Protein AF-0000000076752747 (afdb_homodimer)

Radius of gyration: 21.09 Å; Cα contacts (8 Å, |Δi|>4): 891; chains: 2; bounding box: 46×58×55 Å

pLDDT: mean 96.6, std 5.43, range [41.5, 98.94]

Sequence (440 aa):
MAGQLSITPELSEYVRRVSLREDEILRSLREETALLPMGTAMQVPAEEGQFLAFLVGLTGASTVVEVGTFTGYSTLCMARAVRPGGRVITCDISPKWPDIGAPAWKRAGVADRIDLRIGEATRTLAALLTELGPGSVDLVFIDADKAGYARYYEAALALLAPAGLIVVDNTLFFGRVVDPAATDVDTRAIREFNELVRDDPRVELTLLPTADGITLLRRVMAGQLSITPELSEYVRRVSLREDEILRSLREETALLPMGTAMQVPAEEGQFLAFLVGLTGASTVVEVGTFTGYSTLCMARAVRPGGRVITCDISPKWPDIGAPAWKRAGVADRIDLRIGEATRTLAALLTELGPGSVDLVFIDADKAGYARYYEAALALLAPAGLIVVDNTLFFGRVVDPAATDVDTRAIREFNELVRDDPRVELTLLPTADGITLLRRV

Structure (mmCIF, N/CA/C/O backbone):
data_AF-0000000076752747-model_v1
#
loop_
_entity.id
_entity.type
_entity.pdbx_description
1 polymer 'Putative O-methyltransferase'
#
loop_
_atom_site.group_PDB
_atom_site.id
_atom_site.type_symbol
_atom_site.label_atom_id
_atom_site.label_alt_id
_atom_site.label_comp_id
_atom_site.label_asym_id
_atom_site.label_entity_id
_atom_site.label_seq_id
_atom_site.pdbx_PDB_ins_code
_atom_site.Cartn_x
_atom_site.Cartn_y
_atom_site.Cartn_z
_atom_site.occupancy
_atom_site.B_iso_or_equiv
_atom_site.auth_seq_id
_atom_site.auth_comp_id
_atom_site.auth_asym_id
_atom_site.auth_atom_id
_atom_site.pdbx_PDB_model_num
ATOM 1 N N . MET A 1 1 ? -4.242 19.5 -10.859 1 41.5 1 MET A N 1
ATOM 2 C CA . MET A 1 1 ? -5.219 18.594 -10.273 1 41.5 1 MET A CA 1
ATOM 3 C C . MET A 1 1 ? -4.531 17.469 -9.508 1 41.5 1 MET A C 1
ATOM 5 O O . MET A 1 1 ? -3.502 16.953 -9.945 1 41.5 1 MET A O 1
ATOM 9 N N . ALA A 1 2 ? -4.629 17.547 -8.125 1 58.34 2 ALA A N 1
ATOM 10 C CA . ALA A 1 2 ? -4.133 16.734 -7.016 1 58.34 2 ALA A CA 1
ATOM 11 C C . ALA A 1 2 ? -4.406 15.258 -7.254 1 58.34 2 ALA A C 1
ATOM 13 O O . ALA A 1 2 ? -4.316 14.445 -6.328 1 58.34 2 ALA A O 1
ATOM 14 N N . GLY A 1 3 ? -4.547 14.945 -8.594 1 79.06 3 GLY A N 1
ATOM 15 C CA . GLY A 1 3 ? -4.883 13.57 -8.914 1 79.06 3 GLY A CA 1
ATOM 16 C C . GLY A 1 3 ? -3.668 12.695 -9.164 1 79.06 3 GLY A C 1
ATOM 17 O O . GLY A 1 3 ? -2.59 12.961 -8.625 1 79.06 3 GLY A O 1
ATOM 18 N N . GLN A 1 4 ? -3.77 11.633 -9.797 1 87.38 4 GLN A N 1
ATOM 19 C CA . GLN A 1 4 ? -2.732 10.656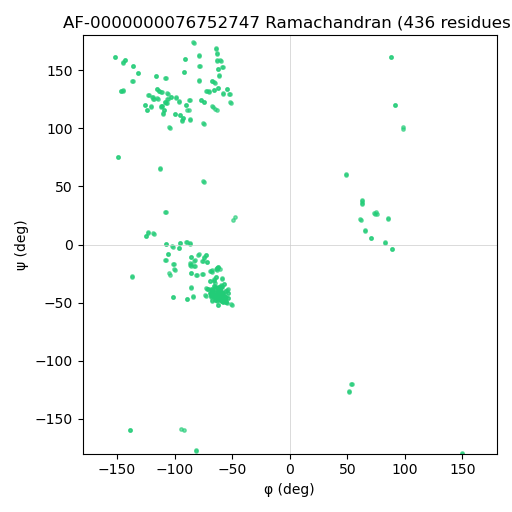 -10.109 1 87.38 4 GLN A CA 1
ATOM 20 C C . GLN A 1 4 ? -1.696 11.234 -11.07 1 87.38 4 GLN A C 1
ATOM 22 O O . GLN A 1 4 ? -2.033 11.648 -12.18 1 87.38 4 GLN A O 1
ATOM 27 N N . LEU A 1 5 ? -0.481 11.289 -10.609 1 89.06 5 LEU A N 1
ATOM 28 C CA . LEU A 1 5 ? 0.654 11.766 -11.391 1 89.06 5 LEU A CA 1
ATOM 29 C C . LEU A 1 5 ? 0.956 10.812 -12.539 1 89.06 5 LEU A C 1
ATOM 31 O O . LEU A 1 5 ? 0.849 9.594 -12.391 1 89.06 5 LEU A O 1
ATOM 35 N N . SER A 1 6 ? 1.303 11.359 -13.703 1 88.62 6 SER A N 1
ATOM 36 C CA . SER A 1 6 ? 1.854 10.547 -14.789 1 88.62 6 SER A CA 1
ATOM 37 C C . SER A 1 6 ? 3.301 10.156 -14.508 1 88.62 6 SER A C 1
ATOM 39 O O . SER A 1 6 ? 4.168 11.023 -14.375 1 88.62 6 SER A O 1
ATOM 41 N N . ILE A 1 7 ? 3.561 8.93 -14.5 1 91.44 7 ILE A N 1
ATOM 42 C CA . ILE A 1 7 ? 4.898 8.461 -14.156 1 91.44 7 ILE A CA 1
ATOM 43 C C . ILE A 1 7 ? 5.734 8.289 -15.422 1 91.44 7 ILE A C 1
ATOM 45 O O . ILE A 1 7 ? 5.5 7.371 -16.203 1 91.44 7 ILE A O 1
ATOM 49 N N . THR A 1 8 ? 6.672 9.195 -15.641 1 92 8 THR A N 1
ATOM 50 C CA . THR A 1 8 ? 7.617 9.125 -16.75 1 92 8 THR A CA 1
ATOM 51 C C . THR A 1 8 ? 8.734 8.133 -16.438 1 92 8 THR A C 1
ATOM 53 O O . THR A 1 8 ? 8.906 7.715 -15.289 1 92 8 THR A O 1
ATOM 56 N N . PRO A 1 9 ? 9.461 7.691 -17.469 1 92.44 9 PRO A N 1
ATOM 57 C CA . PRO A 1 9 ? 10.625 6.844 -17.203 1 92.44 9 PRO A CA 1
ATOM 58 C C . PRO A 1 9 ? 11.602 7.469 -16.219 1 92.44 9 PRO A C 1
ATOM 60 O O . PRO A 1 9 ? 12.172 6.762 -15.375 1 92.44 9 PRO A O 1
ATOM 63 N N . GLU A 1 10 ? 11.797 8.805 -16.328 1 95 10 GLU A N 1
ATOM 64 C CA . GLU A 1 10 ? 12.688 9.508 -15.414 1 95 10 GLU A CA 1
ATOM 65 C C . GLU A 1 10 ? 12.18 9.414 -13.977 1 95 10 GLU A C 1
ATOM 67 O O . GLU A 1 10 ? 12.969 9.219 -13.047 1 95 10 GLU A O 1
ATOM 72 N N . LEU A 1 11 ? 10.906 9.625 -13.781 1 94.94 11 LEU A N 1
ATOM 73 C CA . LEU A 1 11 ? 10.312 9.539 -12.453 1 94.94 11 LEU A CA 1
ATOM 74 C C . LEU A 1 11 ? 10.391 8.117 -11.914 1 94.94 11 LEU A C 1
ATOM 76 O O . LEU A 1 11 ? 10.633 7.914 -10.719 1 94.94 11 LEU A O 1
ATOM 80 N N . SER A 1 12 ? 10.125 7.113 -12.805 1 94.62 12 SER A N 1
ATOM 81 C CA . SER A 1 12 ? 10.258 5.715 -12.414 1 94.62 12 SER A CA 1
ATOM 82 C C . SER A 1 12 ? 11.672 5.41 -11.93 1 94.62 12 SER A C 1
ATOM 84 O O . SER A 1 12 ? 11.852 4.723 -10.922 1 94.62 12 SER A O 1
ATOM 86 N N . GLU A 1 13 ? 12.656 5.859 -12.664 1 95.94 13 GLU A N 1
ATOM 87 C CA . GLU A 1 13 ? 14.055 5.68 -12.266 1 95.94 13 GLU A CA 1
ATOM 88 C C . GLU A 1 13 ? 14.336 6.371 -10.93 1 95.94 13 GLU A C 1
ATOM 90 O O . GLU A 1 13 ? 15.07 5.84 -10.094 1 95.94 13 GLU A O 1
ATOM 95 N N . TYR A 1 14 ? 13.797 7.594 -10.789 1 97.62 14 TYR A N 1
ATOM 96 C CA . TYR A 1 14 ? 13.953 8.32 -9.531 1 97.62 14 TYR A CA 1
ATOM 97 C C . TYR A 1 14 ? 13.383 7.531 -8.367 1 97.62 14 TYR A C 1
ATOM 99 O O . TYR A 1 14 ? 14.016 7.41 -7.316 1 97.62 14 TYR A O 1
ATOM 107 N N . VAL A 1 15 ? 12.172 6.973 -8.5 1 97.19 15 VAL A N 1
ATOM 108 C CA . VAL A 1 15 ? 11.516 6.176 -7.469 1 97.19 15 VAL A CA 1
ATOM 109 C C . VAL A 1 15 ? 12.414 5.008 -7.066 1 97.19 15 VAL A C 1
ATOM 111 O O . VAL A 1 15 ? 12.617 4.758 -5.875 1 97.19 15 VAL A O 1
ATOM 114 N N . ARG A 1 16 ? 12.945 4.316 -8.047 1 96.12 16 ARG A N 1
ATOM 115 C CA . ARG A 1 16 ? 13.844 3.201 -7.762 1 96.12 16 ARG A CA 1
ATOM 116 C C . ARG A 1 16 ? 15.086 3.672 -7.016 1 96.12 16 ARG A C 1
ATOM 118 O O . ARG A 1 16 ? 15.5 3.053 -6.031 1 96.12 16 ARG A O 1
ATOM 125 N N . ARG A 1 17 ? 15.648 4.691 -7.457 1 97.25 17 ARG A N 1
ATOM 126 C CA . ARG A 1 17 ? 16.891 5.203 -6.891 1 97.25 17 ARG A CA 1
ATOM 127 C C . ARG A 1 17 ? 16.719 5.574 -5.422 1 97.25 17 ARG A C 1
ATOM 129 O O . ARG A 1 17 ? 17.594 5.32 -4.598 1 97.25 17 ARG A O 1
ATOM 136 N N . VAL A 1 18 ? 15.57 6.109 -5.051 1 98.06 18 VAL A N 1
ATOM 137 C CA . VAL A 1 18 ? 15.453 6.691 -3.719 1 98.06 18 VAL A CA 1
ATOM 138 C C . VAL A 1 18 ? 14.719 5.723 -2.795 1 98.06 18 VAL A C 1
ATOM 140 O O . VAL A 1 18 ? 14.531 6.008 -1.609 1 98.06 18 VAL A O 1
ATOM 143 N N . SER A 1 19 ? 14.273 4.59 -3.291 1 97.94 19 SER A N 1
ATOM 144 C CA . SER A 1 19 ? 13.453 3.779 -2.398 1 97.94 19 SER A CA 1
ATOM 145 C C . SER A 1 19 ? 13.828 2.305 -2.486 1 97.94 19 SER A C 1
ATOM 147 O O . SER A 1 19 ? 13.602 1.541 -1.547 1 97.94 19 SER A O 1
ATOM 149 N N . LEU A 1 20 ? 14.359 1.859 -3.619 1 97.75 20 LEU A N 1
ATOM 150 C CA . LEU A 1 20 ? 14.633 0.439 -3.811 1 97.75 20 LEU A CA 1
ATOM 151 C C . LEU A 1 20 ? 15.898 0.022 -3.068 1 97.75 20 LEU A C 1
ATOM 153 O O . LEU A 1 20 ? 16.938 0.662 -3.207 1 97.75 20 LEU A O 1
ATOM 157 N N . ARG A 1 21 ? 15.781 -0.992 -2.201 1 97.5 21 ARG A N 1
ATOM 158 C CA . ARG A 1 21 ? 16.906 -1.616 -1.506 1 97.5 21 ARG A CA 1
ATOM 159 C C . ARG A 1 21 ? 17.109 -3.049 -1.983 1 97.5 21 ARG A C 1
ATOM 161 O O . ARG A 1 21 ? 16.984 -3.994 -1.203 1 97.5 21 ARG A O 1
ATOM 168 N N . GLU A 1 22 ? 17.438 -3.207 -3.168 1 97.44 22 GLU A N 1
ATOM 169 C CA . GLU A 1 22 ? 17.672 -4.527 -3.75 1 97.44 22 GLU A CA 1
ATOM 170 C C . GLU A 1 22 ? 19.109 -4.98 -3.549 1 97.44 22 GLU A C 1
ATOM 172 O O . GLU A 1 22 ? 20.047 -4.332 -4.023 1 97.44 22 GLU A O 1
ATOM 177 N N . ASP A 1 23 ? 19.359 -6.039 -2.812 1 97.5 23 ASP A N 1
ATOM 178 C CA . ASP A 1 23 ? 20.719 -6.523 -2.609 1 97.5 23 ASP A CA 1
ATOM 179 C C . ASP A 1 23 ? 21.172 -7.371 -3.793 1 97.5 23 ASP A C 1
ATOM 181 O O . ASP A 1 23 ? 20.438 -7.539 -4.7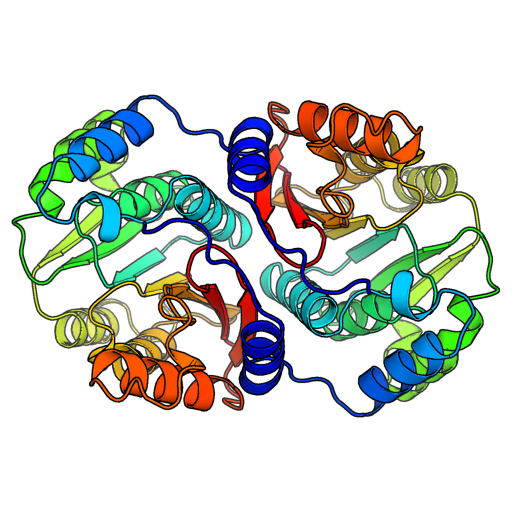7 1 97.5 23 ASP A O 1
ATOM 185 N N . GLU A 1 24 ? 22.328 -7.883 -3.684 1 98.31 24 GLU A N 1
ATOM 186 C CA . GLU A 1 24 ? 22.969 -8.578 -4.797 1 98.31 24 GLU A CA 1
ATOM 187 C C . GLU A 1 24 ? 22.25 -9.875 -5.137 1 98.31 24 GLU A C 1
ATOM 189 O O . GLU A 1 24 ? 22.172 -10.266 -6.301 1 98.31 24 GLU A O 1
ATOM 194 N N . ILE A 1 25 ? 21.766 -10.609 -4.137 1 98.62 25 ILE A N 1
ATOM 195 C CA . ILE A 1 25 ? 21.078 -11.883 -4.371 1 98.62 25 ILE A CA 1
ATOM 196 C C . ILE A 1 25 ? 19.812 -11.648 -5.184 1 98.62 25 ILE A C 1
ATOM 198 O O . ILE A 1 25 ? 19.594 -12.312 -6.199 1 98.62 25 ILE A O 1
ATOM 202 N N . LEU A 1 26 ? 19.031 -10.68 -4.77 1 98.5 26 LEU A N 1
ATOM 203 C CA . LEU A 1 26 ? 17.812 -10.328 -5.492 1 98.5 26 LEU A CA 1
ATOM 204 C C . LEU A 1 26 ? 18.141 -9.797 -6.883 1 98.5 26 LEU A C 1
ATOM 206 O O . LEU A 1 26 ? 17.516 -10.211 -7.867 1 98.5 26 LEU A O 1
ATOM 210 N N . ARG A 1 27 ? 19.078 -8.938 -6.992 1 98.12 27 ARG A N 1
ATOM 211 C CA . ARG A 1 27 ? 19.469 -8.352 -8.273 1 98.12 27 ARG A CA 1
ATOM 212 C C . ARG A 1 27 ? 19.922 -9.43 -9.25 1 98.12 27 ARG A C 1
ATOM 214 O O . ARG A 1 27 ? 19.547 -9.422 -10.422 1 98.12 27 ARG A O 1
ATOM 221 N N . SER A 1 28 ? 20.75 -10.32 -8.75 1 98.12 28 SER A N 1
ATOM 222 C CA . SER A 1 28 ? 21.25 -11.398 -9.594 1 98.12 28 SER A CA 1
ATOM 223 C C . SER A 1 28 ? 20.109 -12.266 -10.117 1 98.12 28 SER A C 1
ATOM 225 O O . SER A 1 28 ? 20.078 -12.625 -11.297 1 98.12 28 SER A O 1
ATOM 227 N N . LEU A 1 29 ? 19.188 -12.602 -9.234 1 98.06 29 LEU A N 1
ATOM 228 C CA . LEU A 1 29 ? 18.047 -13.406 -9.648 1 98.06 29 LEU A CA 1
ATOM 229 C C . LEU A 1 29 ? 17.203 -12.664 -10.688 1 98.06 29 LEU A C 1
ATOM 231 O O . LEU A 1 29 ? 16.766 -13.258 -11.68 1 98.06 29 LEU A O 1
ATOM 235 N N . ARG A 1 30 ? 16.922 -11.359 -10.453 1 96.94 30 ARG A N 1
ATOM 236 C CA . ARG A 1 30 ? 16.172 -10.539 -11.391 1 96.94 30 ARG A CA 1
ATOM 237 C C . ARG A 1 30 ? 16.844 -10.508 -12.758 1 96.94 30 ARG A C 1
ATOM 239 O O . ARG A 1 30 ? 16.188 -10.656 -13.789 1 96.94 30 ARG A O 1
ATOM 246 N N . GLU A 1 31 ? 18.156 -10.297 -12.789 1 96.94 31 GLU A N 1
ATOM 247 C CA . GLU A 1 31 ? 18.906 -10.219 -14.031 1 96.94 31 GLU A CA 1
ATOM 248 C C . GLU A 1 31 ? 18.938 -11.555 -14.758 1 96.94 31 GLU A C 1
ATOM 250 O O . GLU A 1 31 ? 18.828 -11.609 -15.984 1 96.94 31 GLU A O 1
ATOM 255 N N . GLU A 1 32 ? 19.094 -12.641 -13.977 1 96.81 32 GLU A N 1
ATOM 256 C CA . GLU A 1 32 ? 19.047 -13.977 -14.562 1 96.81 32 GLU A CA 1
ATOM 257 C C . GLU A 1 32 ? 17.672 -14.242 -15.18 1 96.81 32 GLU A C 1
ATOM 259 O O . GLU A 1 32 ? 17.578 -14.805 -16.281 1 96.81 32 GLU A O 1
ATOM 264 N N . THR A 1 33 ? 16.641 -13.859 -14.453 1 96.38 33 THR A N 1
ATOM 265 C CA . THR A 1 33 ? 15.273 -14.039 -14.93 1 96.38 33 THR A CA 1
ATOM 266 C C . THR A 1 33 ? 15.047 -13.266 -16.219 1 96.38 33 THR A C 1
ATOM 268 O O . THR A 1 33 ? 14.367 -13.742 -17.125 1 96.38 33 THR A O 1
ATOM 271 N N . ALA A 1 34 ? 15.609 -12.055 -16.344 1 94.19 34 ALA A N 1
ATOM 272 C CA . ALA A 1 34 ? 15.414 -11.172 -17.484 1 94.19 34 ALA A CA 1
ATOM 273 C C . ALA A 1 34 ? 15.984 -11.797 -18.75 1 94.19 34 ALA A C 1
ATOM 275 O O . ALA A 1 34 ? 15.578 -11.43 -19.859 1 94.19 34 ALA A O 1
ATOM 276 N N . LEU A 1 35 ? 16.891 -12.742 -18.641 1 94.19 35 LEU A N 1
ATOM 277 C CA . LEU A 1 35 ? 17.531 -13.375 -19.781 1 94.19 35 LEU A CA 1
ATOM 278 C C . LEU A 1 35 ? 16.672 -14.492 -20.344 1 94.19 35 LEU A C 1
ATOM 280 O O . LEU A 1 35 ? 16.906 -14.977 -21.453 1 94.19 35 LEU A O 1
ATOM 284 N N . LEU A 1 36 ? 15.688 -14.906 -19.594 1 92.88 36 LEU A N 1
ATOM 285 C CA . LEU A 1 36 ? 14.797 -15.984 -20.031 1 92.88 36 LEU A CA 1
ATOM 286 C C . LEU A 1 36 ? 13.773 -15.477 -21.031 1 92.88 36 LEU A C 1
ATOM 288 O O . LEU A 1 36 ? 13.484 -14.273 -21.078 1 92.88 36 LEU A O 1
ATOM 292 N N . PRO A 1 37 ? 13.273 -16.406 -21.922 1 87.12 37 PRO A N 1
ATOM 293 C CA . PRO A 1 37 ? 12.172 -15.992 -22.797 1 87.12 37 PRO A CA 1
ATOM 294 C C . PRO A 1 37 ? 11.016 -15.352 -22.016 1 87.12 37 PRO A C 1
ATOM 296 O O . PRO A 1 37 ? 10.516 -15.945 -21.062 1 87.12 37 PRO A O 1
ATOM 299 N N . MET A 1 38 ? 10.68 -14.18 -22.328 1 84.31 38 MET A N 1
ATOM 300 C CA . MET A 1 38 ? 9.609 -13.391 -21.719 1 84.31 38 MET A CA 1
ATOM 301 C C . MET A 1 38 ? 9.93 -13.07 -20.266 1 84.31 38 MET A C 1
ATOM 303 O O . MET A 1 38 ? 9.039 -12.711 -19.5 1 84.31 38 MET A O 1
ATOM 307 N N . GLY A 1 39 ? 11.141 -13.305 -19.859 1 85.38 39 GLY A N 1
ATOM 308 C CA . GLY A 1 39 ? 11.539 -13.141 -18.469 1 85.38 39 GLY A CA 1
ATOM 309 C C . GLY A 1 39 ? 11.266 -11.75 -17.938 1 85.38 39 GLY A C 1
ATOM 310 O O . GLY A 1 39 ? 10.719 -11.594 -16.844 1 85.38 39 GLY A O 1
ATOM 311 N N . THR A 1 40 ? 11.609 -10.766 -18.734 1 83.19 40 THR A N 1
ATOM 312 C CA . THR A 1 40 ? 11.406 -9.383 -18.328 1 83.19 40 THR A CA 1
ATOM 313 C C . THR A 1 40 ? 9.922 -9.062 -18.188 1 83.19 40 THR A C 1
ATOM 315 O O . THR A 1 40 ? 9.516 -8.352 -17.266 1 83.19 40 THR A O 1
ATOM 318 N N . ALA A 1 41 ? 9.156 -9.664 -18.969 1 83.62 41 ALA A N 1
ATOM 319 C CA . ALA A 1 41 ? 7.727 -9.367 -19 1 83.62 41 ALA A CA 1
ATOM 320 C C . ALA A 1 41 ? 6.984 -10.07 -17.875 1 83.62 41 ALA A C 1
ATOM 322 O O . ALA A 1 41 ? 5.965 -9.578 -17.391 1 83.62 41 ALA A O 1
ATOM 323 N N . MET A 1 42 ? 7.504 -11.117 -17.438 1 88.19 42 MET A N 1
ATOM 324 C CA . MET A 1 42 ? 6.75 -11.945 -16.5 1 88.19 42 MET A CA 1
ATOM 325 C C . MET A 1 42 ? 7.199 -11.688 -15.07 1 88.19 42 MET A C 1
ATOM 327 O O . MET A 1 42 ? 6.492 -12.031 -14.117 1 88.19 42 MET A O 1
ATOM 331 N N . GLN A 1 43 ? 8.312 -11.211 -14.914 1 90.69 43 GLN A N 1
ATOM 332 C CA . GLN A 1 43 ? 8.836 -11 -13.57 1 90.69 43 GLN A CA 1
ATOM 333 C C . GLN A 1 43 ? 8.258 -9.734 -12.945 1 90.69 43 GLN A C 1
ATOM 335 O O . GLN A 1 43 ? 8.086 -8.727 -13.625 1 90.69 43 GLN A O 1
ATOM 340 N N . VAL A 1 44 ? 7.953 -9.797 -11.609 1 93.81 44 VAL A N 1
ATOM 341 C CA . VAL A 1 44 ? 7.562 -8.57 -10.914 1 93.81 44 VAL A CA 1
ATOM 342 C C . VAL A 1 44 ? 8.742 -7.602 -10.883 1 93.81 44 VAL A C 1
ATOM 344 O O . VAL A 1 44 ? 9.891 -8.016 -10.711 1 93.81 44 VAL A O 1
ATOM 347 N N . PRO A 1 45 ? 8.453 -6.336 -11.078 1 94.69 45 PRO A N 1
ATOM 348 C CA . PRO A 1 45 ? 9.523 -5.363 -10.883 1 94.69 45 PRO A CA 1
ATOM 349 C C . PRO A 1 45 ? 10.109 -5.406 -9.469 1 94.69 45 PRO A C 1
ATOM 351 O O . PRO A 1 45 ? 9.422 -5.82 -8.531 1 94.69 45 PRO A O 1
ATOM 354 N N . ALA A 1 46 ? 11.375 -5.012 -9.352 1 96.44 46 ALA A N 1
ATOM 355 C CA . ALA A 1 46 ? 12.078 -5.047 -8.07 1 96.44 46 ALA A CA 1
ATOM 356 C C . ALA A 1 46 ? 11.32 -4.254 -7.004 1 96.44 46 ALA A C 1
ATOM 358 O O . ALA A 1 46 ? 11.219 -4.691 -5.855 1 96.44 46 ALA A O 1
ATOM 359 N N . GLU A 1 47 ? 10.766 -3.111 -7.363 1 96.31 47 GLU A N 1
ATOM 360 C CA . GLU A 1 47 ? 10.047 -2.264 -6.422 1 96.31 47 GLU A CA 1
ATOM 361 C C . GLU A 1 47 ? 8.773 -2.947 -5.926 1 96.31 47 GLU A C 1
ATOM 363 O O . GLU A 1 47 ? 8.367 -2.75 -4.777 1 96.31 47 GLU A O 1
ATOM 368 N N . GLU A 1 48 ? 8.172 -3.668 -6.809 1 97 48 GLU A N 1
ATOM 369 C CA . GLU A 1 48 ? 6.992 -4.41 -6.383 1 97 48 GLU A CA 1
ATOM 370 C C . GLU A 1 48 ? 7.363 -5.531 -5.418 1 97 48 GLU A C 1
ATOM 372 O O . GLU A 1 48 ? 6.633 -5.801 -4.461 1 97 48 GLU A O 1
ATOM 377 N N . GLY A 1 49 ? 8.469 -6.266 -5.699 1 98.19 49 GLY A N 1
ATOM 378 C CA . GLY A 1 49 ? 8.961 -7.23 -4.73 1 98.19 49 GLY A CA 1
ATOM 379 C C . GLY A 1 49 ? 9.195 -6.629 -3.357 1 98.19 49 GLY A C 1
ATOM 380 O O . GLY A 1 49 ? 8.828 -7.227 -2.344 1 98.19 49 GLY A O 1
ATOM 381 N N . GLN A 1 50 ? 9.82 -5.516 -3.344 1 98.44 50 GLN A N 1
ATOM 382 C CA . GLN A 1 50 ? 10.062 -4.809 -2.09 1 98.44 50 GLN A CA 1
ATOM 383 C C . GLN A 1 50 ? 8.75 -4.441 -1.405 1 98.44 50 GLN A C 1
ATOM 385 O O . GLN A 1 50 ? 8.641 -4.527 -0.18 1 98.44 50 GLN A O 1
ATOM 390 N N . PHE A 1 51 ? 7.789 -3.994 -2.197 1 98.75 51 PHE A N 1
ATOM 391 C CA . PHE A 1 51 ? 6.477 -3.666 -1.656 1 98.75 51 PHE A CA 1
ATOM 392 C C . PHE A 1 51 ? 5.824 -4.898 -1.041 1 98.75 51 PHE A C 1
ATOM 394 O O . PHE A 1 51 ? 5.234 -4.82 0.039 1 98.75 51 PHE A O 1
ATOM 401 N N . LEU A 1 52 ? 5.891 -6.035 -1.697 1 98.88 52 LEU A N 1
ATOM 402 C CA . LEU A 1 52 ? 5.344 -7.281 -1.169 1 98.88 52 LEU A CA 1
ATOM 403 C C . LEU A 1 52 ? 6.008 -7.645 0.156 1 98.88 52 LEU A C 1
ATOM 405 O O . LEU A 1 52 ? 5.328 -8.008 1.118 1 98.88 52 LEU A O 1
ATOM 409 N N . ALA A 1 53 ? 7.332 -7.594 0.187 1 98.88 53 ALA A N 1
ATOM 410 C CA . ALA A 1 53 ? 8.055 -7.848 1.431 1 98.88 53 ALA A CA 1
ATOM 411 C C . ALA A 1 53 ? 7.605 -6.891 2.531 1 98.88 53 ALA A C 1
ATOM 413 O O . ALA A 1 53 ? 7.434 -7.297 3.684 1 98.88 53 ALA A O 1
ATOM 414 N N . PHE A 1 54 ? 7.461 -5.637 2.16 1 98.81 54 PHE A N 1
ATOM 415 C CA . PHE A 1 54 ? 6.988 -4.621 3.094 1 98.81 54 PHE A CA 1
ATOM 416 C C . PHE A 1 54 ? 5.641 -5.012 3.686 1 98.81 54 PHE A C 1
ATOM 418 O O . PHE A 1 54 ? 5.445 -4.938 4.902 1 98.81 54 PHE A O 1
ATOM 425 N N . LEU A 1 55 ? 4.695 -5.434 2.842 1 98.88 55 LEU A N 1
ATOM 426 C CA . LEU A 1 55 ? 3.363 -5.832 3.289 1 98.88 55 LEU A CA 1
ATOM 427 C C . LEU A 1 55 ? 3.439 -7.035 4.223 1 98.88 55 LEU A C 1
ATOM 429 O O . LEU A 1 55 ? 2.713 -7.102 5.219 1 98.88 55 LEU A O 1
ATOM 433 N N . VAL A 1 56 ? 4.289 -8 3.895 1 98.81 56 VAL A N 1
ATOM 434 C CA . VAL A 1 56 ? 4.473 -9.164 4.754 1 98.81 56 VAL A CA 1
ATOM 435 C C . VAL A 1 56 ? 4.945 -8.719 6.137 1 98.81 56 VAL A C 1
ATOM 437 O O . VAL A 1 56 ? 4.391 -9.141 7.156 1 98.81 56 VAL A O 1
ATOM 440 N N . GLY A 1 57 ? 5.957 -7.859 6.184 1 98.31 57 GLY A N 1
ATOM 441 C CA . GLY A 1 57 ? 6.438 -7.328 7.449 1 98.31 57 GLY A CA 1
ATOM 442 C C . GLY A 1 57 ? 5.395 -6.523 8.195 1 98.31 57 GLY A C 1
ATOM 443 O O . GLY A 1 57 ? 5.254 -6.652 9.414 1 98.31 57 GLY A O 1
ATOM 444 N N . LEU A 1 58 ? 4.711 -5.727 7.441 1 98.19 58 LEU A N 1
ATOM 445 C CA . LEU A 1 58 ? 3.719 -4.832 8.031 1 98.19 58 LEU A CA 1
ATOM 446 C C . LEU A 1 58 ? 2.615 -5.621 8.727 1 98.19 58 LEU A C 1
ATOM 448 O O . LEU A 1 58 ? 2.141 -5.227 9.789 1 98.19 58 LEU A O 1
ATOM 452 N N . THR A 1 59 ? 2.15 -6.73 8.141 1 97.62 59 THR A N 1
ATOM 453 C CA . THR A 1 59 ? 1.052 -7.531 8.672 1 97.62 59 THR A CA 1
ATOM 454 C C . THR A 1 59 ? 1.565 -8.539 9.695 1 97.62 59 THR A C 1
ATOM 456 O O . THR A 1 59 ? 0.776 -9.188 10.391 1 97.62 59 THR A O 1
ATOM 459 N N . GLY A 1 60 ? 2.877 -8.68 9.773 1 97.38 60 GLY A N 1
ATOM 460 C CA . GLY A 1 60 ? 3.42 -9.734 10.617 1 97.38 60 GLY A CA 1
ATOM 461 C C . GLY A 1 60 ? 3.031 -11.125 10.156 1 97.38 60 GLY A C 1
ATOM 462 O O . GLY A 1 60 ? 2.783 -12.008 10.977 1 97.38 60 GLY A O 1
ATOM 463 N N . ALA A 1 61 ? 2.932 -11.32 8.867 1 98.44 61 ALA A N 1
ATOM 464 C CA . ALA A 1 61 ? 2.455 -12.578 8.305 1 98.44 61 ALA A CA 1
ATOM 465 C C . ALA A 1 61 ? 3.422 -13.719 8.609 1 98.44 61 ALA A C 1
ATOM 467 O O . ALA A 1 61 ? 4.641 -13.555 8.492 1 98.44 61 ALA A O 1
ATOM 468 N N . SER A 1 62 ? 2.863 -14.797 9.047 1 98.5 62 SER A N 1
ATOM 469 C CA . SER A 1 62 ? 3.627 -16.016 9.281 1 98.5 62 SER A CA 1
ATOM 470 C C . SER A 1 62 ? 3.434 -17.016 8.141 1 98.5 62 SER A C 1
ATOM 472 O O . SER A 1 62 ? 4.395 -17.641 7.684 1 98.5 62 SER A O 1
ATOM 474 N N . THR A 1 63 ? 2.242 -17.203 7.711 1 98.88 63 THR A N 1
ATOM 475 C CA . THR A 1 63 ? 1.922 -18.094 6.598 1 98.88 63 THR A CA 1
ATOM 476 C C . THR A 1 63 ? 1.483 -17.297 5.375 1 98.88 63 THR A C 1
ATOM 478 O O . THR A 1 63 ? 0.429 -16.656 5.391 1 98.88 63 THR A O 1
ATOM 481 N N . VAL A 1 64 ? 2.283 -17.328 4.348 1 98.94 64 VAL A N 1
ATOM 482 C CA . VAL A 1 64 ? 2.023 -16.641 3.09 1 98.94 64 VAL A CA 1
ATOM 483 C C . VAL A 1 64 ? 1.837 -17.656 1.967 1 98.94 64 VAL A C 1
ATOM 485 O O . VAL A 1 64 ? 2.588 -18.625 1.872 1 98.94 64 VAL A O 1
ATOM 488 N N . VAL A 1 65 ? 0.813 -17.469 1.164 1 98.94 65 VAL A N 1
ATOM 489 C CA . VAL A 1 65 ? 0.589 -18.312 -0.008 1 98.94 65 VAL A CA 1
ATOM 490 C C . VAL A 1 65 ? 0.761 -17.484 -1.278 1 98.94 65 VAL A C 1
ATOM 492 O O . VAL A 1 65 ? 0.251 -16.359 -1.369 1 98.94 65 VAL A O 1
ATOM 495 N N . GLU A 1 66 ? 1.489 -17.984 -2.193 1 98.94 66 GLU A N 1
ATOM 496 C CA . GLU A 1 66 ? 1.741 -17.344 -3.482 1 98.94 66 GLU A CA 1
ATOM 497 C C . GLU A 1 66 ? 1.271 -18.234 -4.637 1 98.94 66 GLU A C 1
ATOM 499 O O . GLU A 1 66 ? 1.709 -19.375 -4.766 1 98.94 66 GLU A O 1
ATOM 504 N N . VAL A 1 67 ? 0.334 -17.703 -5.402 1 98.75 67 VAL A N 1
ATOM 505 C CA . VAL A 1 67 ? -0.124 -18.359 -6.621 1 98.75 67 VAL A CA 1
ATOM 506 C C . VAL A 1 67 ? 0.667 -17.844 -7.816 1 98.75 67 VAL A C 1
ATOM 508 O O . VAL A 1 67 ? 0.441 -16.719 -8.281 1 98.75 67 VAL A O 1
ATOM 511 N N . GLY A 1 68 ? 1.526 -18.641 -8.375 1 97.94 68 GLY A N 1
ATOM 512 C CA . GLY A 1 68 ? 2.451 -18.25 -9.43 1 97.94 68 GLY A CA 1
ATOM 513 C C . GLY A 1 68 ? 3.842 -17.938 -8.906 1 97.94 68 GLY A C 1
ATOM 514 O O . GLY A 1 68 ? 4.102 -16.812 -8.445 1 97.94 68 GLY A O 1
ATOM 515 N N . THR A 1 69 ? 4.754 -18.922 -9.07 1 97.56 69 THR A N 1
ATOM 516 C CA . THR A 1 69 ? 6.105 -18.766 -8.539 1 97.56 69 THR A CA 1
ATOM 517 C C . THR A 1 69 ? 7.016 -18.109 -9.57 1 97.56 69 THR A C 1
ATOM 519 O O . THR A 1 69 ? 7.746 -17.172 -9.25 1 97.56 69 THR A O 1
ATOM 522 N N . PHE A 1 70 ? 6.934 -18.656 -10.867 1 96.88 70 PHE A N 1
ATOM 523 C CA . PHE A 1 70 ? 7.898 -18.328 -11.914 1 96.88 70 PHE A CA 1
ATOM 524 C C . PHE A 1 70 ? 9.32 -18.531 -11.422 1 96.88 70 PHE A C 1
ATOM 526 O O . PHE A 1 70 ? 9.672 -19.625 -10.945 1 96.88 70 PHE A O 1
ATOM 533 N N . THR A 1 71 ? 10.195 -17.578 -11.508 1 97.44 71 THR A N 1
ATOM 534 C CA . THR A 1 71 ? 11.562 -17.828 -11.055 1 97.44 71 THR A CA 1
ATOM 535 C C . THR A 1 71 ? 11.719 -17.469 -9.578 1 97.44 71 THR A C 1
ATOM 537 O O . THR A 1 71 ? 12.812 -17.562 -9.031 1 97.44 71 THR A O 1
ATOM 540 N N . GLY A 1 72 ? 10.742 -17.078 -8.945 1 98 72 GLY A N 1
ATOM 541 C CA . GLY A 1 72 ? 10.688 -17.031 -7.488 1 98 72 GLY A CA 1
ATOM 542 C C . GLY A 1 72 ? 11.266 -15.758 -6.906 1 98 72 GLY A C 1
ATOM 543 O O . GLY A 1 72 ? 11.68 -15.734 -5.742 1 98 72 GLY A O 1
ATOM 544 N N . TYR A 1 73 ? 11.352 -14.641 -7.668 1 98.25 73 TYR A N 1
ATOM 545 C CA . TYR A 1 73 ? 11.836 -13.367 -7.145 1 98.25 73 TYR A CA 1
ATOM 546 C C . TYR A 1 73 ? 10.93 -12.859 -6.031 1 98.25 73 TYR A C 1
ATOM 548 O O . TYR A 1 73 ? 11.406 -12.516 -4.945 1 98.25 73 TYR A O 1
ATOM 556 N N . SER A 1 74 ? 9.609 -12.789 -6.309 1 98.38 74 SER A N 1
ATOM 557 C CA . SER A 1 74 ? 8.672 -12.359 -5.277 1 98.38 74 SER A CA 1
ATOM 558 C C . SER A 1 74 ? 8.656 -13.336 -4.105 1 98.38 74 SER A C 1
ATOM 560 O O . SER A 1 74 ? 8.531 -12.922 -2.949 1 98.38 74 SER A O 1
ATOM 562 N N . THR A 1 75 ? 8.781 -14.617 -4.418 1 98.75 75 THR A N 1
ATOM 563 C CA . THR A 1 75 ? 8.867 -15.633 -3.375 1 98.75 75 THR A CA 1
ATOM 564 C C . THR A 1 75 ? 10 -15.312 -2.402 1 98.75 75 THR A C 1
ATOM 566 O O . THR A 1 75 ? 9.812 -15.352 -1.186 1 98.75 75 THR A O 1
ATOM 569 N N . LEU A 1 76 ? 11.156 -15.055 -2.959 1 98.81 76 LEU A N 1
ATOM 570 C CA . LEU A 1 76 ? 12.336 -14.742 -2.164 1 98.81 76 LEU A CA 1
ATOM 571 C C . LEU A 1 76 ? 12.102 -13.5 -1.316 1 98.81 76 LEU A C 1
ATOM 573 O O . LEU A 1 76 ? 12.438 -13.477 -0.129 1 98.81 76 LEU A O 1
ATOM 577 N N . CYS A 1 77 ? 11.547 -12.414 -1.906 1 98.81 77 CYS A N 1
ATOM 578 C CA . CYS A 1 77 ? 11.242 -11.18 -1.184 1 98.81 77 CYS A CA 1
ATOM 579 C C . CYS A 1 77 ? 10.344 -11.461 0.016 1 98.81 77 CYS A C 1
ATOM 581 O O . CYS A 1 77 ? 10.633 -11.023 1.13 1 98.81 77 CYS A O 1
ATOM 583 N N . MET A 1 78 ? 9.281 -12.188 -0.195 1 98.88 78 MET A N 1
ATOM 584 C CA . MET A 1 78 ? 8.305 -12.445 0.858 1 98.88 78 MET A CA 1
ATOM 585 C C . MET A 1 78 ? 8.883 -13.398 1.907 1 98.88 78 MET A C 1
ATOM 587 O O . MET A 1 78 ? 8.633 -13.227 3.102 1 98.88 78 MET A O 1
ATOM 591 N N . ALA A 1 79 ? 9.641 -14.375 1.497 1 98.88 79 ALA A N 1
ATOM 592 C CA . ALA A 1 79 ? 10.227 -15.344 2.422 1 98.88 79 ALA A CA 1
ATOM 593 C C . ALA A 1 79 ? 11.164 -14.656 3.412 1 98.88 79 ALA A C 1
ATOM 595 O O . ALA A 1 79 ? 11.234 -15.047 4.578 1 98.88 79 ALA A O 1
ATOM 596 N N . ARG A 1 80 ? 11.867 -13.688 2.969 1 98.5 80 ARG A N 1
ATOM 597 C CA . ARG A 1 80 ? 12.773 -12.945 3.838 1 98.5 80 ARG A CA 1
ATOM 598 C C . ARG A 1 80 ? 12.008 -12.141 4.879 1 98.5 80 ARG A C 1
ATOM 600 O O . ARG A 1 80 ? 12.547 -11.797 5.93 1 98.5 80 ARG A O 1
ATOM 607 N N . ALA A 1 81 ? 10.773 -11.875 4.57 1 98.44 81 ALA A N 1
ATOM 608 C CA . ALA A 1 81 ? 10.039 -10.906 5.375 1 98.44 81 ALA A CA 1
ATOM 609 C C . ALA A 1 81 ? 9.109 -11.602 6.367 1 98.44 81 ALA A C 1
ATOM 611 O O . ALA A 1 81 ? 8.617 -10.984 7.309 1 98.44 81 ALA A O 1
ATOM 612 N N . VAL A 1 82 ? 8.805 -12.938 6.156 1 98.56 82 VAL A N 1
ATOM 613 C CA . VAL A 1 82 ? 7.895 -13.625 7.059 1 98.56 82 VAL A CA 1
ATOM 614 C C . VAL A 1 82 ? 8.477 -13.648 8.469 1 98.56 82 VAL A C 1
ATOM 616 O O . VAL A 1 82 ? 9.695 -13.617 8.648 1 98.56 82 VAL A O 1
ATOM 619 N N . ARG A 1 83 ? 7.672 -13.672 9.484 1 96.81 83 ARG A N 1
ATOM 620 C CA . ARG A 1 83 ? 8.109 -13.742 10.875 1 96.81 83 ARG A CA 1
ATOM 621 C C . ARG A 1 83 ? 8.914 -15.008 11.133 1 96.81 83 ARG A C 1
ATOM 623 O O . ARG A 1 83 ? 8.805 -15.977 10.383 1 96.81 83 ARG A O 1
ATOM 630 N N . PRO A 1 84 ? 9.742 -14.93 12.25 1 95.69 84 PRO A N 1
ATOM 631 C CA . PRO A 1 84 ? 10.469 -16.156 12.594 1 95.69 84 PRO A CA 1
ATOM 632 C C . PRO A 1 84 ? 9.555 -17.375 12.719 1 95.69 84 PRO A C 1
ATOM 634 O O . PRO A 1 84 ? 8.492 -17.281 13.352 1 95.69 84 PRO A O 1
ATOM 637 N N . GLY A 1 85 ? 9.891 -18.391 12.078 1 97.25 85 GLY A N 1
ATOM 638 C CA . GLY A 1 85 ? 9.094 -19.594 12.086 1 97.25 85 GLY A CA 1
ATOM 639 C C . GLY A 1 85 ? 8.039 -19.625 11 1 97.25 85 GLY A C 1
ATOM 640 O O . GLY A 1 85 ? 7.348 -20.625 10.812 1 97.25 85 GLY A O 1
ATOM 641 N N . GLY A 1 86 ? 7.922 -18.531 10.25 1 98.56 86 GLY A N 1
ATOM 642 C CA . GLY A 1 86 ? 6.941 -18.438 9.18 1 98.56 86 GLY A CA 1
ATOM 643 C C . GLY A 1 86 ? 7.422 -19.062 7.883 1 98.56 86 GLY A C 1
ATOM 644 O O . GLY A 1 86 ? 8.578 -19.484 7.781 1 98.56 86 GLY A O 1
ATOM 645 N N . ARG A 1 87 ? 6.504 -19.125 6.895 1 98.69 87 ARG A N 1
ATOM 646 C CA . ARG A 1 87 ? 6.875 -19.703 5.609 1 98.69 87 ARG A CA 1
ATOM 647 C C . ARG A 1 87 ? 6.047 -19.109 4.477 1 98.69 87 ARG A C 1
ATOM 649 O O . ARG A 1 87 ? 4.992 -18.516 4.719 1 98.69 87 ARG A O 1
ATOM 656 N N . VAL A 1 88 ? 6.566 -19.281 3.326 1 98.94 88 VAL A N 1
ATOM 657 C CA . VAL A 1 88 ? 5.883 -18.984 2.07 1 98.94 88 VAL A CA 1
ATOM 658 C C . VAL A 1 88 ? 5.586 -20.281 1.329 1 98.94 88 VAL A C 1
ATOM 660 O O . VAL A 1 88 ? 6.504 -21.062 1.027 1 98.94 88 VAL A O 1
ATOM 663 N N . ILE A 1 89 ? 4.332 -20.531 1.123 1 98.94 89 ILE A N 1
ATOM 664 C CA . ILE A 1 89 ? 3.91 -21.625 0.256 1 98.94 89 ILE A CA 1
ATOM 665 C C . ILE A 1 89 ? 3.633 -21.094 -1.148 1 98.94 89 ILE A C 1
ATOM 667 O O . ILE A 1 89 ? 2.717 -20.297 -1.346 1 98.94 89 ILE A O 1
ATOM 671 N N . THR A 1 90 ? 4.469 -21.484 -2.057 1 98.81 90 THR A N 1
ATOM 672 C CA . THR A 1 90 ? 4.328 -20.984 -3.422 1 98.81 90 THR A CA 1
ATOM 673 C C . THR A 1 90 ? 4.012 -22.125 -4.383 1 98.81 90 THR A C 1
ATOM 675 O O . THR A 1 90 ? 4.457 -23.25 -4.18 1 98.81 90 THR A O 1
ATOM 678 N N . CYS A 1 91 ? 3.176 -21.828 -5.414 1 98 91 CYS A N 1
ATOM 679 C CA . CYS A 1 91 ? 2.828 -22.906 -6.324 1 98 91 CYS A CA 1
ATOM 680 C C . CYS A 1 91 ? 2.98 -22.484 -7.777 1 98 91 CYS A C 1
ATOM 682 O O . CYS A 1 91 ? 2.809 -21.297 -8.094 1 98 91 CYS A O 1
ATOM 684 N N . ASP A 1 92 ? 3.316 -23.328 -8.562 1 97.5 92 ASP A N 1
ATOM 685 C CA . ASP A 1 92 ? 3.461 -23.203 -10.008 1 97.5 92 ASP A CA 1
ATOM 686 C C . ASP A 1 92 ? 3.055 -24.5 -10.711 1 97.5 92 ASP A C 1
ATOM 688 O O . ASP A 1 92 ? 3.076 -25.578 -10.102 1 97.5 92 ASP A O 1
ATOM 692 N N . ILE A 1 93 ? 2.699 -24.328 -11.969 1 96.69 93 ILE A N 1
ATOM 693 C CA . ILE A 1 93 ? 2.207 -25.484 -12.711 1 96.69 93 ILE A CA 1
ATOM 694 C C . ILE A 1 93 ? 3.377 -26.375 -13.109 1 96.69 93 ILE A C 1
ATOM 696 O O . ILE A 1 93 ? 3.203 -27.578 -13.312 1 96.69 93 ILE A O 1
ATOM 700 N N . SER A 1 94 ? 4.547 -25.828 -13.219 1 96.12 94 SER A N 1
ATOM 701 C CA . SER A 1 94 ? 5.738 -26.531 -13.68 1 96.12 94 SER A CA 1
ATOM 702 C C . SER A 1 94 ? 6.949 -26.203 -12.812 1 96.12 94 SER A C 1
ATOM 704 O O . SER A 1 94 ? 7.082 -25.078 -12.328 1 96.12 94 SER A O 1
ATOM 706 N N . PRO A 1 95 ? 7.789 -27.203 -12.531 1 95.75 95 PRO A N 1
ATOM 707 C CA . PRO A 1 95 ? 9.016 -26.922 -11.781 1 95.75 95 PRO A CA 1
ATOM 708 C C . PRO A 1 95 ? 10.062 -26.188 -12.617 1 95.75 95 PRO A C 1
ATOM 710 O O . PRO A 1 95 ? 11.07 -25.719 -12.078 1 95.75 95 PRO A O 1
ATOM 713 N N . LYS A 1 96 ? 9.844 -26.062 -13.875 1 94.81 96 LYS A N 1
ATOM 714 C CA . LYS A 1 96 ? 10.828 -25.531 -14.82 1 94.81 96 LYS A CA 1
ATOM 715 C C . LYS A 1 96 ? 11.391 -24.188 -14.328 1 94.81 96 LYS A C 1
ATOM 717 O O . LYS A 1 96 ? 12.609 -24.016 -14.281 1 94.81 96 LYS A O 1
ATOM 722 N N . TRP A 1 97 ? 10.562 -23.25 -13.977 1 94 97 TRP A N 1
ATOM 723 C CA . TRP A 1 97 ? 10.977 -21.891 -13.664 1 94 97 TRP A CA 1
ATOM 724 C C . TRP A 1 97 ? 11.438 -21.781 -12.219 1 94 97 TRP A C 1
ATOM 726 O O . TRP A 1 97 ? 12.508 -21.234 -11.945 1 94 97 TRP A O 1
ATOM 736 N N . PRO A 1 98 ? 10.719 -22.359 -11.227 1 95.25 98 PRO A N 1
ATOM 737 C CA . PRO A 1 98 ? 11.172 -22.281 -9.836 1 95.25 98 PRO A CA 1
ATOM 738 C C . PRO A 1 98 ? 12.555 -22.891 -9.633 1 95.25 98 PRO A C 1
ATOM 740 O O . PRO A 1 98 ? 13.312 -22.453 -8.766 1 95.25 98 PRO A O 1
ATOM 743 N N . ASP A 1 99 ? 12.875 -23.828 -10.43 1 95.56 99 ASP A N 1
ATOM 744 C CA . ASP A 1 99 ? 14.18 -24.469 -10.32 1 95.56 99 ASP A CA 1
ATOM 745 C C . ASP A 1 99 ? 15.305 -23.484 -10.602 1 95.56 99 ASP A C 1
ATOM 747 O O . ASP A 1 99 ? 16.406 -23.625 -10.078 1 95.56 99 ASP A O 1
ATOM 751 N N . ILE A 1 100 ? 15 -22.516 -11.391 1 94.69 100 ILE A N 1
ATOM 752 C CA . ILE A 1 100 ? 15.984 -21.5 -11.727 1 94.69 100 ILE A CA 1
ATOM 753 C C . ILE A 1 100 ? 16.219 -20.594 -10.516 1 94.69 100 ILE A C 1
ATOM 755 O O . ILE A 1 100 ? 17.359 -20.172 -10.266 1 94.69 100 ILE A O 1
ATOM 759 N N . GLY A 1 101 ? 15.227 -20.297 -9.773 1 95.06 101 GLY A N 1
ATOM 760 C CA . GLY A 1 101 ? 15.32 -19.375 -8.656 1 95.06 101 GLY A CA 1
ATOM 761 C C . GLY A 1 101 ? 15.773 -20.031 -7.367 1 95.06 101 GLY A C 1
ATOM 762 O O . GLY A 1 101 ? 16.281 -19.359 -6.461 1 95.06 101 GLY A O 1
ATOM 763 N N . ALA A 1 102 ? 15.703 -21.375 -7.305 1 97.38 102 ALA A N 1
ATOM 764 C CA . ALA A 1 102 ? 15.953 -22.125 -6.078 1 97.38 102 ALA A CA 1
ATOM 765 C C . ALA A 1 102 ? 17.359 -21.859 -5.539 1 97.38 102 ALA A C 1
ATOM 767 O O . ALA A 1 102 ? 17.547 -21.703 -4.332 1 97.38 102 ALA A O 1
ATOM 768 N N . PRO A 1 103 ? 18.391 -21.797 -6.363 1 98.06 103 PRO A N 1
ATOM 769 C CA . PRO A 1 103 ? 19.734 -21.5 -5.844 1 98.06 103 PRO A CA 1
ATOM 770 C C . PRO A 1 103 ? 19.797 -20.141 -5.129 1 98.06 103 PRO A C 1
ATOM 772 O O . PRO A 1 103 ? 20.531 -20 -4.152 1 98.06 103 PRO A O 1
ATOM 775 N N . ALA A 1 104 ? 19.078 -19.141 -5.629 1 98.44 104 ALA A N 1
ATOM 776 C CA . ALA A 1 104 ? 19.047 -17.828 -4.992 1 98.44 104 ALA A CA 1
ATOM 777 C C . ALA A 1 104 ? 18.391 -17.906 -3.613 1 98.44 104 ALA A C 1
ATOM 779 O O . ALA A 1 104 ? 18.812 -17.203 -2.684 1 98.44 104 ALA A O 1
ATOM 780 N N . TRP A 1 105 ? 17.328 -18.766 -3.465 1 98.69 105 TRP A N 1
ATOM 781 C CA . TRP A 1 105 ? 16.688 -18.953 -2.168 1 98.69 105 TRP A CA 1
ATOM 782 C C . TRP A 1 105 ? 17.672 -19.516 -1.152 1 98.69 105 TRP A C 1
ATOM 784 O O . TRP A 1 105 ? 17.703 -19.078 0.003 1 98.69 105 TRP A O 1
ATOM 794 N N . LYS A 1 106 ? 18.453 -20.469 -1.627 1 98.62 106 LYS A N 1
ATOM 795 C CA . LYS A 1 106 ? 19.469 -21.062 -0.772 1 98.62 106 LYS A CA 1
ATOM 796 C C . LYS A 1 106 ? 20.531 -20.047 -0.38 1 98.62 106 LYS A C 1
ATOM 798 O O . LYS A 1 106 ? 20.906 -19.938 0.792 1 98.62 106 LYS A O 1
ATOM 803 N N . ARG A 1 107 ? 21.031 -19.328 -1.318 1 98.44 107 ARG A N 1
ATOM 804 C CA . ARG A 1 107 ? 22.047 -18.312 -1.058 1 98.44 107 ARG A CA 1
ATOM 805 C C . ARG A 1 107 ? 21.531 -17.266 -0.076 1 98.44 107 ARG A C 1
ATOM 807 O O . ARG A 1 107 ? 22.297 -16.734 0.727 1 98.44 107 ARG A O 1
ATOM 814 N N . ALA A 1 108 ? 20.25 -16.969 -0.178 1 98.44 108 ALA A N 1
ATOM 815 C CA . ALA A 1 108 ? 19.641 -15.953 0.675 1 98.44 108 ALA A CA 1
ATOM 816 C C . ALA A 1 108 ? 19.359 -16.516 2.07 1 98.44 108 ALA A C 1
ATOM 818 O O . ALA A 1 108 ? 18.984 -15.758 2.977 1 98.44 108 ALA A O 1
ATOM 819 N N . GLY A 1 109 ? 19.516 -17.781 2.264 1 98.25 109 GLY A N 1
ATOM 820 C CA . GLY A 1 109 ? 19.297 -18.422 3.557 1 98.25 109 GLY A CA 1
ATOM 821 C C . GLY A 1 109 ? 17.828 -18.562 3.908 1 98.25 109 GLY A C 1
ATOM 822 O O . GLY A 1 109 ? 17.469 -18.578 5.086 1 98.25 109 GLY A O 1
ATOM 823 N N . VAL A 1 110 ? 16.953 -18.656 2.865 1 98.38 110 VAL A N 1
ATOM 824 C CA . VAL A 1 110 ? 15.523 -18.688 3.189 1 98.38 110 VAL A CA 1
ATOM 825 C C . VAL A 1 110 ? 14.883 -19.922 2.57 1 98.38 110 VAL A C 1
ATOM 827 O O . VAL A 1 110 ? 13.656 -20.062 2.561 1 98.38 110 VAL A O 1
ATOM 830 N N . ALA A 1 111 ? 15.625 -20.812 2.01 1 98.38 111 ALA A N 1
ATOM 831 C CA . ALA A 1 111 ? 15.078 -22 1.354 1 98.38 111 ALA A CA 1
ATOM 832 C C . ALA A 1 111 ? 14.211 -22.812 2.312 1 98.38 111 ALA A C 1
ATOM 834 O O . ALA A 1 111 ? 13.219 -23.406 1.9 1 98.38 111 ALA A O 1
ATOM 835 N N . ASP A 1 112 ? 14.531 -22.844 3.562 1 98.06 112 ASP A N 1
ATOM 836 C CA . ASP A 1 112 ? 13.805 -23.625 4.562 1 98.06 112 ASP A CA 1
ATOM 837 C C . ASP A 1 112 ? 12.445 -23 4.867 1 98.06 112 ASP A C 1
ATOM 839 O O . ASP A 1 112 ? 11.586 -23.641 5.48 1 98.06 112 ASP A O 1
ATOM 843 N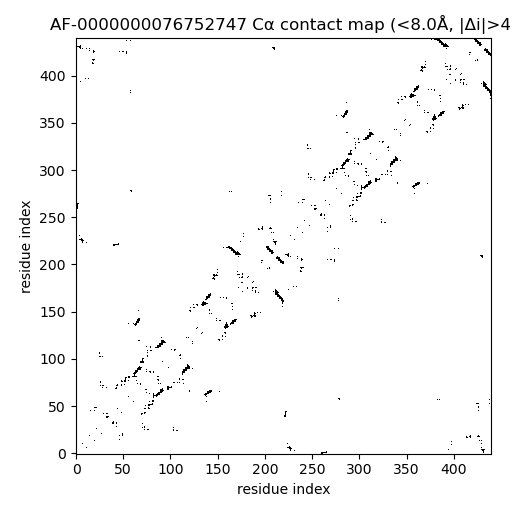 N . ARG A 1 113 ? 12.234 -21.75 4.465 1 98.5 113 ARG A N 1
ATOM 844 C CA . ARG A 1 113 ? 10.977 -21.031 4.688 1 98.5 113 ARG A CA 1
ATOM 845 C C . ARG A 1 113 ? 10.07 -21.125 3.467 1 98.5 113 ARG A C 1
ATOM 847 O O . ARG A 1 113 ? 8.961 -20.594 3.467 1 98.5 113 ARG A O 1
ATOM 854 N N . ILE A 1 114 ? 10.539 -21.75 2.43 1 98.81 114 ILE A N 1
ATOM 855 C CA . ILE A 1 114 ? 9.789 -21.797 1.18 1 98.81 114 ILE A CA 1
ATOM 856 C C . ILE A 1 114 ? 9.289 -23.219 0.929 1 98.81 114 ILE A C 1
ATOM 858 O O . ILE A 1 114 ? 10.086 -24.156 0.891 1 98.81 114 ILE A O 1
ATOM 862 N N . ASP A 1 115 ? 8.031 -23.391 0.85 1 98.75 115 ASP A N 1
ATOM 863 C CA . ASP A 1 115 ? 7.379 -24.641 0.469 1 98.75 115 ASP A CA 1
ATOM 864 C C . ASP A 1 115 ? 6.848 -24.562 -0.961 1 98.75 115 ASP A C 1
ATOM 866 O O . ASP A 1 115 ? 5.766 -24.016 -1.201 1 98.75 115 ASP A O 1
ATOM 870 N N . LEU A 1 116 ? 7.559 -25.141 -1.888 1 98.75 116 LEU A N 1
ATOM 871 C CA . LEU A 1 116 ? 7.195 -25.125 -3.301 1 98.75 116 LEU A CA 1
ATOM 872 C C . LEU A 1 116 ? 6.262 -26.281 -3.635 1 98.75 116 LEU A C 1
ATOM 874 O O . LEU A 1 116 ? 6.598 -27.438 -3.395 1 98.75 116 LEU A O 1
ATOM 878 N N . ARG A 1 117 ? 5.172 -25.906 -4.172 1 98.62 117 ARG A N 1
ATOM 879 C CA . ARG A 1 117 ? 4.18 -26.891 -4.609 1 98.62 117 ARG A CA 1
ATOM 880 C C . ARG A 1 117 ? 4.008 -26.859 -6.125 1 98.62 117 ARG A C 1
ATOM 882 O O . ARG A 1 117 ? 3.738 -25.797 -6.699 1 98.62 117 ARG A O 1
ATOM 889 N N . ILE A 1 118 ? 4.168 -28.016 -6.746 1 98.38 118 ILE A N 1
ATOM 890 C CA . ILE A 1 118 ? 4.023 -28.094 -8.195 1 98.38 118 ILE A CA 1
ATOM 891 C C . ILE A 1 118 ? 2.666 -28.703 -8.547 1 98.38 118 ILE A C 1
ATOM 893 O O . ILE A 1 118 ? 2.312 -29.781 -8.055 1 98.38 118 ILE A O 1
ATOM 897 N N . GLY A 1 119 ? 1.873 -28.031 -9.383 1 97.62 119 GLY A N 1
ATOM 898 C CA . GLY A 1 119 ? 0.552 -28.469 -9.805 1 97.62 119 GLY A CA 1
ATOM 899 C C . GLY A 1 119 ? -0.389 -27.312 -10.102 1 97.62 119 GLY A C 1
ATOM 900 O O . GLY A 1 119 ? -0.001 -26.156 -10.016 1 97.62 119 GLY A O 1
ATOM 901 N N . GLU A 1 120 ? -1.567 -27.672 -10.477 1 97.25 120 GLU A N 1
ATOM 902 C CA . GLU A 1 120 ? -2.584 -26.656 -10.734 1 97.25 120 GLU A CA 1
ATOM 903 C C . GLU A 1 120 ? -2.896 -25.859 -9.469 1 97.25 120 GLU A C 1
ATOM 905 O O . GLU A 1 120 ? -3.045 -26.438 -8.391 1 97.25 120 GLU A O 1
ATOM 910 N N . ALA A 1 121 ? -2.969 -24.547 -9.594 1 97.5 121 ALA A N 1
ATOM 911 C CA . ALA A 1 121 ? -3.131 -23.656 -8.453 1 97.5 121 ALA A CA 1
ATOM 912 C C . ALA A 1 121 ? -4.43 -23.953 -7.707 1 97.5 121 ALA A C 1
ATOM 914 O O . ALA A 1 121 ? -4.457 -23.953 -6.477 1 97.5 121 ALA A O 1
ATOM 915 N N . THR A 1 122 ? -5.504 -24.156 -8.477 1 97.06 122 THR A N 1
ATOM 916 C CA . THR A 1 122 ? -6.785 -24.422 -7.832 1 97.06 122 THR A CA 1
ATOM 917 C C . THR A 1 122 ? -6.719 -25.672 -6.969 1 97.06 122 THR A C 1
ATOM 919 O O . THR A 1 122 ? -7.273 -25.703 -5.871 1 97.06 122 THR A O 1
ATOM 922 N N . ARG A 1 123 ? -6.098 -26.688 -7.469 1 97.56 123 ARG A N 1
ATOM 923 C CA . ARG A 1 123 ? -5.934 -27.922 -6.703 1 97.56 123 ARG A CA 1
ATOM 924 C C . ARG A 1 123 ? -5.035 -27.688 -5.492 1 97.56 123 ARG A C 1
ATOM 926 O O . ARG A 1 123 ? -5.309 -28.203 -4.406 1 97.56 123 ARG A O 1
ATOM 933 N N . THR A 1 124 ? -3.963 -26.969 -5.719 1 98.12 124 THR A N 1
ATOM 934 C CA . THR A 1 124 ? -3.053 -26.656 -4.621 1 98.12 124 THR A CA 1
ATOM 935 C C . THR A 1 124 ? -3.775 -25.891 -3.516 1 98.12 124 THR A C 1
ATOM 937 O O . THR A 1 124 ? -3.645 -26.234 -2.336 1 98.12 124 THR A O 1
ATOM 940 N N . LEU A 1 125 ? -4.555 -24.859 -3.826 1 98.62 125 LEU A N 1
ATOM 941 C CA . LEU A 1 125 ? -5.285 -24.062 -2.848 1 98.62 125 LEU A CA 1
ATOM 942 C C . LEU A 1 125 ? -6.316 -24.906 -2.113 1 98.62 125 LEU A C 1
ATOM 944 O O . LEU A 1 125 ? -6.488 -24.781 -0.9 1 98.62 125 LEU A O 1
ATOM 948 N N . ALA A 1 126 ? -6.977 -25.797 -2.865 1 98.31 126 ALA A N 1
ATOM 949 C CA . ALA A 1 126 ? -7.926 -26.703 -2.238 1 98.31 126 ALA A CA 1
ATOM 950 C C . ALA A 1 126 ? -7.227 -27.641 -1.252 1 98.31 126 ALA A C 1
ATOM 952 O O . ALA A 1 126 ? -7.746 -27.906 -0.166 1 98.31 126 ALA A O 1
ATOM 953 N N . ALA A 1 127 ? -6.141 -28.156 -1.655 1 98.56 127 ALA A N 1
ATOM 954 C CA . ALA A 1 127 ? -5.363 -29.031 -0.772 1 98.56 127 ALA A CA 1
ATOM 955 C C . ALA A 1 127 ? -4.926 -28.281 0.484 1 98.56 127 ALA A C 1
ATOM 957 O O . ALA A 1 127 ? -4.938 -28.844 1.583 1 98.56 127 ALA A O 1
ATOM 958 N N . LEU A 1 128 ? -4.48 -27.047 0.326 1 98.62 128 LEU A N 1
ATOM 959 C CA . LEU A 1 128 ? -4.055 -26.234 1.466 1 98.62 128 LEU A CA 1
ATOM 960 C C . LEU A 1 128 ? -5.211 -26.016 2.438 1 98.62 128 LEU A C 1
ATOM 962 O O . LEU A 1 128 ? -5.012 -26 3.654 1 98.62 128 LEU A O 1
ATOM 966 N N . LEU A 1 129 ? -6.391 -25.781 1.86 1 98.44 129 LEU A N 1
ATOM 967 C CA . LEU A 1 129 ? -7.559 -25.609 2.719 1 98.44 129 LEU A CA 1
ATOM 968 C C . LEU A 1 129 ? -7.781 -26.844 3.58 1 98.44 129 LEU A C 1
ATOM 970 O O . LEU A 1 129 ? -8.109 -26.734 4.766 1 98.44 129 LEU A O 1
ATOM 974 N N . THR A 1 130 ? -7.605 -28 2.988 1 98.25 130 THR A N 1
ATOM 975 C CA . THR A 1 130 ? -7.754 -29.25 3.703 1 98.25 130 THR A CA 1
ATOM 976 C C . THR A 1 130 ? -6.637 -29.438 4.727 1 98.25 130 THR A C 1
ATOM 978 O O . THR A 1 130 ? -6.883 -29.859 5.859 1 98.25 130 THR A O 1
ATOM 981 N N . GLU A 1 131 ? -5.43 -29.109 4.348 1 98.5 131 GLU A N 1
ATOM 982 C CA . GLU A 1 131 ? -4.238 -29.328 5.16 1 98.5 131 GLU A CA 1
ATOM 983 C C . GLU A 1 131 ? -4.18 -28.359 6.336 1 98.5 131 GLU A C 1
ATOM 985 O O . GLU A 1 131 ? -3.818 -28.75 7.449 1 98.5 131 GLU A O 1
ATOM 990 N N . LEU A 1 132 ? -4.477 -27.094 6.094 1 98 132 LEU A N 1
ATOM 991 C CA . LEU A 1 132 ? -4.238 -26.031 7.078 1 98 132 LEU A CA 1
ATOM 992 C C . LEU A 1 132 ? -5.543 -25.609 7.738 1 98 132 LEU A C 1
ATOM 994 O O . LEU A 1 132 ? -5.535 -25.047 8.836 1 98 132 LEU A O 1
ATOM 998 N N . GLY A 1 133 ? -6.684 -25.797 7.043 1 97.88 133 GLY A N 1
ATOM 999 C CA . GLY A 1 133 ? -7.977 -25.344 7.523 1 97.88 133 GLY A CA 1
ATOM 1000 C C . GLY A 1 133 ? -8.297 -23.922 7.125 1 97.88 133 GLY A C 1
ATOM 1001 O O . GLY A 1 133 ? -7.41 -23.172 6.699 1 97.88 133 GLY A O 1
ATOM 1002 N N . PRO A 1 134 ? -9.609 -23.578 7.199 1 97.62 134 PRO A N 1
ATOM 1003 C CA . PRO A 1 134 ? -10 -22.203 6.906 1 97.62 134 PRO A CA 1
ATOM 1004 C C . PRO A 1 134 ? -9.375 -21.188 7.871 1 97.62 134 PRO A C 1
ATOM 1006 O O . PRO A 1 134 ? -9.18 -21.5 9.047 1 97.62 134 PRO A O 1
ATOM 1009 N N . GLY A 1 135 ? -9.062 -20.016 7.379 1 97.31 135 GLY A N 1
ATOM 1010 C CA . GLY A 1 135 ? -8.586 -18.938 8.227 1 97.31 135 GLY A CA 1
ATOM 1011 C C . GLY A 1 135 ? -7.16 -19.141 8.703 1 97.31 135 GLY A C 1
ATOM 1012 O O . GLY A 1 135 ? -6.762 -18.594 9.742 1 97.31 135 GLY A O 1
ATOM 1013 N N . SER A 1 136 ? -6.312 -19.906 7.938 1 97.81 136 SER A N 1
ATOM 1014 C CA . SER A 1 136 ? -4.996 -20.297 8.414 1 97.81 136 SER A CA 1
ATOM 1015 C C . SER A 1 136 ? -3.891 -19.5 7.73 1 97.81 136 SER A C 1
ATOM 1017 O O . SER A 1 136 ? -2.717 -19.625 8.086 1 97.81 136 SER A O 1
ATOM 1019 N N . VAL A 1 137 ? -4.234 -18.734 6.746 1 98.81 137 VAL A N 1
ATOM 1020 C CA . VAL A 1 137 ? -3.258 -18.047 5.918 1 98.81 137 VAL A CA 1
ATOM 1021 C C . VAL A 1 137 ? -3.346 -16.531 6.168 1 98.81 137 VAL A C 1
ATOM 1023 O O . VAL A 1 137 ? -4.438 -15.969 6.18 1 98.81 137 VAL A O 1
ATOM 1026 N N . ASP A 1 138 ? -2.201 -15.938 6.387 1 98.88 138 ASP A N 1
ATOM 1027 C CA . ASP A 1 138 ? -2.18 -14.523 6.758 1 98.88 138 ASP A CA 1
ATOM 1028 C C . ASP A 1 138 ? -2.197 -13.633 5.52 1 98.88 138 ASP A C 1
ATOM 1030 O O . ASP A 1 138 ? -2.75 -12.523 5.551 1 98.88 138 ASP A O 1
ATOM 1034 N N . LEU A 1 139 ? -1.52 -14.055 4.473 1 98.94 139 LEU A N 1
ATOM 1035 C CA . LEU A 1 139 ? -1.373 -13.258 3.26 1 98.94 139 LEU A CA 1
ATOM 1036 C C . LEU A 1 139 ? -1.322 -14.148 2.025 1 98.94 139 LEU A C 1
ATOM 1038 O O . LEU A 1 139 ? -0.669 -15.195 2.035 1 98.94 139 LEU A O 1
ATOM 1042 N N . VAL A 1 140 ? -2.088 -13.828 1 1 98.94 140 VAL A N 1
ATOM 1043 C CA . VAL A 1 140 ? -2.057 -14.523 -0.283 1 98.94 140 VAL A CA 1
ATOM 1044 C C . VAL A 1 140 ? -1.659 -13.547 -1.389 1 98.94 140 VAL A C 1
ATOM 1046 O O . VAL A 1 140 ? -2.195 -12.438 -1.47 1 98.94 140 VAL A O 1
ATOM 1049 N N . PHE A 1 141 ? -0.669 -13.898 -2.131 1 98.94 141 PHE A N 1
ATOM 1050 C CA . PHE A 1 141 ? -0.288 -13.141 -3.316 1 98.94 141 PHE A CA 1
ATOM 1051 C C . PHE A 1 141 ? -0.672 -13.891 -4.586 1 98.94 141 PHE A C 1
ATOM 1053 O O . PHE A 1 141 ? -0.245 -15.031 -4.793 1 98.94 141 PHE A O 1
ATOM 1060 N N . ILE A 1 142 ? -1.488 -13.266 -5.426 1 98.88 142 ILE A N 1
ATOM 1061 C CA . ILE A 1 142 ? -1.972 -13.883 -6.656 1 98.88 142 ILE A CA 1
ATOM 1062 C C . ILE A 1 142 ? -1.322 -13.211 -7.859 1 98.88 142 ILE A C 1
ATOM 1064 O O . ILE A 1 142 ? -1.562 -12.031 -8.125 1 98.88 142 ILE A O 1
ATOM 1068 N N . ASP A 1 143 ? -0.546 -13.836 -8.648 1 98.12 143 ASP A N 1
ATOM 1069 C CA . ASP A 1 143 ? 0.113 -13.43 -9.891 1 98.12 143 ASP A CA 1
ATOM 1070 C C . ASP A 1 143 ? 0.302 -14.617 -10.828 1 98.12 143 ASP A C 1
ATOM 1072 O O . ASP A 1 143 ? 1.411 -15.141 -10.961 1 98.12 143 ASP A O 1
ATOM 1076 N N . ALA A 1 144 ? -0.741 -15.039 -11.453 1 96.88 144 ALA A N 1
ATOM 1077 C CA . ALA A 1 144 ? -0.789 -16.25 -12.266 1 96.88 144 ALA A CA 1
ATOM 1078 C C . ALA A 1 144 ? -1.586 -16.016 -13.547 1 96.88 144 ALA A C 1
ATOM 1080 O O . ALA A 1 144 ? -1.524 -14.938 -14.133 1 96.88 144 ALA A O 1
ATOM 1081 N N . ASP A 1 145 ? -2.07 -17.172 -14.156 1 96.62 145 ASP A N 1
ATOM 1082 C CA . ASP A 1 145 ? -2.918 -17.016 -15.336 1 96.62 145 ASP A CA 1
ATOM 1083 C C . ASP A 1 145 ? -4.148 -16.172 -15.016 1 96.62 145 ASP A C 1
ATOM 1085 O O . ASP A 1 145 ? -4.867 -16.438 -14.055 1 96.62 145 ASP A O 1
ATOM 1089 N N . LYS A 1 146 ? -4.418 -15.164 -15.836 1 97.81 146 LYS A N 1
ATOM 1090 C CA . LYS A 1 146 ? -5.406 -14.133 -15.539 1 97.81 146 LYS A CA 1
ATOM 1091 C C . LYS A 1 146 ? -6.824 -14.695 -15.578 1 97.81 146 LYS A C 1
ATOM 1093 O O . LYS A 1 146 ? -7.688 -14.281 -14.805 1 97.81 146 LYS A O 1
ATOM 1098 N N . ALA A 1 147 ? -7.059 -15.648 -16.391 1 97.38 147 ALA A N 1
ATOM 1099 C CA . ALA A 1 147 ? -8.391 -16.234 -16.547 1 97.38 147 ALA A CA 1
ATOM 1100 C C . ALA A 1 147 ? -8.852 -16.891 -15.242 1 97.38 147 ALA A C 1
ATOM 1102 O O . ALA A 1 147 ? -10.047 -17.078 -15.031 1 97.38 147 ALA A O 1
ATOM 1103 N N . GLY A 1 148 ? -7.953 -17.234 -14.312 1 97.56 148 GLY A N 1
ATOM 1104 C CA . GLY A 1 148 ? -8.281 -17.922 -13.07 1 97.56 148 GLY A CA 1
ATOM 1105 C C . GLY A 1 148 ? -8.469 -16.984 -11.906 1 97.56 148 GLY A C 1
ATOM 1106 O O . GLY A 1 148 ? -8.781 -17.422 -10.789 1 97.56 148 GLY A O 1
ATOM 1107 N N . TYR A 1 149 ? -8.375 -15.68 -12.039 1 98.56 149 TYR A N 1
ATOM 1108 C CA . TYR A 1 149 ? -8.25 -14.719 -10.953 1 98.56 149 TYR A CA 1
ATOM 1109 C C . TYR A 1 149 ? -9.477 -14.766 -10.047 1 98.56 149 TYR A C 1
ATOM 1111 O O . TYR A 1 149 ? -9.344 -14.758 -8.82 1 98.56 149 TYR A O 1
ATOM 1119 N N . ALA A 1 150 ? -10.68 -14.828 -10.625 1 98.25 150 ALA A N 1
ATOM 1120 C CA . ALA A 1 150 ? -11.883 -14.898 -9.797 1 98.25 150 ALA A CA 1
ATOM 1121 C C . ALA A 1 150 ? -11.883 -16.156 -8.93 1 98.25 150 ALA A C 1
ATOM 1123 O O . ALA A 1 150 ? -12.227 -16.094 -7.746 1 98.25 150 ALA A O 1
ATOM 1124 N N . ARG A 1 151 ? -11.477 -17.266 -9.531 1 98.12 151 ARG A N 1
ATOM 1125 C CA . ARG A 1 151 ? -11.43 -18.531 -8.812 1 98.12 151 ARG A CA 1
ATOM 1126 C C . ARG A 1 151 ? -10.344 -18.5 -7.738 1 98.12 151 ARG A C 1
ATOM 1128 O O . ARG A 1 151 ? -10.547 -18.984 -6.625 1 98.12 151 ARG A O 1
ATOM 1135 N N . TYR A 1 152 ? -9.164 -18 -8.086 1 98.75 152 TYR A N 1
ATOM 1136 C CA . TYR A 1 152 ? -8.078 -17.891 -7.121 1 98.75 152 TYR A CA 1
ATOM 1137 C C . TYR A 1 152 ? -8.469 -17 -5.949 1 98.75 152 TYR A C 1
ATOM 1139 O O . TYR A 1 152 ? -8.141 -17.297 -4.797 1 98.75 152 TYR A O 1
ATOM 1147 N N . TYR A 1 153 ? -9.188 -15.914 -6.242 1 98.69 153 TYR A N 1
ATOM 1148 C CA . TYR A 1 153 ? -9.648 -14.992 -5.207 1 98.69 153 TYR A CA 1
ATOM 1149 C C . TYR A 1 153 ? -10.555 -15.703 -4.211 1 98.69 153 TYR A C 1
ATOM 1151 O O . TYR A 1 153 ? -10.344 -15.625 -2.998 1 98.69 153 TYR A O 1
ATOM 1159 N N . GLU A 1 154 ? -11.484 -16.453 -4.703 1 98.5 154 GLU A N 1
ATOM 1160 C CA . GLU A 1 154 ? -12.43 -17.141 -3.824 1 98.5 154 GLU A CA 1
ATOM 1161 C C . GLU A 1 154 ? -11.727 -18.203 -2.982 1 98.5 154 GLU A C 1
ATOM 1163 O O . GLU A 1 154 ? -11.992 -18.312 -1.783 1 98.5 154 GLU A O 1
ATOM 1168 N N . ALA A 1 155 ? -10.883 -18.953 -3.615 1 98.5 155 ALA A N 1
ATOM 1169 C CA . ALA A 1 155 ? -10.125 -19.953 -2.891 1 98.5 155 ALA A CA 1
ATOM 1170 C C . ALA A 1 155 ? -9.227 -19.312 -1.835 1 98.5 155 ALA A C 1
ATOM 1172 O O . ALA A 1 155 ? -9.117 -19.828 -0.716 1 98.5 155 ALA A O 1
ATOM 1173 N N . ALA A 1 156 ? -8.562 -18.219 -2.201 1 98.69 156 ALA A N 1
ATOM 1174 C CA . ALA A 1 156 ? -7.703 -17.5 -1.271 1 98.69 156 ALA A CA 1
ATOM 1175 C C . ALA A 1 156 ? -8.5 -16.984 -0.074 1 98.69 156 ALA A C 1
ATOM 1177 O O . ALA A 1 156 ? -8.039 -17.062 1.066 1 98.69 156 ALA A O 1
ATOM 1178 N N . LEU A 1 157 ? -9.664 -16.422 -0.373 1 98.5 157 LEU A N 1
ATOM 1179 C CA . LEU A 1 157 ? -10.5 -15.875 0.69 1 98.5 157 LEU A CA 1
ATOM 1180 C C . LEU A 1 157 ? -10.875 -16.953 1.697 1 98.5 157 LEU A C 1
ATOM 1182 O O . LEU A 1 157 ? -10.922 -16.703 2.902 1 98.5 157 LEU A O 1
ATOM 1186 N N . ALA A 1 158 ? -11.102 -18.172 1.225 1 98.12 158 ALA A N 1
ATOM 1187 C CA . ALA A 1 158 ? -11.453 -19.297 2.094 1 98.12 158 ALA A CA 1
ATOM 1188 C C . ALA A 1 158 ? -10.297 -19.656 3.021 1 98.12 158 ALA A C 1
ATOM 1190 O O . ALA A 1 158 ? -10.516 -20.109 4.148 1 98.12 158 ALA A O 1
ATOM 1191 N N . LEU A 1 159 ? -9.125 -19.453 2.607 1 98.62 159 LEU A N 1
ATOM 1192 C CA . LEU A 1 159 ? -7.918 -19.781 3.363 1 98.62 159 LEU A CA 1
ATOM 1193 C C . LEU A 1 159 ? -7.543 -18.641 4.309 1 98.62 159 LEU A C 1
ATOM 1195 O O . LEU A 1 159 ? -6.824 -18.859 5.289 1 98.62 159 LEU A O 1
ATOM 1199 N N . LEU A 1 160 ? -7.945 -17.484 4.023 1 98.75 160 LEU A N 1
ATOM 1200 C CA . LEU A 1 160 ? -7.43 -16.25 4.613 1 98.75 160 LEU A CA 1
ATOM 1201 C C . LEU A 1 160 ? -7.898 -16.1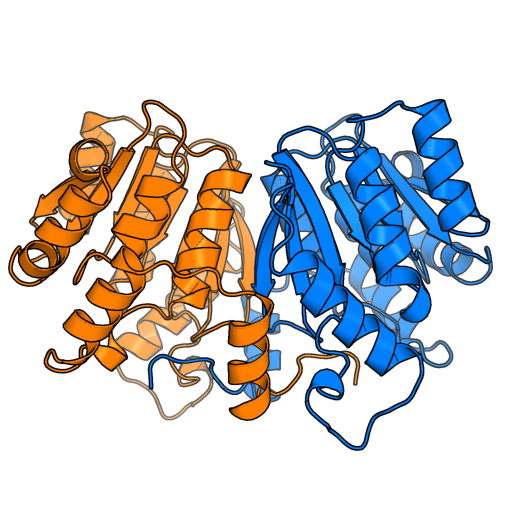09 6.059 1 98.75 160 LEU A C 1
ATOM 1203 O O . LEU A 1 160 ? -9.07 -16.328 6.359 1 98.75 160 LEU A O 1
ATOM 1207 N N . ALA A 1 161 ? -7.004 -15.805 6.961 1 98.25 161 ALA A N 1
ATOM 1208 C CA . ALA A 1 161 ? -7.309 -15.484 8.352 1 98.25 161 ALA A CA 1
ATOM 1209 C C . ALA A 1 161 ? -8.156 -14.219 8.453 1 98.25 161 ALA A C 1
ATOM 1211 O O . ALA A 1 161 ? -8.203 -13.422 7.512 1 98.25 161 ALA A O 1
ATOM 1212 N N . PRO A 1 162 ? -8.836 -14.133 9.625 1 95.81 162 PRO A N 1
ATOM 1213 C CA . PRO A 1 162 ? -9.469 -12.828 9.844 1 95.81 162 PRO A CA 1
ATOM 1214 C C . PRO A 1 162 ? -8.469 -11.672 9.742 1 95.81 162 PRO A C 1
ATOM 1216 O O . PRO A 1 162 ? -7.355 -11.766 10.258 1 95.81 162 PRO A O 1
ATOM 1219 N N . ALA A 1 163 ? -8.844 -10.633 9.016 1 95.81 163 ALA A N 1
ATOM 1220 C CA . ALA A 1 163 ? -8.031 -9.438 8.805 1 95.81 163 ALA A CA 1
ATOM 1221 C C . ALA A 1 163 ? -6.84 -9.734 7.898 1 95.81 163 ALA A C 1
ATOM 1223 O O . ALA A 1 163 ? -5.945 -8.898 7.742 1 95.81 163 ALA A O 1
ATOM 1224 N N . GLY A 1 164 ? -6.828 -11.016 7.363 1 98.62 164 GLY A N 1
ATOM 1225 C CA . GLY A 1 164 ? -5.766 -11.367 6.434 1 98.62 164 GLY A CA 1
ATOM 1226 C C . GLY A 1 164 ? -5.797 -10.555 5.156 1 98.62 164 GLY A C 1
ATOM 1227 O O . GLY A 1 164 ? -6.75 -9.812 4.91 1 98.62 164 GLY A O 1
ATOM 1228 N N . LEU A 1 165 ? -4.727 -10.641 4.34 1 98.94 165 LEU A N 1
ATOM 1229 C CA . LEU A 1 165 ? -4.531 -9.781 3.178 1 98.94 165 LEU A CA 1
ATOM 1230 C C . LEU A 1 165 ? -4.375 -10.609 1.908 1 98.94 165 LEU A C 1
ATOM 1232 O O . LEU A 1 165 ? -3.629 -11.594 1.893 1 98.94 165 LEU A O 1
ATOM 1236 N N . ILE A 1 166 ? -5.133 -10.297 0.892 1 98.94 166 ILE A N 1
ATOM 1237 C CA . ILE A 1 166 ? -4.902 -10.797 -0.459 1 98.94 166 ILE A CA 1
ATOM 1238 C C . ILE A 1 166 ? -4.336 -9.68 -1.333 1 98.94 166 ILE A C 1
ATOM 1240 O O . ILE A 1 166 ? -4.867 -8.57 -1.351 1 98.94 166 ILE A O 1
ATOM 1244 N N . VAL A 1 167 ? -3.217 -9.898 -1.957 1 98.94 167 VAL A N 1
ATOM 1245 C CA . VAL A 1 167 ? -2.598 -9 -2.926 1 98.94 167 VAL A CA 1
ATOM 1246 C C . VAL A 1 167 ? -2.725 -9.586 -4.328 1 98.94 167 VAL A C 1
ATOM 1248 O O . VAL A 1 167 ? -2.271 -10.703 -4.586 1 98.94 167 VAL A O 1
ATOM 1251 N N . VAL A 1 168 ? -3.334 -8.859 -5.223 1 98.88 168 VAL A N 1
ATOM 1252 C CA . VAL A 1 168 ? -3.557 -9.352 -6.578 1 98.88 168 VAL A CA 1
ATOM 1253 C C . VAL A 1 168 ? -2.832 -8.445 -7.578 1 98.88 168 VAL A C 1
ATOM 1255 O O . VAL A 1 168 ? -3.076 -7.242 -7.625 1 98.88 168 VAL A O 1
ATOM 1258 N N . ASP A 1 169 ? -2.01 -9.023 -8.383 1 98 169 ASP A N 1
ATOM 1259 C CA . ASP A 1 169 ? -1.174 -8.297 -9.336 1 98 169 ASP A CA 1
ATOM 1260 C C . ASP A 1 169 ? -1.884 -8.141 -10.68 1 98 169 ASP A C 1
ATOM 1262 O O . ASP A 1 169 ? -2.861 -8.836 -10.953 1 98 169 ASP A O 1
ATOM 1266 N N . ASN A 1 170 ? -1.488 -7.184 -11.516 1 97.62 170 ASN A N 1
ATOM 1267 C CA . ASN A 1 170 ? -1.847 -6.973 -12.914 1 97.62 170 ASN A CA 1
ATOM 1268 C C . ASN A 1 170 ? -3.338 -6.695 -13.07 1 97.62 170 ASN A C 1
ATOM 1270 O O . ASN A 1 170 ? -3.963 -7.168 -14.023 1 97.62 170 ASN A O 1
ATOM 1274 N N . THR A 1 171 ? -3.908 -5.98 -12.156 1 98.44 171 THR A N 1
ATOM 1275 C CA . THR A 1 171 ? -5.355 -5.812 -12.203 1 98.44 171 THR A CA 1
ATOM 1276 C C . THR A 1 171 ? -5.738 -4.645 -13.102 1 98.44 171 THR A C 1
ATOM 1278 O O . THR A 1 171 ? -6.922 -4.344 -13.266 1 98.44 171 THR A O 1
ATOM 1281 N N . LEU A 1 172 ? -4.766 -3.959 -13.727 1 97.94 172 LEU A N 1
ATOM 1282 C CA . LEU A 1 172 ? -5.047 -2.98 -14.773 1 97.94 172 LEU A CA 1
ATOM 1283 C C . LEU A 1 172 ? -4.633 -3.514 -16.141 1 97.94 172 LEU A C 1
ATOM 1285 O O . LEU A 1 172 ? -5.012 -2.949 -17.172 1 97.94 172 LEU A O 1
ATOM 1289 N N . PHE A 1 173 ? -3.918 -4.527 -16.172 1 97.12 173 PHE A N 1
ATOM 1290 C CA . PHE A 1 173 ? -3.574 -5.387 -17.297 1 97.12 173 PHE A CA 1
ATOM 1291 C C . PHE A 1 173 ? -3.111 -4.555 -18.5 1 97.12 173 PHE A C 1
ATOM 1293 O O . PHE A 1 173 ? -3.693 -4.637 -19.578 1 97.12 173 PHE A O 1
ATOM 1300 N N . PHE A 1 174 ? -1.983 -3.771 -18.25 1 94.38 174 PHE A N 1
ATOM 1301 C CA . PHE A 1 174 ? -1.315 -2.965 -19.266 1 94.38 174 PHE A CA 1
ATOM 1302 C C . PHE A 1 174 ? -2.254 -1.896 -19.812 1 94.38 174 PHE A C 1
ATOM 1304 O O . PHE A 1 174 ? -2.098 -1.446 -20.953 1 94.38 174 PHE A O 1
ATOM 1311 N N . GLY A 1 175 ? -3.266 -1.58 -19.047 1 96.69 175 GLY A N 1
ATOM 1312 C CA . GLY A 1 175 ? -4.23 -0.575 -19.469 1 96.69 175 GLY A CA 1
ATOM 1313 C C . GLY A 1 175 ? -5.305 -1.123 -20.391 1 96.69 175 GLY A C 1
ATOM 1314 O O . GLY A 1 175 ? -6.223 -0.399 -20.781 1 96.69 175 GLY A O 1
ATOM 1315 N N . ARG A 1 176 ? -5.277 -2.346 -20.656 1 97.44 176 ARG A N 1
ATOM 1316 C CA . ARG A 1 176 ? -6.215 -2.957 -21.594 1 97.44 176 ARG A CA 1
ATOM 1317 C C . ARG A 1 176 ? -7.629 -2.975 -21.031 1 97.44 176 ARG A C 1
ATOM 1319 O O . ARG A 1 176 ? -8.602 -3.033 -21.781 1 97.44 176 ARG A O 1
ATOM 1326 N N . VAL A 1 177 ? -7.754 -2.908 -19.781 1 98.25 177 VAL A N 1
ATOM 1327 C CA . VAL A 1 177 ? -9.047 -2.984 -19.125 1 98.25 177 VAL A CA 1
ATOM 1328 C C . VAL A 1 177 ? -9.922 -1.812 -19.562 1 98.25 177 VAL A C 1
ATOM 1330 O O . VAL A 1 177 ? -11.148 -1.87 -19.453 1 98.25 177 VAL A O 1
ATOM 1333 N N . VAL A 1 178 ? -9.344 -0.726 -20.094 1 97.94 178 VAL A N 1
ATOM 1334 C CA . VAL A 1 178 ? -10.148 0.427 -20.484 1 97.94 178 VAL A CA 1
ATOM 1335 C C . VAL A 1 178 ? -10.219 0.501 -22.016 1 97.94 178 VAL A C 1
ATOM 1337 O O . VAL A 1 178 ? -10.773 1.456 -22.562 1 97.94 178 VAL A O 1
ATOM 1340 N N . ASP A 1 179 ? -9.602 -0.406 -22.688 1 97.81 179 ASP A N 1
ATOM 1341 C CA . ASP A 1 179 ? -9.68 -0.479 -24.141 1 97.81 179 ASP A CA 1
ATOM 1342 C C . ASP A 1 179 ? -10.891 -1.292 -24.578 1 97.81 179 ASP A C 1
ATOM 1344 O O . ASP A 1 179 ? -10.906 -2.518 -24.453 1 97.81 179 ASP A O 1
ATOM 1348 N N . PRO A 1 180 ? -11.859 -0.642 -25.094 1 96.69 180 PRO A N 1
ATOM 1349 C CA . PRO A 1 180 ? -13.07 -1.375 -25.469 1 96.69 180 PRO A CA 1
ATOM 1350 C C . PRO A 1 180 ? -12.805 -2.436 -26.547 1 96.69 180 PRO A C 1
ATOM 1352 O O . PRO A 1 180 ? -13.578 -3.395 -26.672 1 96.69 180 PRO A O 1
ATOM 1355 N N . ALA A 1 181 ? -11.75 -2.311 -27.266 1 97.81 181 ALA A N 1
ATOM 1356 C CA . ALA A 1 181 ? -11.445 -3.258 -28.344 1 97.81 181 ALA A CA 1
ATOM 1357 C C . ALA A 1 181 ? -10.75 -4.5 -27.781 1 97.81 181 ALA A C 1
ATOM 1359 O O . ALA A 1 181 ? -10.656 -5.52 -28.469 1 97.81 181 ALA A O 1
ATOM 1360 N N . ALA A 1 182 ? -10.188 -4.445 -26.594 1 97.81 182 ALA A N 1
ATOM 1361 C CA . ALA A 1 182 ? -9.531 -5.594 -25.984 1 97.81 182 ALA A CA 1
ATOM 1362 C C . ALA A 1 182 ? -10.562 -6.594 -25.453 1 97.81 182 ALA A C 1
ATOM 1364 O O . ALA A 1 182 ? -11.148 -6.391 -24.391 1 97.81 182 ALA A O 1
ATOM 1365 N N . THR A 1 183 ? -10.766 -7.699 -26.141 1 97.12 183 THR A N 1
ATOM 1366 C CA . THR A 1 183 ? -11.82 -8.641 -25.766 1 97.12 183 THR A CA 1
ATOM 1367 C C . THR A 1 183 ? -11.234 -10.031 -25.531 1 97.12 183 THR A C 1
ATOM 1369 O O . THR A 1 183 ? -11.977 -11.016 -25.469 1 97.12 183 THR A O 1
ATOM 1372 N N . ASP A 1 184 ? -9.953 -10.062 -25.484 1 97.5 184 ASP A N 1
ATOM 1373 C CA . ASP A 1 184 ? -9.312 -11.352 -25.234 1 97.5 184 ASP A CA 1
ATOM 1374 C C . ASP A 1 184 ? -9.68 -11.891 -23.859 1 97.5 184 ASP A C 1
ATOM 1376 O O . ASP A 1 184 ? -10.148 -11.141 -23 1 97.5 184 ASP A O 1
ATOM 1380 N N . VAL A 1 185 ? -9.438 -13.18 -23.594 1 98 185 VAL A N 1
ATOM 1381 C CA . VAL A 1 185 ? -9.891 -13.922 -22.422 1 98 185 VAL A CA 1
ATOM 1382 C C . VAL A 1 185 ? -9.273 -13.32 -21.172 1 98 185 VAL A C 1
ATOM 1384 O O . VAL A 1 185 ? -9.945 -13.18 -20.141 1 98 185 VAL A O 1
ATOM 1387 N N . ASP A 1 186 ? -8.031 -12.961 -21.172 1 98.12 186 ASP A N 1
ATOM 1388 C CA . ASP A 1 186 ? -7.332 -12.43 -20 1 98.12 186 ASP A CA 1
ATOM 1389 C C . ASP A 1 186 ? -7.879 -11.062 -19.609 1 98.12 186 ASP A C 1
ATOM 1391 O O . ASP A 1 186 ? -8.133 -10.805 -18.422 1 98.12 186 ASP A O 1
ATOM 1395 N N . THR A 1 187 ? -8.031 -10.164 -20.594 1 98.5 187 THR A N 1
ATOM 1396 C CA . THR A 1 187 ? -8.578 -8.836 -20.312 1 98.5 187 THR A CA 1
ATOM 1397 C C . THR A 1 187 ? -9.977 -8.945 -19.719 1 98.5 187 THR A C 1
ATOM 1399 O O . THR A 1 187 ? -10.297 -8.281 -18.734 1 98.5 187 THR A O 1
ATOM 1402 N N . ARG A 1 188 ? -10.805 -9.812 -20.297 1 98.44 188 ARG A N 1
ATOM 1403 C CA . ARG A 1 188 ? -12.164 -10.023 -19.781 1 98.44 188 ARG A CA 1
ATOM 1404 C C . ARG A 1 188 ? -12.133 -10.555 -18.359 1 98.44 188 ARG A C 1
ATOM 1406 O O . ARG A 1 188 ? -12.938 -10.141 -17.516 1 98.44 188 ARG A O 1
ATOM 1413 N N . ALA A 1 189 ? -11.258 -11.477 -18.078 1 98.56 189 ALA A N 1
ATOM 1414 C CA . ALA A 1 189 ? -11.133 -12.062 -16.734 1 98.56 189 ALA A CA 1
ATOM 1415 C C . ALA A 1 189 ? -10.766 -11.008 -15.703 1 98.56 189 ALA A C 1
ATOM 1417 O O . ALA A 1 189 ? -11.305 -11 -14.594 1 98.56 189 ALA A O 1
ATOM 1418 N N . ILE A 1 190 ? -9.844 -10.141 -16.078 1 98.69 190 ILE A N 1
ATOM 1419 C CA . ILE A 1 190 ? -9.406 -9.102 -15.141 1 98.69 190 ILE A CA 1
ATOM 1420 C C . ILE A 1 190 ? -10.547 -8.109 -14.906 1 98.69 190 ILE A C 1
ATOM 1422 O O . ILE A 1 190 ? -10.781 -7.688 -13.773 1 98.69 190 ILE A O 1
ATOM 1426 N N . ARG A 1 191 ? -11.273 -7.68 -15.977 1 98.69 191 ARG A N 1
ATOM 1427 C CA . ARG A 1 191 ? -12.445 -6.828 -15.805 1 98.69 191 ARG A CA 1
ATOM 1428 C C . ARG A 1 191 ? -13.469 -7.477 -14.875 1 98.69 191 ARG A C 1
ATOM 1430 O O . ARG A 1 191 ? -14.008 -6.82 -13.984 1 98.69 191 ARG A O 1
ATOM 1437 N N . GLU A 1 192 ? -13.703 -8.75 -15.117 1 98.19 192 GLU A N 1
ATOM 1438 C CA . GLU A 1 192 ? -14.641 -9.5 -14.281 1 98.19 192 GLU A CA 1
ATOM 1439 C C . GLU A 1 192 ? -14.18 -9.539 -12.828 1 98.19 192 GLU A C 1
ATOM 1441 O O . GLU A 1 192 ? -14.984 -9.359 -11.914 1 98.19 192 GLU A O 1
ATOM 1446 N N . PHE A 1 193 ? -12.945 -9.805 -12.594 1 98.69 193 PHE A N 1
ATOM 1447 C CA . PHE A 1 193 ? -12.383 -9.82 -11.25 1 98.69 193 PHE A CA 1
ATOM 1448 C C . PHE A 1 193 ? -12.57 -8.477 -10.57 1 98.69 193 PHE A C 1
ATOM 1450 O O . PHE A 1 193 ? -13.008 -8.414 -9.414 1 98.69 193 PHE A O 1
ATOM 1457 N N . ASN A 1 194 ? -12.195 -7.371 -11.305 1 98.81 194 ASN A N 1
ATOM 1458 C CA . ASN A 1 194 ? -12.305 -6.035 -10.734 1 98.81 194 ASN A CA 1
ATOM 1459 C C . ASN A 1 194 ? -13.742 -5.715 -10.336 1 98.81 194 ASN A C 1
ATOM 1461 O O . ASN A 1 194 ? -13.984 -5.137 -9.273 1 98.81 194 ASN A O 1
ATOM 1465 N N . GLU A 1 195 ? -14.656 -6.09 -11.156 1 98.06 195 GLU A N 1
ATOM 1466 C CA . GLU A 1 195 ? -16.062 -5.867 -10.852 1 98.06 195 GLU A CA 1
ATOM 1467 C C . GLU A 1 195 ? -16.516 -6.723 -9.672 1 98.06 195 GLU A C 1
ATOM 1469 O O . GLU A 1 195 ? -17.297 -6.27 -8.836 1 98.06 195 GLU A O 1
ATOM 1474 N N . LEU A 1 196 ? -16.031 -7.934 -9.633 1 97.94 196 LEU A N 1
ATOM 1475 C CA . LEU A 1 196 ? -16.406 -8.891 -8.594 1 97.94 196 LEU A CA 1
ATOM 1476 C C . LEU A 1 196 ? -16.031 -8.367 -7.215 1 97.94 196 LEU A C 1
ATOM 1478 O O . LEU A 1 196 ? -16.828 -8.43 -6.281 1 97.94 196 LEU A O 1
ATOM 1482 N N . VAL A 1 197 ? -14.805 -7.848 -7.062 1 98.44 197 VAL A N 1
ATOM 1483 C CA . VAL A 1 197 ? -14.305 -7.535 -5.727 1 98.44 197 VAL A CA 1
ATOM 1484 C C . VAL A 1 197 ? -14.766 -6.137 -5.316 1 98.44 197 VAL A C 1
ATOM 1486 O O . VAL A 1 197 ? -14.75 -5.793 -4.133 1 98.44 197 VAL A O 1
ATOM 1489 N N . ARG A 1 198 ? -15.164 -5.305 -6.266 1 97.12 198 ARG A N 1
ATOM 1490 C CA . ARG A 1 198 ? -15.555 -3.924 -6 1 97.12 198 ARG A CA 1
ATOM 1491 C C . ARG A 1 198 ? -16.625 -3.854 -4.918 1 97.12 198 ARG A C 1
ATOM 1493 O O . ARG A 1 198 ? -16.547 -3.021 -4.012 1 97.12 198 ARG A O 1
ATOM 1500 N N . ASP A 1 199 ? -17.594 -4.707 -4.91 1 93.5 199 ASP A N 1
ATOM 1501 C CA . ASP A 1 199 ? -18.719 -4.578 -3.988 1 93.5 199 ASP A CA 1
ATOM 1502 C C . ASP A 1 199 ? -18.797 -5.781 -3.047 1 93.5 199 ASP A C 1
ATOM 1504 O O . ASP A 1 199 ? -19.828 -6.023 -2.428 1 93.5 199 ASP A O 1
ATOM 1508 N N . ASP A 1 200 ? -17.75 -6.66 -3.059 1 98.19 200 ASP A N 1
ATOM 1509 C CA . ASP A 1 200 ? -17.75 -7.812 -2.162 1 98.19 200 ASP A CA 1
ATOM 1510 C C . ASP A 1 200 ? -17.688 -7.367 -0.701 1 98.19 200 ASP A C 1
ATOM 1512 O O . ASP A 1 200 ? -16.703 -6.762 -0.265 1 98.19 200 ASP A O 1
ATOM 1516 N N . PRO A 1 201 ? -18.734 -7.645 0.138 1 97.5 201 PRO A N 1
ATOM 1517 C CA . PRO A 1 201 ? -18.797 -7.148 1.514 1 97.5 201 PRO A CA 1
ATOM 1518 C C . PRO A 1 201 ? -17.844 -7.902 2.451 1 97.5 201 PRO A C 1
ATOM 1520 O O . PRO A 1 201 ? -17.641 -7.48 3.592 1 97.5 201 PRO A O 1
ATOM 1523 N N . ARG A 1 202 ? -17.281 -9 2.008 1 98.38 202 ARG A N 1
ATOM 1524 C CA . ARG A 1 202 ? -16.406 -9.812 2.848 1 98.38 202 ARG A CA 1
ATOM 1525 C C . ARG A 1 202 ? -15.031 -9.164 2.998 1 98.38 202 ARG A C 1
ATOM 1527 O O . ARG A 1 202 ? -14.25 -9.555 3.863 1 98.38 202 ARG A O 1
ATOM 1534 N N . VAL A 1 203 ? -14.75 -8.117 2.088 1 98.62 203 VAL A N 1
ATOM 1535 C CA . VAL A 1 203 ? -13.414 -7.527 2.111 1 98.62 203 VAL A CA 1
ATOM 1536 C C . VAL A 1 203 ? -13.523 -6.008 2.033 1 98.62 203 VAL A C 1
ATOM 1538 O O . VAL A 1 203 ? -14.539 -5.473 1.59 1 98.62 203 VAL A O 1
ATOM 1541 N N . GLU A 1 204 ? -12.555 -5.301 2.555 1 98.31 204 GLU A N 1
ATOM 1542 C CA . GLU A 1 204 ? -12.188 -3.951 2.145 1 98.31 204 GLU A CA 1
ATOM 1543 C C . GLU A 1 204 ? -11.109 -3.98 1.064 1 98.31 204 GLU A C 1
ATOM 1545 O O . GLU A 1 204 ? -10.297 -4.906 1.018 1 98.31 204 GLU A O 1
ATOM 1550 N N . LEU A 1 205 ? -11.141 -2.996 0.186 1 98.5 205 LEU A N 1
ATOM 1551 C CA . LEU A 1 205 ? -10.164 -3.098 -0.895 1 98.5 205 LEU A CA 1
ATOM 1552 C C . LEU A 1 205 ? -9.625 -1.722 -1.271 1 98.5 205 LEU A C 1
ATOM 1554 O O . LEU A 1 205 ? -10.227 -0.7 -0.932 1 98.5 205 LEU A O 1
ATOM 1558 N N . THR A 1 206 ? -8.492 -1.663 -1.88 1 98.38 206 THR A N 1
ATOM 1559 C CA . THR A 1 206 ? -7.926 -0.533 -2.605 1 98.38 206 THR A CA 1
ATOM 1560 C C . THR A 1 206 ? -7.125 -1.014 -3.812 1 98.38 206 THR A C 1
ATOM 1562 O O . THR A 1 206 ? -6.457 -2.049 -3.75 1 98.38 206 THR A O 1
ATOM 1565 N N . LEU A 1 207 ? -7.344 -0.417 -4.918 1 98.56 207 LEU A N 1
ATOM 1566 C CA . LEU A 1 207 ? -6.555 -0.667 -6.121 1 98.56 207 LEU A CA 1
ATOM 1567 C C . LEU A 1 207 ? -5.508 0.422 -6.32 1 98.56 207 LEU A C 1
ATOM 1569 O O . LEU A 1 207 ? -5.852 1.592 -6.512 1 98.56 207 LEU A O 1
ATOM 1573 N N . LEU A 1 208 ? -4.262 0.089 -6.18 1 97.88 208 LEU A N 1
ATOM 1574 C CA . LEU A 1 208 ? -3.139 0.996 -6.375 1 97.88 208 LEU A CA 1
ATOM 1575 C C . LEU A 1 208 ? -2.662 0.963 -7.824 1 97.88 208 LEU A C 1
ATOM 1577 O O . LEU A 1 208 ? -2.311 -0.099 -8.344 1 97.88 208 LEU A O 1
ATOM 1581 N N . PRO A 1 209 ? -2.709 2.109 -8.5 1 95.88 209 PRO A N 1
ATOM 1582 C CA . PRO A 1 209 ? -2.186 2.145 -9.867 1 95.88 209 PRO A CA 1
ATOM 1583 C C . PRO A 1 209 ? -0.659 2.137 -9.914 1 95.88 209 PRO A C 1
ATOM 1585 O O . PRO A 1 209 ? -0.053 3.02 -10.523 1 95.88 209 PRO A O 1
ATOM 1588 N N . THR A 1 210 ? -0.073 1.2 -9.297 1 93.75 210 THR A N 1
ATOM 1589 C CA . THR A 1 210 ? 1.354 0.903 -9.25 1 93.75 210 THR A CA 1
ATOM 1590 C C . THR A 1 210 ? 1.675 -0.342 -10.07 1 93.75 210 THR A C 1
ATOM 1592 O O . THR A 1 210 ? 0.88 -1.282 -10.117 1 93.75 210 THR A O 1
ATOM 1595 N N . ALA A 1 211 ? 2.877 -0.295 -10.75 1 93.81 211 ALA A N 1
ATOM 1596 C CA . ALA A 1 211 ? 3.217 -1.365 -11.688 1 93.81 211 ALA A CA 1
ATOM 1597 C C . ALA A 1 211 ? 2.107 -1.57 -12.711 1 93.81 211 ALA A C 1
ATOM 1599 O O . ALA A 1 211 ? 1.734 -0.638 -13.43 1 93.81 211 ALA A O 1
ATOM 1600 N N . ASP A 1 212 ? 1.48 -2.693 -12.844 1 95.56 212 ASP A N 1
ATOM 1601 C CA . ASP A 1 212 ? 0.393 -2.986 -13.766 1 95.56 212 ASP A CA 1
ATOM 1602 C C . ASP A 1 212 ? -0.94 -3.105 -13.031 1 95.56 212 ASP A C 1
ATOM 1604 O O . ASP A 1 212 ? -1.819 -3.863 -13.453 1 95.56 212 ASP A O 1
ATOM 1608 N N . GLY A 1 213 ? -1.023 -2.352 -11.852 1 97.06 213 GLY A N 1
ATOM 1609 C CA . GLY A 1 213 ? -2.191 -2.434 -10.984 1 97.06 213 GLY A CA 1
ATOM 1610 C C . GLY A 1 213 ? -2.062 -3.492 -9.906 1 97.06 213 GLY A C 1
ATOM 1611 O O . GLY A 1 213 ? -1.816 -4.664 -10.203 1 97.06 213 GLY A O 1
ATOM 1612 N N . ILE A 1 214 ? -2.135 -3.066 -8.664 1 98.5 214 ILE A N 1
ATOM 1613 C CA . ILE A 1 214 ? -2.102 -3.975 -7.527 1 98.5 214 ILE A CA 1
ATOM 1614 C C . ILE A 1 214 ? -3.338 -3.756 -6.656 1 98.5 214 ILE A C 1
ATOM 1616 O O . ILE A 1 214 ? -3.539 -2.668 -6.113 1 98.5 214 ILE A O 1
ATOM 1620 N N . THR A 1 215 ? -4.191 -4.754 -6.562 1 98.88 215 THR A N 1
ATOM 1621 C CA . THR A 1 215 ? -5.363 -4.676 -5.695 1 98.88 215 THR A CA 1
ATOM 1622 C C . THR A 1 215 ? -5.082 -5.324 -4.344 1 98.88 215 THR A C 1
ATOM 1624 O O . THR A 1 215 ? -4.578 -6.449 -4.281 1 98.88 215 THR A O 1
ATOM 1627 N N . LEU A 1 216 ? -5.242 -4.578 -3.309 1 98.94 216 LEU A N 1
ATOM 1628 C CA . LEU A 1 216 ? -5.156 -5.066 -1.938 1 98.94 216 LEU A CA 1
ATOM 1629 C C . LEU A 1 216 ? -6.543 -5.332 -1.367 1 98.94 216 LEU A C 1
ATOM 1631 O O . LEU A 1 216 ? -7.43 -4.48 -1.458 1 98.94 216 LEU A O 1
ATOM 1635 N N . LEU A 1 217 ? -6.758 -6.543 -0.85 1 98.94 217 LEU A N 1
ATOM 1636 C CA . LEU A 1 217 ? -8.023 -6.926 -0.239 1 98.94 217 LEU A CA 1
ATOM 1637 C C . LEU A 1 217 ? -7.809 -7.465 1.171 1 98.94 217 LEU A C 1
ATOM 1639 O O . LEU A 1 217 ? -7.055 -8.422 1.365 1 98.94 217 LEU A O 1
ATOM 1643 N N . ARG A 1 218 ? -8.398 -6.836 2.158 1 98.75 218 ARG A N 1
ATOM 1644 C CA . ARG A 1 218 ? -8.344 -7.293 3.543 1 98.75 218 ARG A CA 1
ATOM 1645 C C . ARG A 1 218 ? -9.68 -7.895 3.975 1 98.75 218 ARG A C 1
ATOM 1647 O O . ARG A 1 218 ? -10.727 -7.277 3.789 1 98.75 218 ARG A O 1
ATOM 1654 N N . ARG A 1 219 ? -9.602 -9.039 4.531 1 98.19 219 ARG A N 1
ATOM 1655 C CA . ARG A 1 219 ? -10.828 -9.688 5 1 98.19 219 ARG A CA 1
ATOM 1656 C C . ARG A 1 219 ? -11.398 -8.969 6.215 1 98.19 219 ARG A C 1
ATOM 1658 O O . ARG A 1 219 ? -10.664 -8.633 7.145 1 98.19 219 ARG A O 1
ATOM 1665 N N . VAL A 1 220 ?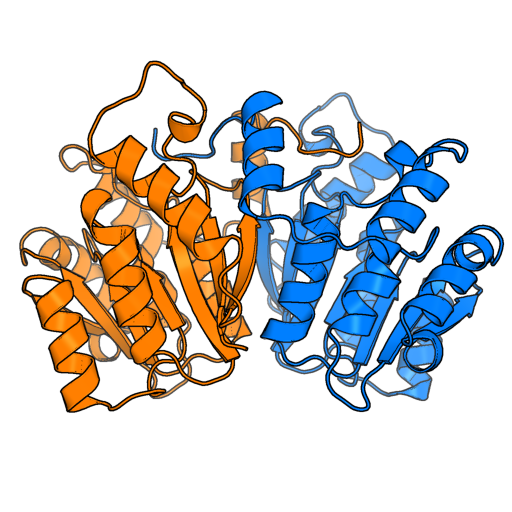 -12.719 -8.656 6.25 1 93.62 220 VAL A N 1
ATOM 1666 C CA . VAL A 1 220 ? -13.352 -7.945 7.355 1 93.62 220 VAL A CA 1
ATOM 1667 C C . VAL A 1 220 ? -14.07 -8.938 8.266 1 93.62 220 VAL A C 1
ATOM 1669 O O . VAL A 1 220 ? -14.484 -10.016 7.816 1 93.62 220 VAL A O 1
ATOM 1672 N N . MET B 1 1 ? 6.934 -3.645 -21.5 1 41.75 1 MET B N 1
ATOM 1673 C CA . MET B 1 1 ? 7.844 -3.629 -20.359 1 41.75 1 MET B CA 1
ATOM 1674 C C . MET B 1 1 ? 7.07 -3.594 -19.047 1 41.75 1 MET B C 1
ATOM 1676 O O . MET B 1 1 ? 6.047 -2.916 -18.938 1 41.75 1 MET B O 1
ATOM 1680 N N . ALA B 1 2 ? 7.133 -4.754 -18.297 1 58.62 2 ALA B N 1
ATOM 1681 C CA . ALA B 1 2 ? 6.551 -5.172 -17.031 1 58.62 2 ALA B CA 1
ATOM 1682 C C . ALA B 1 2 ? 6.77 -4.117 -15.945 1 58.62 2 ALA B C 1
ATOM 1684 O O . ALA B 1 2 ? 6.562 -4.383 -14.766 1 58.62 2 ALA B O 1
ATOM 1685 N N . GLY B 1 3 ? 7.023 -2.859 -16.453 1 79.31 3 GLY B N 1
ATOM 1686 C CA . GLY B 1 3 ? 7.312 -1.809 -15.5 1 79.31 3 GLY B CA 1
ATOM 1687 C C . GLY B 1 3 ? 6.094 -0.993 -15.117 1 79.31 3 GLY B C 1
ATOM 1688 O O . GLY B 1 3 ? 4.969 -1.497 -15.141 1 79.31 3 GLY B O 1
ATOM 1689 N N . GLN B 1 4 ? 6.207 0.147 -14.648 1 87.25 4 GLN B N 1
ATOM 1690 C CA . GLN B 1 4 ? 5.16 1.061 -14.203 1 87.25 4 GLN B CA 1
ATOM 1691 C C . GLN B 1 4 ? 4.309 1.542 -15.367 1 87.25 4 GLN B C 1
ATOM 1693 O O . GLN B 1 4 ? 4.82 2.162 -16.297 1 87.25 4 GLN B O 1
ATOM 1698 N N . LEU B 1 5 ? 3.053 1.241 -15.297 1 88.94 5 LEU B N 1
ATOM 1699 C CA . LEU B 1 5 ? 2.07 1.649 -16.297 1 88.94 5 LEU B CA 1
ATOM 1700 C C . LEU B 1 5 ? 1.862 3.16 -16.266 1 88.94 5 LEU B C 1
ATOM 1702 O O . LEU B 1 5 ? 1.858 3.771 -15.195 1 88.94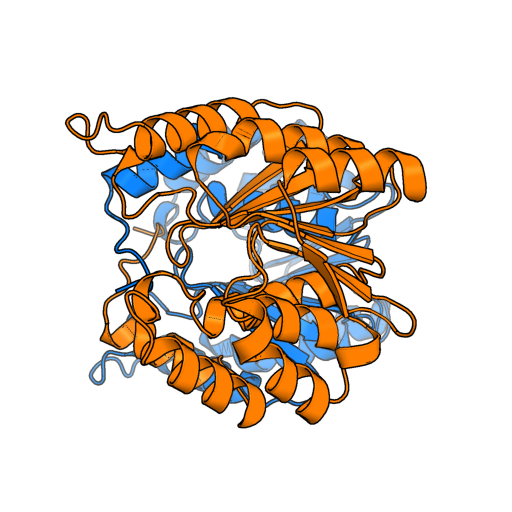 5 LEU B O 1
ATOM 1706 N N . SER B 1 6 ? 1.716 3.773 -17.422 1 88.62 6 SER B N 1
ATOM 1707 C CA . SER B 1 6 ? 1.262 5.16 -17.516 1 88.62 6 SER B CA 1
ATOM 1708 C C . SER B 1 6 ? -0.234 5.266 -17.234 1 88.62 6 SER B C 1
ATOM 1710 O O . SER B 1 6 ? -1.047 4.688 -17.969 1 88.62 6 SER B O 1
ATOM 1712 N N . ILE B 1 7 ? -0.582 6.027 -16.297 1 91.38 7 ILE B N 1
ATOM 1713 C CA . ILE B 1 7 ? -1.983 6.121 -15.906 1 91.38 7 ILE B CA 1
ATOM 1714 C C . ILE B 1 7 ? -2.65 7.281 -16.641 1 91.38 7 ILE B C 1
ATOM 1716 O O . ILE B 1 7 ? -2.377 8.445 -16.359 1 91.38 7 ILE B O 1
ATOM 1720 N N . THR B 1 8 ? -3.488 6.98 -17.609 1 92 8 THR B N 1
ATOM 1721 C CA . THR B 1 8 ? -4.281 7.961 -18.344 1 92 8 THR B CA 1
ATOM 1722 C C . THR B 1 8 ? -5.496 8.391 -17.516 1 92 8 THR B C 1
ATOM 1724 O O . THR B 1 8 ? -5.844 7.746 -16.531 1 92 8 THR B O 1
ATOM 1727 N N . PRO B 1 9 ? -6.105 9.516 -17.891 1 92.56 9 PRO B N 1
ATOM 1728 C CA . PRO B 1 9 ? -7.348 9.898 -17.219 1 92.56 9 PRO B CA 1
ATOM 1729 C C . PRO B 1 9 ? -8.406 8.797 -17.25 1 92.56 9 PRO B C 1
ATOM 1731 O O . PRO B 1 9 ? -9.125 8.602 -16.266 1 92.56 9 PRO B O 1
ATOM 1734 N N . GLU B 1 10 ? -8.492 8.102 -18.391 1 95.06 10 GLU B N 1
ATOM 1735 C CA . GLU B 1 10 ? -9.453 7.004 -18.531 1 95.06 10 GLU B CA 1
ATOM 1736 C C . GLU B 1 10 ? -9.148 5.883 -17.531 1 95.06 10 GLU B C 1
ATOM 1738 O O . GLU B 1 10 ? -10.062 5.316 -16.938 1 95.06 10 GLU B O 1
ATOM 1743 N N . LEU B 1 11 ? -7.902 5.523 -17.422 1 94.88 11 LEU B N 1
ATOM 1744 C CA . LEU B 1 11 ? -7.496 4.477 -16.5 1 94.88 11 LEU B CA 1
ATOM 1745 C C . LEU B 1 11 ? -7.734 4.91 -15.055 1 94.88 11 LEU B C 1
ATOM 1747 O O . LEU B 1 11 ? -8.141 4.102 -14.219 1 94.88 11 LEU B O 1
ATOM 1751 N N . SER B 1 12 ? -7.422 6.211 -14.758 1 94.62 12 SER B N 1
ATOM 1752 C CA . SER B 1 12 ? -7.699 6.754 -13.43 1 94.62 12 SER B CA 1
ATOM 1753 C C . SER B 1 12 ? -9.18 6.645 -13.086 1 94.62 12 SER B C 1
ATOM 1755 O O . SER B 1 12 ? -9.539 6.273 -11.961 1 94.62 12 SER B O 1
ATOM 1757 N N . GLU B 1 13 ? -10.031 7.023 -14.008 1 96.06 13 GLU B N 1
ATOM 1758 C CA . GLU B 1 13 ? -11.469 6.906 -13.812 1 96.06 13 GLU B CA 1
ATOM 1759 C C . GLU B 1 13 ? -11.883 5.449 -13.609 1 96.06 13 GLU B C 1
ATOM 1761 O O . GLU B 1 13 ? -12.75 5.156 -12.781 1 96.06 13 GLU B O 1
ATOM 1766 N N . TYR B 1 14 ? -11.289 4.562 -14.414 1 97.56 14 TYR B N 1
ATOM 1767 C CA . TYR B 1 14 ? -11.562 3.135 -14.266 1 97.56 14 TYR B CA 1
ATOM 1768 C C . TYR B 1 14 ? -11.203 2.65 -12.867 1 97.56 14 TYR B C 1
ATOM 1770 O O . TYR B 1 14 ? -11.984 1.935 -12.234 1 97.56 14 TYR B O 1
ATOM 1778 N N . VAL B 1 15 ? -10.023 3.016 -12.344 1 97.19 15 VAL B N 1
ATOM 1779 C CA . VAL B 1 15 ? -9.562 2.639 -11.008 1 97.19 15 VAL B CA 1
ATOM 1780 C C . VAL B 1 15 ? -10.586 3.082 -9.961 1 97.19 15 VAL B C 1
ATOM 1782 O O . VAL B 1 15 ? -10.961 2.307 -9.086 1 97.19 15 VAL B O 1
ATOM 1785 N N . ARG B 1 16 ? -11.039 4.305 -10.07 1 96.19 16 ARG B N 1
ATOM 1786 C CA . ARG B 1 16 ? -12.031 4.816 -9.133 1 96.19 16 ARG B CA 1
ATOM 1787 C C . ARG B 1 16 ? -13.328 4.02 -9.227 1 96.19 16 ARG B C 1
ATOM 1789 O O . ARG B 1 16 ? -13.906 3.633 -8.211 1 96.19 16 ARG B O 1
ATOM 1796 N N . ARG B 1 17 ? -13.758 3.789 -10.375 1 97.31 17 ARG B N 1
ATOM 1797 C CA . ARG B 1 17 ? -15.031 3.113 -10.609 1 97.31 17 ARG B CA 1
ATOM 1798 C C . ARG B 1 17 ? -15.023 1.711 -10.016 1 97.31 17 ARG B C 1
ATOM 1800 O O . ARG B 1 17 ? -16.031 1.271 -9.438 1 97.31 17 ARG B O 1
ATOM 1807 N N . VAL B 1 18 ? -13.906 1.023 -10.062 1 98.06 18 VAL B N 1
ATOM 1808 C CA . VAL B 1 18 ? -13.93 -0.394 -9.719 1 98.06 18 VAL B CA 1
ATOM 1809 C C . VAL B 1 18 ? -13.383 -0.589 -8.305 1 98.06 18 VAL B C 1
ATOM 1811 O O . VAL B 1 18 ? -13.328 -1.715 -7.801 1 98.06 18 VAL B O 1
ATOM 1814 N N . SER B 1 19 ? -12.961 0.455 -7.637 1 98 19 SER B N 1
ATOM 1815 C CA . SER B 1 19 ? -12.328 0.186 -6.352 1 98 19 SER B CA 1
ATOM 1816 C C . SER B 1 19 ? -12.797 1.173 -5.285 1 98 19 SER B C 1
ATOM 1818 O O . SER B 1 19 ? -12.773 0.864 -4.094 1 98 19 SER B O 1
ATOM 1820 N N . LEU B 1 20 ? -13.188 2.379 -5.68 1 97.75 20 LEU B N 1
ATOM 1821 C CA . LEU B 1 20 ? -13.531 3.406 -4.703 1 97.75 20 LEU B CA 1
ATOM 1822 C C . LEU B 1 20 ? -14.906 3.154 -4.105 1 97.75 20 LEU B C 1
ATOM 1824 O O . LEU B 1 20 ? -15.875 2.941 -4.836 1 97.75 20 LEU B O 1
ATOM 1828 N N . ARG B 1 21 ? -14.977 3.072 -2.771 1 97.5 21 ARG B N 1
ATOM 1829 C CA . ARG B 1 21 ? -16.219 2.977 -2.016 1 97.5 21 ARG B CA 1
ATOM 1830 C C . ARG B 1 21 ? -16.453 4.234 -1.189 1 97.5 21 ARG B C 1
ATOM 1832 O O . ARG B 1 21 ? -16.484 4.184 0.042 1 97.5 21 ARG B O 1
ATOM 1839 N N . GLU B 1 22 ? -16.656 5.297 -1.816 1 97.44 22 GLU B N 1
ATOM 1840 C CA . GLU B 1 22 ? -16.875 6.574 -1.146 1 97.44 22 GLU B CA 1
ATOM 1841 C C . GLU B 1 22 ? -18.359 6.789 -0.859 1 97.44 22 GLU B C 1
ATOM 1843 O O . GLU B 1 22 ? -19.188 6.832 -1.782 1 97.44 22 GLU B O 1
ATOM 1848 N N . ASP B 1 23 ? -18.766 6.855 0.392 1 97.5 23 ASP B N 1
ATOM 1849 C CA . ASP B 1 23 ? -20.172 7.078 0.715 1 97.5 23 ASP B CA 1
ATOM 1850 C C . ASP B 1 23 ? -20.531 8.562 0.619 1 97.5 23 ASP B C 1
ATOM 1852 O O . ASP B 1 23 ? -19.688 9.383 0.271 1 97.5 23 ASP B O 1
ATOM 1856 N N . GLU B 1 24 ? -21.719 8.859 0.938 1 98.31 24 GLU B N 1
ATOM 1857 C CA . GLU B 1 24 ? -22.25 10.203 0.735 1 98.31 24 GLU B CA 1
ATOM 1858 C C . GLU B 1 24 ? -21.578 11.211 1.66 1 98.31 24 GLU B C 1
ATOM 1860 O O . GLU B 1 24 ? -21.375 12.367 1.283 1 98.31 24 GLU B O 1
ATOM 1865 N N . ILE B 1 25 ? -21.281 10.852 2.9 1 98.62 25 ILE B N 1
ATOM 1866 C CA . ILE B 1 25 ? -20.656 11.758 3.857 1 98.62 25 ILE B CA 1
ATOM 1867 C C . ILE B 1 25 ? -19.281 12.172 3.359 1 98.62 25 ILE B C 1
ATOM 1869 O O . ILE B 1 25 ? -18.953 13.367 3.311 1 98.62 25 ILE B O 1
ATOM 1873 N N . LEU B 1 26 ? -18.5 11.195 2.934 1 98.5 26 LEU B N 1
ATOM 1874 C CA . LEU B 1 26 ? -17.188 11.469 2.387 1 98.5 26 LEU B CA 1
ATOM 1875 C C . LEU B 1 26 ? -17.281 12.273 1.096 1 98.5 26 LEU B C 1
ATOM 1877 O O . LEU B 1 26 ? -16.562 13.266 0.92 1 98.5 26 LEU B O 1
ATOM 1881 N N . ARG B 1 27 ? -18.141 11.914 0.233 1 98.12 27 ARG B N 1
ATOM 1882 C CA . ARG B 1 27 ? -18.312 12.602 -1.043 1 98.12 27 ARG B CA 1
ATOM 1883 C C . ARG B 1 27 ? -18.703 14.055 -0.83 1 98.12 27 ARG B C 1
ATOM 1885 O O . ARG B 1 27 ? -18.172 14.953 -1.489 1 98.12 27 ARG B O 1
ATOM 1892 N N . SER B 1 28 ? -19.641 14.258 0.053 1 98.12 28 SER B N 1
ATOM 1893 C CA . SER B 1 28 ? -20.094 15.617 0.339 1 98.12 28 SER B CA 1
ATOM 1894 C C . SER B 1 28 ? -18.953 16.484 0.87 1 98.12 28 SER B C 1
ATOM 1896 O O . SER B 1 28 ? -18.797 17.625 0.457 1 98.12 28 SER B O 1
ATOM 1898 N N . LEU B 1 29 ? -18.188 15.922 1.787 1 98.06 29 LEU B N 1
ATOM 1899 C CA . LEU B 1 29 ? -17.047 16.656 2.332 1 98.06 29 LEU B CA 1
ATOM 1900 C C . LEU B 1 29 ? -16.031 16.969 1.24 1 98.06 29 LEU B C 1
ATOM 1902 O O . LEU B 1 29 ? -15.508 18.094 1.18 1 98.06 29 LEU B O 1
ATOM 1906 N N . ARG B 1 30 ? -15.703 15.969 0.377 1 96.88 30 ARG B N 1
ATOM 1907 C CA . ARG B 1 30 ? -14.773 16.172 -0.729 1 96.88 30 ARG B CA 1
ATOM 1908 C C . ARG B 1 30 ? -15.258 17.281 -1.659 1 96.88 30 ARG B C 1
ATOM 1910 O O . ARG B 1 30 ? -14.477 18.141 -2.061 1 96.88 30 ARG B O 1
ATOM 1917 N N . GLU B 1 31 ? -16.531 17.281 -2.014 1 96.88 31 GLU B N 1
ATOM 1918 C CA . GLU B 1 31 ? -17.109 18.266 -2.918 1 96.88 31 GLU B CA 1
ATOM 1919 C C . GLU B 1 31 ? -17.125 19.656 -2.285 1 96.88 31 GLU B C 1
ATOM 1921 O O . GLU B 1 31 ? -16.859 20.656 -2.961 1 96.88 31 GLU B O 1
ATOM 1926 N N . GLU B 1 32 ? -17.469 19.703 -0.988 1 96.75 32 GLU B N 1
ATOM 1927 C CA . GLU B 1 32 ? -17.422 20.969 -0.267 1 96.75 32 GLU B CA 1
ATOM 1928 C C . GLU B 1 32 ? -16 21.531 -0.24 1 96.75 32 GLU B C 1
ATOM 1930 O O . GLU B 1 32 ? -15.797 22.734 -0.435 1 96.75 32 GLU B O 1
ATOM 1935 N N . THR B 1 33 ? -15.055 20.641 0.028 1 96.31 33 THR B N 1
ATOM 1936 C CA . THR B 1 33 ? -13.648 21.031 0.07 1 96.31 33 THR B CA 1
ATOM 1937 C C . THR B 1 33 ? -13.195 21.578 -1.284 1 96.31 33 THR B C 1
ATOM 1939 O O . THR B 1 33 ? -12.43 22.547 -1.351 1 96.31 33 THR B O 1
ATOM 1942 N N . ALA B 1 34 ? -13.656 20.969 -2.383 1 94.19 34 ALA B N 1
ATOM 1943 C CA . ALA B 1 34 ? -13.258 21.328 -3.74 1 94.19 34 ALA B CA 1
ATOM 1944 C C . ALA B 1 34 ? -13.688 22.766 -4.082 1 94.19 34 ALA B C 1
ATOM 1946 O O . ALA B 1 34 ? -13.117 23.391 -4.973 1 94.19 34 ALA B O 1
ATOM 1947 N N . LEU B 1 35 ? -14.672 23.297 -3.377 1 94.12 35 LEU B N 1
ATOM 1948 C CA . LEU B 1 35 ? -15.195 24.641 -3.641 1 94.12 35 LEU B CA 1
ATOM 1949 C C . LEU B 1 35 ? -14.336 25.703 -2.975 1 94.12 35 LEU B C 1
ATOM 1951 O O . LEU B 1 35 ? -14.453 26.891 -3.287 1 94.12 35 LEU B O 1
ATOM 1955 N N . LEU B 1 36 ? -13.484 25.297 -2.088 1 92.88 36 LEU B N 1
ATOM 1956 C CA . LEU B 1 36 ? -12.625 26.219 -1.372 1 92.88 36 LEU B CA 1
ATOM 1957 C C . LEU B 1 36 ? -11.445 26.641 -2.24 1 92.88 36 LEU B C 1
ATOM 1959 O O . LEU B 1 36 ? -11.07 25.938 -3.176 1 92.88 36 LEU B O 1
ATOM 1963 N N . PRO B 1 37 ? -10.891 27.875 -1.959 1 87.25 37 PRO B N 1
ATOM 1964 C CA . PRO B 1 37 ? -9.664 28.25 -2.668 1 87.25 37 PRO B CA 1
ATOM 1965 C C . PRO B 1 37 ? -8.578 27.172 -2.557 1 87.25 37 PRO B C 1
ATOM 1967 O O . PRO B 1 37 ? -8.242 26.734 -1.45 1 87.25 37 PRO B O 1
ATOM 1970 N N . MET B 1 38 ? -8.109 26.672 -3.629 1 84.12 38 MET B N 1
ATOM 1971 C CA . MET B 1 38 ? -7.082 25.641 -3.742 1 84.12 38 MET B CA 1
ATOM 1972 C C . MET B 1 38 ? -7.57 24.328 -3.166 1 84.12 38 MET B C 1
ATOM 1974 O O . MET B 1 38 ? -6.77 23.438 -2.865 1 84.12 38 MET B O 1
ATOM 1978 N N . GLY B 1 39 ? -8.844 24.234 -2.902 1 85.12 39 GLY B N 1
ATOM 1979 C CA . GLY B 1 39 ? -9.414 23.047 -2.268 1 85.12 39 GLY B CA 1
ATOM 1980 C C . GLY B 1 39 ? -9.109 21.766 -3.012 1 85.12 39 GLY B C 1
ATOM 1981 O O . GLY B 1 39 ? -8.688 20.781 -2.408 1 85.12 39 GLY B O 1
ATOM 1982 N N . THR B 1 40 ? -9.281 21.828 -4.309 1 83.12 40 THR B N 1
ATOM 1983 C CA . THR B 1 40 ? -9.047 20.641 -5.129 1 83.12 40 THR B CA 1
ATOM 1984 C C . THR B 1 40 ? -7.574 20.25 -5.102 1 83.12 40 THR B C 1
ATOM 1986 O O . THR B 1 40 ? -7.246 19.062 -5.066 1 83.12 40 THR B O 1
ATOM 1989 N N . ALA B 1 41 ? -6.758 21.188 -4.969 1 83.38 41 ALA B N 1
ATOM 1990 C CA . ALA B 1 41 ? -5.316 20.953 -5.043 1 83.38 41 ALA B CA 1
ATOM 1991 C C . ALA B 1 41 ? -4.781 20.422 -3.713 1 83.38 41 ALA B C 1
ATOM 1993 O O . ALA B 1 41 ? -3.795 19.688 -3.68 1 83.38 41 ALA B O 1
ATOM 1994 N N . MET B 1 42 ? -5.43 20.734 -2.695 1 88.06 42 MET B N 1
ATOM 1995 C CA . MET B 1 42 ? -4.867 20.438 -1.379 1 88.06 42 MET B CA 1
ATOM 1996 C C . MET B 1 42 ? -5.488 19.188 -0.791 1 88.06 42 MET B C 1
ATOM 1998 O O . MET B 1 42 ? -4.941 18.594 0.142 1 88.06 42 MET B O 1
ATOM 2002 N N . GLN B 1 43 ? -6.582 18.844 -1.235 1 90.62 43 GLN B N 1
ATOM 2003 C CA . GLN B 1 43 ? -7.27 17.688 -0.676 1 90.62 43 GLN B CA 1
ATOM 2004 C C . GLN B 1 43 ? -6.688 16.375 -1.223 1 90.62 43 GLN B C 1
ATOM 2006 O O . GLN B 1 43 ? -6.355 16.297 -2.406 1 90.62 43 GLN B O 1
ATOM 2011 N N . VAL B 1 44 ? -6.57 15.344 -0.34 1 93.75 44 VAL B N 1
ATOM 2012 C CA . VAL B 1 44 ? -6.195 14.023 -0.835 1 93.75 44 VAL B CA 1
ATOM 2013 C C . VAL B 1 44 ? -7.297 13.477 -1.744 1 93.75 44 VAL B C 1
ATOM 2015 O O . VAL B 1 44 ? -8.484 13.672 -1.474 1 93.75 44 VAL B O 1
ATOM 2018 N N . PRO B 1 45 ? -6.883 12.852 -2.82 1 94.62 45 PRO B N 1
ATOM 2019 C CA . PRO B 1 45 ? -7.906 12.172 -3.619 1 94.62 45 PRO B CA 1
ATOM 2020 C C . PRO B 1 45 ? -8.672 11.125 -2.824 1 94.62 45 PRO B C 1
ATOM 2022 O O . PRO B 1 45 ? -8.148 10.586 -1.843 1 94.62 45 PRO B O 1
ATOM 2025 N N . ALA B 1 46 ? -9.922 10.875 -3.242 1 96.44 46 ALA B N 1
ATOM 2026 C CA . ALA B 1 46 ? -10.789 9.93 -2.545 1 96.44 46 ALA B CA 1
ATOM 2027 C C . ALA B 1 46 ? -10.133 8.555 -2.438 1 96.44 46 ALA B C 1
ATOM 2029 O O . ALA B 1 46 ? -10.211 7.902 -1.395 1 96.44 46 ALA B O 1
ATOM 2030 N N . GLU B 1 47 ? -9.461 8.109 -3.484 1 96.31 47 GLU B N 1
ATOM 2031 C CA . GLU B 1 47 ? -8.812 6.801 -3.498 1 96.31 47 GLU B CA 1
ATOM 2032 C C . GLU B 1 47 ? -7.672 6.738 -2.488 1 96.31 47 GLU B C 1
ATOM 2034 O O . GLU B 1 47 ? -7.406 5.684 -1.909 1 96.31 47 GLU B O 1
ATOM 2039 N N . GLU B 1 48 ? -7.004 7.84 -2.355 1 96.94 48 GLU B N 1
ATOM 2040 C CA . GLU B 1 48 ? -5.945 7.871 -1.354 1 96.94 48 GLU B CA 1
ATOM 2041 C C . GLU B 1 48 ? -6.52 7.805 0.059 1 96.94 48 GLU B C 1
ATOM 2043 O O . GLU B 1 48 ? -5.941 7.164 0.939 1 96.94 48 GLU B O 1
ATOM 2048 N N . GLY B 1 49 ? -7.625 8.547 0.316 1 98.19 49 GLY B N 1
ATOM 2049 C CA . GLY B 1 49 ? -8.305 8.398 1.592 1 98.19 49 GLY B CA 1
ATOM 2050 C C . GLY B 1 49 ? -8.68 6.961 1.899 1 98.19 49 GLY B C 1
ATOM 2051 O O . GLY B 1 49 ? -8.492 6.492 3.023 1 98.19 49 GLY B O 1
ATOM 2052 N N . GLN B 1 50 ? -9.227 6.316 0.935 1 98.44 50 GLN B N 1
ATOM 2053 C CA . GLN B 1 50 ? -9.586 4.91 1.087 1 98.44 50 GLN B CA 1
ATOM 2054 C C . GLN B 1 50 ? -8.352 4.059 1.381 1 98.44 50 GLN B C 1
ATOM 2056 O O . GLN B 1 50 ? -8.414 3.133 2.195 1 98.44 50 GLN B O 1
ATOM 2061 N N . PHE B 1 51 ? -7.266 4.348 0.687 1 98.75 51 PHE B N 1
ATOM 2062 C CA . PHE B 1 51 ? -6.016 3.635 0.927 1 98.75 51 PHE B CA 1
ATOM 2063 C C . PHE B 1 51 ? -5.539 3.85 2.357 1 98.75 51 PHE B C 1
ATOM 2065 O O . PHE B 1 51 ? -5.094 2.906 3.018 1 98.75 51 PHE B O 1
ATOM 2072 N N . LEU B 1 52 ? -5.594 5.062 2.859 1 98.88 52 LEU B N 1
ATOM 2073 C CA . LEU B 1 52 ? -5.211 5.363 4.234 1 98.88 52 LEU B CA 1
ATOM 2074 C C . LEU B 1 52 ? -6.066 4.578 5.223 1 98.88 52 LEU B C 1
ATOM 2076 O O . LEU B 1 52 ? -5.547 3.986 6.172 1 98.88 52 LEU B O 1
ATOM 2080 N N . ALA B 1 53 ? -7.379 4.605 5.02 1 98.88 53 ALA B N 1
ATOM 2081 C CA . ALA B 1 53 ? -8.273 3.824 5.867 1 98.88 53 ALA B CA 1
ATOM 2082 C C . ALA B 1 53 ? -7.918 2.342 5.824 1 98.88 53 ALA B C 1
ATOM 2084 O O . ALA B 1 53 ? -7.93 1.662 6.852 1 98.88 53 ALA B O 1
ATOM 2085 N N . PHE B 1 54 ? -7.637 1.868 4.629 1 98.81 54 PHE B N 1
ATOM 2086 C CA . PHE B 1 54 ? -7.227 0.481 4.441 1 98.81 54 PHE B CA 1
ATOM 2087 C C . PHE B 1 54 ? -6 0.158 5.285 1 98.81 54 PHE B C 1
ATOM 2089 O O . PHE B 1 54 ? -5.965 -0.865 5.973 1 98.81 54 PHE B O 1
ATOM 2096 N N . LEU B 1 55 ? -4.977 1.017 5.246 1 98.88 55 LEU B N 1
ATOM 2097 C CA . LEU B 1 55 ? -3.746 0.812 6.008 1 98.88 55 LEU B CA 1
ATOM 2098 C C . LEU B 1 55 ? -4.027 0.807 7.508 1 98.88 55 LEU B C 1
ATOM 2100 O O . LEU B 1 55 ? -3.445 0.014 8.25 1 98.88 55 LEU B O 1
ATOM 2104 N N . VAL B 1 56 ? -4.891 1.71 7.957 1 98.81 56 VAL B N 1
ATOM 2105 C CA . VAL B 1 56 ? -5.27 1.744 9.367 1 98.81 56 VAL B CA 1
ATOM 2106 C C . VAL B 1 56 ? -5.891 0.407 9.766 1 98.81 56 VAL B C 1
ATOM 2108 O O . VAL B 1 56 ? -5.508 -0.182 10.781 1 98.81 56 VAL B O 1
ATOM 2111 N N . GLY B 1 57 ? -6.84 -0.08 8.977 1 98.31 57 GLY B N 1
ATOM 2112 C CA . GLY B 1 57 ? -7.445 -1.374 9.242 1 98.31 57 GLY B CA 1
ATOM 2113 C C . GLY B 1 57 ? -6.457 -2.521 9.188 1 98.31 57 GLY B C 1
ATOM 2114 O O . GLY B 1 57 ? -6.492 -3.42 10.031 1 98.31 57 GLY B O 1
ATOM 2115 N N . LEU B 1 58 ? -5.629 -2.453 8.203 1 98.19 58 LEU B N 1
ATOM 2116 C CA . LEU B 1 58 ? -4.664 -3.523 7.969 1 98.19 58 LEU B CA 1
ATOM 2117 C C . LEU B 1 58 ? -3.719 -3.668 9.156 1 98.19 58 LEU B C 1
ATOM 2119 O O . LEU B 1 58 ? -3.365 -4.785 9.547 1 98.19 58 LEU B O 1
ATOM 2123 N N . THR B 1 59 ? -3.26 -2.561 9.758 1 97.69 59 THR B N 1
ATOM 2124 C CA . THR B 1 59 ? -2.301 -2.57 10.859 1 97.69 59 THR B CA 1
ATOM 2125 C C . THR B 1 59 ? -3.014 -2.736 12.195 1 97.69 59 THR B C 1
ATOM 2127 O O . THR B 1 59 ? -2.371 -2.961 13.227 1 97.69 59 THR B O 1
ATOM 2130 N N . GLY B 1 60 ? -4.328 -2.623 12.172 1 97.44 60 GLY B N 1
ATOM 2131 C CA . GLY B 1 60 ? -5.051 -2.613 13.438 1 97.44 60 GLY B CA 1
ATOM 2132 C C . GLY B 1 60 ? -4.695 -1.431 14.32 1 97.44 60 GLY B C 1
ATOM 2133 O O . GLY B 1 60 ? -4.621 -1.562 15.539 1 97.44 60 GLY B O 1
ATOM 2134 N N . ALA B 1 61 ? -4.441 -0.302 13.727 1 98.44 61 ALA B N 1
ATOM 2135 C CA . ALA B 1 61 ? -3.977 0.877 14.453 1 98.44 61 ALA B CA 1
ATOM 2136 C C . ALA B 1 61 ? -5.051 1.388 15.414 1 98.44 61 ALA B C 1
ATOM 2138 O O . ALA B 1 61 ? -6.227 1.462 15.055 1 98.44 61 ALA B O 1
ATOM 2139 N N . SER B 1 62 ? -4.633 1.654 16.594 1 98.5 62 SER B N 1
ATOM 2140 C CA . SER B 1 62 ? -5.5 2.26 17.609 1 98.5 62 SER B CA 1
ATOM 2141 C C . SER B 1 62 ? -5.227 3.752 17.75 1 98.5 62 SER B C 1
ATOM 2143 O O . SER B 1 62 ? -6.16 4.555 17.828 1 98.5 62 SER B O 1
ATOM 2145 N N . THR B 1 63 ? -4.004 4.145 17.797 1 98.88 63 THR B N 1
ATOM 2146 C CA . THR B 1 63 ? -3.602 5.543 17.891 1 98.88 63 THR B CA 1
ATOM 2147 C C . THR B 1 63 ? -2.945 5.996 16.578 1 98.88 63 THR B C 1
ATOM 2149 O O . THR B 1 63 ? -1.861 5.527 16.234 1 98.88 63 THR B O 1
ATOM 2152 N N . VAL B 1 64 ? -3.602 6.887 15.883 1 98.94 64 VAL B N 1
ATOM 2153 C CA . VAL B 1 64 ? -3.129 7.445 14.625 1 98.94 64 VAL B CA 1
ATOM 2154 C C . VAL B 1 64 ? -2.859 8.938 14.789 1 98.94 64 VAL B C 1
ATOM 2156 O O . VAL B 1 64 ? -3.652 9.656 15.406 1 98.94 64 VAL B O 1
ATOM 2159 N N . VAL B 1 65 ? -1.729 9.398 14.305 1 98.94 65 VAL B N 1
ATOM 2160 C CA . VAL B 1 65 ? -1.407 10.82 14.305 1 98.94 65 VAL B CA 1
ATOM 2161 C C . VAL B 1 65 ? -1.353 11.336 12.867 1 98.94 65 VAL B C 1
ATOM 2163 O O . VAL B 1 65 ? -0.766 10.695 11.992 1 98.94 65 VAL B O 1
ATOM 2166 N N . GLU B 1 66 ? -1.979 12.414 12.617 1 98.94 66 GLU B N 1
ATOM 2167 C CA . GLU B 1 66 ? -2.014 13.07 11.312 1 98.94 66 GLU B CA 1
ATOM 2168 C C . GLU B 1 66 ? -1.452 14.484 11.383 1 98.94 66 GLU B C 1
ATOM 2170 O O . GLU B 1 66 ? -1.944 15.312 12.156 1 98.94 66 GLU B O 1
ATOM 2175 N N . VAL B 1 67 ? -0.39 14.711 10.648 1 98.75 67 VAL B N 1
ATOM 2176 C CA . VAL B 1 67 ? 0.184 16.047 10.508 1 98.75 67 VAL B CA 1
ATOM 2177 C C . VAL B 1 67 ? -0.399 16.734 9.281 1 98.75 67 VAL B C 1
ATOM 2179 O O . VAL B 1 67 ? -0.034 16.406 8.148 1 98.75 67 VAL B O 1
ATOM 2182 N N . GLY B 1 68 ? -1.231 17.719 9.461 1 97.94 68 GLY B N 1
ATOM 2183 C CA . GLY B 1 68 ? -1.98 18.359 8.398 1 97.94 68 GLY B CA 1
ATOM 2184 C C . GLY B 1 68 ? -3.402 17.859 8.266 1 97.94 68 GLY B C 1
ATOM 2185 O O . GLY B 1 68 ? -3.645 16.828 7.629 1 97.94 68 GLY B O 1
ATOM 2186 N N . THR B 1 69 ? -4.348 18.641 8.836 1 97.56 69 THR B N 1
ATOM 2187 C CA . THR B 1 69 ? -5.746 18.219 8.844 1 97.56 69 THR B CA 1
ATOM 2188 C C . THR B 1 69 ? -6.465 18.703 7.59 1 97.56 69 THR B C 1
ATOM 2190 O O . THR B 1 69 ? -7.164 17.922 6.934 1 97.56 69 THR B O 1
ATOM 2193 N N . PHE B 1 70 ? -6.242 20.047 7.254 1 96.88 70 PHE B N 1
ATOM 2194 C CA . PHE B 1 70 ? -7.035 20.734 6.246 1 96.88 70 PHE B CA 1
ATOM 2195 C C . PHE B 1 70 ? -8.523 20.562 6.512 1 96.88 70 PHE B C 1
ATOM 2197 O O . PHE B 1 70 ? -9 20.844 7.613 1 96.88 70 PHE B O 1
ATOM 2204 N N . THR B 1 71 ? -9.312 20.125 5.59 1 97.44 71 THR B N 1
ATOM 2205 C CA . THR B 1 71 ? -10.734 20 5.867 1 97.44 71 THR B CA 1
ATOM 2206 C C . THR B 1 71 ? -11.062 18.625 6.441 1 97.44 71 THR B C 1
ATOM 2208 O O . THR B 1 71 ? -12.227 18.312 6.688 1 97.44 71 THR B O 1
ATOM 2211 N N . GLY B 1 72 ? -10.164 17.812 6.645 1 98 72 GLY B N 1
ATOM 2212 C CA . GLY B 1 72 ? -10.297 16.641 7.484 1 98 72 GLY B CA 1
ATOM 2213 C C . GLY B 1 72 ? -10.875 15.445 6.746 1 98 72 GLY B C 1
ATOM 2214 O O . GLY B 1 72 ? -11.438 14.539 7.363 1 98 72 GLY B O 1
ATOM 2215 N N . TYR B 1 73 ? -10.773 15.375 5.387 1 98.25 73 TYR B N 1
ATOM 2216 C CA . TYR B 1 73 ? -11.234 14.219 4.629 1 98.25 73 TYR B CA 1
ATOM 2217 C C . TYR B 1 73 ? -10.461 12.961 5.008 1 98.25 73 TYR B C 1
ATOM 2219 O O . TYR B 1 73 ? -11.047 11.93 5.32 1 98.25 73 TYR B O 1
ATOM 2227 N N . SER B 1 74 ? -9.109 13.047 4.965 1 98.38 74 SER B N 1
ATOM 2228 C CA . SER B 1 74 ? -8.289 11.914 5.367 1 98.38 74 SER B CA 1
ATOM 2229 C C . SER B 1 74 ? -8.5 11.57 6.84 1 98.38 74 SER B C 1
ATOM 2231 O O . SER B 1 74 ? -8.5 10.398 7.219 1 98.38 74 SER B O 1
ATOM 2233 N N . THR B 1 75 ? -8.664 12.609 7.648 1 98.81 75 THR B N 1
ATOM 2234 C CA . THR B 1 75 ? -8.953 12.398 9.062 1 98.81 75 THR B CA 1
ATOM 2235 C C . THR B 1 75 ? -10.188 11.516 9.242 1 98.81 75 THR B C 1
ATOM 2237 O O . THR B 1 75 ? -10.164 10.562 10.023 1 98.81 75 THR B O 1
ATOM 2240 N N . LEU B 1 76 ? -11.234 11.875 8.547 1 98.81 76 LEU B N 1
ATOM 2241 C CA . LEU B 1 76 ? -12.492 11.133 8.609 1 98.81 76 LEU B CA 1
ATOM 2242 C C . LEU B 1 76 ? -12.289 9.695 8.164 1 98.81 76 LEU B C 1
ATOM 2244 O O . LEU B 1 76 ? -12.781 8.766 8.805 1 98.81 76 LEU B O 1
ATOM 2248 N N . CYS B 1 77 ? -11.586 9.461 7.027 1 98.81 77 CYS B N 1
ATOM 2249 C CA . CYS B 1 77 ? -11.297 8.125 6.523 1 98.81 77 CYS B CA 1
ATOM 2250 C C . CYS B 1 77 ? -10.594 7.285 7.582 1 98.81 77 CYS B C 1
ATOM 2252 O O . CYS B 1 77 ? -11 6.156 7.859 1 98.81 77 CYS B O 1
ATOM 2254 N N . MET B 1 78 ? -9.562 7.816 8.172 1 98.88 78 MET B N 1
ATOM 2255 C CA . MET B 1 78 ? -8.758 7.074 9.133 1 98.88 78 MET B CA 1
ATOM 2256 C C . MET B 1 78 ? -9.531 6.855 10.43 1 98.88 78 MET B C 1
ATOM 2258 O O . MET B 1 78 ? -9.43 5.789 11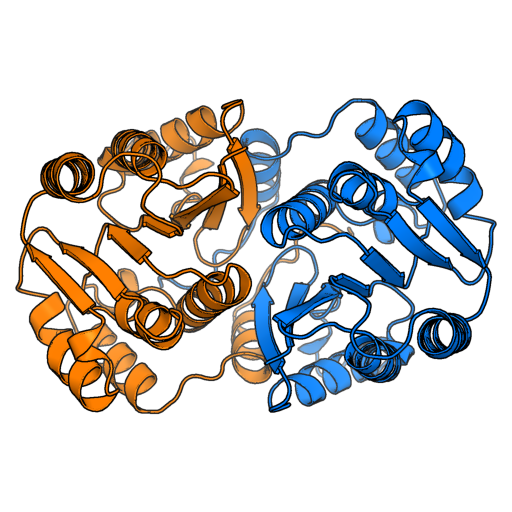.047 1 98.88 78 MET B O 1
ATOM 2262 N N . ALA B 1 79 ? -10.289 7.832 10.867 1 98.88 79 ALA B N 1
ATOM 2263 C CA . ALA B 1 79 ? -11.055 7.723 12.109 1 98.88 79 ALA B CA 1
ATOM 2264 C C . ALA B 1 79 ? -12.07 6.586 12.031 1 98.88 79 ALA B C 1
ATOM 2266 O O . ALA B 1 79 ? -12.328 5.902 13.023 1 98.88 79 ALA B O 1
ATOM 2267 N N . ARG B 1 80 ? -12.641 6.398 10.891 1 98.5 80 ARG B N 1
ATOM 2268 C CA . ARG B 1 80 ? -13.609 5.324 10.703 1 98.5 80 ARG B CA 1
ATOM 2269 C C . ARG B 1 80 ? -12.93 3.959 10.789 1 98.5 80 ARG B C 1
ATOM 2271 O O . ARG B 1 80 ? -13.586 2.953 11.07 1 98.5 80 ARG B O 1
ATOM 2278 N N . ALA B 1 81 ? -11.664 3.955 10.555 1 98.44 81 ALA B N 1
ATOM 2279 C CA . ALA B 1 81 ? -10.977 2.68 10.367 1 98.44 81 ALA B CA 1
ATOM 2280 C C . ALA B 1 81 ? -10.242 2.26 11.633 1 98.44 81 ALA B C 1
ATOM 2282 O O . ALA B 1 81 ? -9.836 1.103 11.766 1 98.44 81 ALA B O 1
ATOM 2283 N N . VAL B 1 82 ? -10 3.211 12.609 1 98.56 82 VAL B N 1
ATOM 2284 C CA . VAL B 1 82 ? -9.258 2.857 13.812 1 98.56 82 VAL B CA 1
ATOM 2285 C C . VAL B 1 82 ? -10.023 1.787 14.594 1 98.56 82 VAL B C 1
ATOM 2287 O O . VAL B 1 82 ? -11.25 1.711 14.508 1 98.56 82 VAL B O 1
ATOM 2290 N N . ARG B 1 83 ? -9.367 0.954 15.32 1 96.81 83 ARG B N 1
ATOM 2291 C CA . ARG B 1 83 ? -9.984 -0.076 16.156 1 96.81 83 ARG B CA 1
ATOM 2292 C C . ARG B 1 83 ? -10.898 0.543 17.203 1 96.81 83 ARG B C 1
ATOM 2294 O O . ARG B 1 83 ? -10.766 1.721 17.531 1 96.81 83 ARG B O 1
ATOM 2301 N N . PRO B 1 84 ? -11.859 -0.333 17.688 1 95.69 84 PRO B N 1
ATOM 2302 C CA . PRO B 1 84 ? -12.711 0.186 18.766 1 95.69 84 PRO B CA 1
ATOM 2303 C C . PRO B 1 84 ? -11.906 0.765 19.922 1 95.69 84 PRO B C 1
ATOM 2305 O O . PRO B 1 84 ? -10.945 0.145 20.375 1 95.69 84 PRO B O 1
ATOM 2308 N N . GLY B 1 85 ? -12.227 1.902 20.297 1 97.19 85 GLY B N 1
ATOM 2309 C CA . GLY B 1 85 ? -11.523 2.58 21.375 1 97.19 85 GLY B CA 1
ATOM 2310 C C . GLY B 1 85 ? -10.328 3.385 20.891 1 97.19 85 GLY B C 1
ATOM 2311 O O . GLY B 1 85 ? -9.695 4.094 21.672 1 97.19 85 GLY B O 1
ATOM 2312 N N . GLY B 1 86 ? -10.047 3.303 19.594 1 98.5 86 GLY B N 1
ATOM 2313 C CA . GLY B 1 86 ? -8.93 4.035 19.031 1 98.5 86 GLY B CA 1
ATOM 2314 C C . GLY B 1 86 ? -9.273 5.473 18.672 1 98.5 86 GLY B C 1
ATOM 2315 O O . GLY B 1 86 ? -10.422 5.891 18.812 1 98.5 86 GLY B O 1
ATOM 2316 N N . ARG B 1 87 ? -8.234 6.23 18.25 1 98.69 87 ARG B N 1
ATOM 2317 C CA . ARG B 1 87 ? -8.461 7.629 17.906 1 98.69 87 ARG B CA 1
ATOM 2318 C C . ARG B 1 87 ? -7.453 8.102 16.859 1 98.69 87 ARG B C 1
ATOM 2320 O O . ARG B 1 87 ? -6.406 7.48 16.672 1 98.69 87 ARG B O 1
ATOM 2327 N N . VAL B 1 88 ? -7.828 9.164 16.25 1 98.94 88 VAL B N 1
ATOM 2328 C CA . VAL B 1 88 ? -6.961 9.938 15.359 1 98.94 88 VAL B CA 1
ATOM 2329 C C . VAL B 1 88 ? -6.66 11.289 15.992 1 98.94 88 VAL B C 1
ATOM 2331 O O . VAL B 1 88 ? -7.574 12.062 16.297 1 98.94 88 VAL B O 1
ATOM 2334 N N . ILE B 1 89 ? -5.406 11.523 16.234 1 98.94 89 ILE B N 1
ATOM 2335 C CA . ILE B 1 89 ? -4.945 12.844 16.641 1 98.94 89 ILE B CA 1
ATOM 2336 C C . ILE B 1 89 ? -4.449 13.617 15.422 1 98.94 89 ILE B C 1
ATOM 2338 O O . ILE B 1 89 ? -3.465 13.227 14.797 1 98.94 89 ILE B O 1
ATOM 2342 N N . THR B 1 90 ? -5.176 14.625 15.07 1 98.81 90 THR B N 1
ATOM 2343 C CA . THR B 1 90 ? -4.82 15.398 13.883 1 98.81 90 THR B CA 1
ATOM 2344 C C . THR B 1 90 ? -4.457 16.828 14.266 1 98.81 90 THR B C 1
ATOM 2346 O O . THR B 1 90 ? -4.996 17.375 15.227 1 98.81 90 THR B O 1
ATOM 2349 N N . CYS B 1 91 ? -3.473 17.406 13.531 1 98 91 CYS B N 1
ATOM 2350 C CA . CYS B 1 91 ? -3.076 18.766 13.898 1 98 91 CYS B CA 1
ATOM 2351 C C . CYS B 1 91 ? -3.006 19.672 12.664 1 98 91 CYS B C 1
ATOM 2353 O O . CYS B 1 91 ? -2.723 19.188 11.562 1 98 91 CYS B O 1
ATOM 2355 N N . ASP B 1 92 ? -3.291 20.828 12.82 1 97.38 92 ASP B N 1
ATOM 2356 C CA . ASP B 1 92 ? -3.236 21.906 11.852 1 97.38 92 ASP B CA 1
ATOM 2357 C C . ASP B 1 92 ? -2.824 23.219 12.516 1 97.38 92 ASP B C 1
ATOM 2359 O O . ASP B 1 92 ? -2.994 23.391 13.727 1 97.38 92 ASP B O 1
ATOM 2363 N N . ILE B 1 93 ? -2.293 24.078 11.68 1 96.62 93 ILE B N 1
ATOM 2364 C CA . ILE B 1 93 ? -1.782 25.344 12.219 1 96.62 93 ILE B CA 1
ATOM 2365 C C . ILE B 1 93 ? -2.947 26.266 12.539 1 96.62 93 ILE B C 1
ATOM 2367 O O . ILE B 1 93 ? -2.826 27.156 13.391 1 96.62 93 ILE B O 1
ATOM 2371 N N . SER B 1 94 ? -4.051 26.109 11.898 1 96.06 94 SER B N 1
ATOM 2372 C CA . SER B 1 94 ? -5.215 26.984 12.016 1 96.06 94 SER B CA 1
ATOM 2373 C C . SER B 1 94 ? -6.504 26.172 12.102 1 96.06 94 SER B C 1
ATOM 2375 O O . SER B 1 94 ? -6.629 25.125 11.477 1 96.06 94 SER B O 1
ATOM 2377 N N . PRO B 1 95 ? -7.441 26.609 12.945 1 95.69 95 PRO B N 1
ATOM 2378 C CA . PRO B 1 95 ? -8.734 25.922 13 1 95.69 95 PRO B CA 1
ATOM 2379 C C . PRO B 1 95 ? -9.609 26.203 11.781 1 95.69 95 PRO B C 1
ATOM 2381 O O . PRO B 1 95 ? -10.641 25.562 11.594 1 95.69 95 PRO B O 1
ATOM 2384 N N . LYS B 1 96 ? -9.227 27.109 10.969 1 94.75 96 LYS B N 1
ATOM 2385 C CA . LYS B 1 96 ? -10.023 27.594 9.852 1 94.75 96 LYS B CA 1
ATOM 2386 C C . LYS B 1 96 ? -10.555 26.438 9.008 1 94.75 96 LYS B C 1
ATOM 2388 O O . LYS B 1 96 ? -11.758 26.375 8.734 1 94.75 96 LYS B O 1
ATOM 2393 N N . TRP B 1 97 ? -9.727 25.547 8.586 1 94 97 TRP B N 1
ATOM 2394 C CA . TRP B 1 97 ? -10.078 24.5 7.625 1 94 97 TRP B CA 1
ATOM 2395 C C . TRP B 1 97 ? -10.727 23.312 8.328 1 94 97 TRP B C 1
ATOM 2397 O O . TRP B 1 97 ? -11.781 22.828 7.914 1 94 97 TRP B O 1
ATOM 2407 N N . PRO B 1 98 ? -10.188 22.828 9.477 1 95.12 98 PRO B N 1
ATOM 2408 C CA . PRO B 1 98 ? -10.812 21.719 10.188 1 95.12 98 PRO B CA 1
ATOM 2409 C C . PRO B 1 98 ? -12.25 22.016 10.602 1 95.12 98 PRO B C 1
ATOM 2411 O O . PRO B 1 98 ? -13.086 21.109 10.656 1 95.12 98 PRO B O 1
ATOM 2414 N N . ASP B 1 99 ? -12.508 23.25 10.828 1 95.5 99 ASP B N 1
ATOM 2415 C CA . ASP B 1 99 ? -13.859 23.641 11.227 1 95.5 99 ASP B CA 1
ATOM 2416 C C . ASP B 1 99 ? -14.867 23.344 10.117 1 95.5 99 ASP B C 1
ATOM 2418 O O . ASP B 1 99 ? -16.047 23.094 10.391 1 95.5 99 ASP B O 1
ATOM 2422 N N . ILE B 1 100 ? -14.406 23.359 8.938 1 94.69 100 ILE B N 1
ATOM 2423 C CA . ILE B 1 100 ? -15.258 23.078 7.789 1 94.69 100 ILE B CA 1
ATOM 2424 C C . ILE B 1 100 ? -15.609 21.594 7.766 1 94.69 100 ILE B C 1
ATOM 2426 O O . ILE B 1 100 ? -16.734 21.203 7.414 1 94.69 100 ILE B O 1
ATOM 2430 N N . GLY B 1 101 ? -14.703 20.734 8.109 1 95.19 101 GLY B N 1
ATOM 2431 C CA . GLY B 1 101 ? -14.883 19.297 8.023 1 95.19 101 GLY B CA 1
ATOM 2432 C C . GLY B 1 101 ? -15.547 18.703 9.258 1 95.19 101 GLY B C 1
ATOM 2433 O O . GLY B 1 101 ? -16.125 17.609 9.203 1 95.19 101 GLY B O 1
ATOM 2434 N N . ALA B 1 102 ? -15.57 19.469 10.359 1 97.44 102 ALA B N 1
ATOM 2435 C CA . ALA B 1 102 ? -16.031 18.969 11.648 1 97.44 102 ALA B CA 1
ATOM 2436 C C . ALA B 1 102 ? -17.469 18.469 11.57 1 97.44 102 ALA B C 1
ATOM 2438 O O . ALA B 1 102 ? -17.812 17.422 12.141 1 97.44 102 ALA B O 1
ATOM 2439 N N . PRO B 1 103 ? -18.391 19.172 10.891 1 98.06 103 PRO B N 1
ATOM 2440 C CA . PRO B 1 103 ? -19.75 18.656 10.781 1 98.06 103 PRO B CA 1
ATOM 2441 C C . PRO B 1 103 ? -19.828 17.281 10.125 1 98.06 103 PRO B C 1
ATOM 2443 O O . PRO B 1 103 ? -20.672 16.469 10.484 1 98.06 103 PRO B O 1
ATOM 2446 N N . ALA B 1 104 ? -18.984 17.016 9.133 1 98.44 104 ALA B N 1
ATOM 2447 C CA . ALA B 1 104 ? -18.953 15.711 8.477 1 98.44 104 ALA B CA 1
ATOM 2448 C C . ALA B 1 104 ? -18.5 14.625 9.445 1 98.44 104 ALA B C 1
ATOM 2450 O O . ALA B 1 104 ? -18.984 13.492 9.383 1 98.44 104 ALA B O 1
ATOM 2451 N N . TRP B 1 105 ? -17.516 14.953 10.352 1 98.69 105 TRP B N 1
ATOM 2452 C CA . TRP B 1 105 ? -17.078 13.992 11.359 1 98.69 105 TRP B CA 1
ATOM 2453 C C . TRP B 1 105 ? -18.234 13.594 12.273 1 98.69 105 TRP B C 1
ATOM 2455 O O . TRP B 1 105 ? -18.375 12.422 12.617 1 98.69 105 TRP B O 1
ATOM 2465 N N . LYS B 1 106 ? -18.984 14.602 12.648 1 98.62 106 LYS B N 1
ATOM 2466 C CA . LYS B 1 106 ? -20.156 14.359 13.5 1 98.62 106 LYS B CA 1
ATOM 2467 C C . LYS B 1 106 ? -21.188 13.508 12.781 1 98.62 106 LYS B C 1
ATOM 2469 O O . LYS B 1 106 ? -21.703 12.539 13.352 1 98.62 106 LYS B O 1
ATOM 2474 N N . ARG B 1 107 ? -21.5 13.844 11.594 1 98.44 107 ARG B N 1
ATOM 2475 C CA . ARG B 1 107 ? -22.484 13.094 10.805 1 98.44 107 ARG B CA 1
ATOM 2476 C C . ARG B 1 107 ? -22.047 11.641 10.625 1 98.44 107 ARG B C 1
ATOM 2478 O O . ARG B 1 107 ? -22.875 10.734 10.578 1 98.44 107 ARG B O 1
ATOM 2485 N N . ALA B 1 108 ? -20.734 11.453 10.508 1 98.44 108 ALA B N 1
ATOM 2486 C CA . ALA B 1 108 ? -20.188 10.117 10.289 1 98.44 108 ALA B CA 1
ATOM 2487 C C . ALA B 1 108 ? -20.125 9.328 11.594 1 98.44 108 ALA B C 1
ATOM 2489 O O . ALA B 1 108 ? -19.828 8.133 11.594 1 98.44 108 ALA B O 1
ATOM 2490 N N . GLY B 1 109 ? -20.375 9.961 12.703 1 98.25 109 GLY B N 1
ATOM 2491 C CA . GLY B 1 109 ? -20.375 9.305 14 1 98.25 109 GLY B CA 1
ATOM 2492 C C . GLY B 1 109 ? -18.984 9.023 14.523 1 98.25 109 GLY B C 1
ATOM 2493 O O . GLY B 1 109 ? -18.781 8.07 15.281 1 98.25 109 GLY B O 1
ATOM 2494 N N . VAL B 1 110 ? -17.984 9.844 14.086 1 98.31 110 VAL B N 1
ATOM 2495 C CA . VAL B 1 110 ? -16.625 9.516 14.5 1 98.31 110 VAL B CA 1
ATOM 2496 C C . VAL B 1 110 ? -15.984 10.711 15.195 1 98.31 110 VAL B C 1
ATOM 2498 O O . VAL B 1 110 ? -14.781 10.719 15.461 1 98.31 110 VAL B O 1
ATOM 2501 N N . ALA B 1 111 ? -16.703 11.75 15.469 1 98.38 111 ALA B N 1
ATOM 2502 C CA . ALA B 1 111 ? -16.156 12.953 16.094 1 98.38 111 ALA B CA 1
ATOM 2503 C C . ALA B 1 111 ? -15.484 12.625 17.422 1 98.38 111 ALA B C 1
ATOM 2505 O O . ALA B 1 111 ? -14.484 13.25 17.781 1 98.38 111 ALA B O 1
ATOM 2506 N N . ASP B 1 112 ? -15.977 11.672 18.156 1 98.06 112 ASP B N 1
ATOM 2507 C CA . ASP B 1 112 ? -15.445 11.305 19.469 1 98.06 112 ASP B CA 1
ATOM 2508 C C . ASP B 1 112 ? -14.102 10.594 19.328 1 98.06 112 ASP B C 1
ATOM 2510 O O . ASP B 1 112 ? -13.375 10.438 20.312 1 98.06 112 ASP B O 1
ATOM 2514 N N . ARG B 1 113 ? -13.75 10.141 18.125 1 98.5 113 ARG B N 1
ATOM 2515 C CA . ARG B 1 113 ? -12.492 9.453 17.859 1 98.5 113 ARG B CA 1
ATOM 2516 C C . ARG B 1 113 ? -11.438 10.414 17.328 1 98.5 113 ARG B C 1
ATOM 2518 O O . ARG B 1 113 ? -10.297 10.016 17.062 1 98.5 113 ARG B O 1
ATOM 2525 N N . ILE B 1 114 ? -11.797 11.633 17.141 1 98.81 114 ILE B N 1
ATOM 2526 C CA . ILE B 1 114 ? -10.891 12.602 16.531 1 98.81 114 ILE B CA 1
ATOM 2527 C C . ILE B 1 114 ? -10.461 13.633 17.578 1 98.81 114 ILE B C 1
ATOM 2529 O O . ILE B 1 114 ? -11.305 14.289 18.188 1 98.81 114 ILE B O 1
ATOM 2533 N N . ASP B 1 115 ? -9.219 13.711 17.844 1 98.75 115 ASP B N 1
ATOM 2534 C CA . ASP B 1 115 ? -8.602 14.727 18.688 1 98.75 115 ASP B CA 1
ATOM 2535 C C . ASP B 1 115 ? -7.879 15.773 17.859 1 98.75 115 ASP B C 1
ATOM 2537 O O . ASP B 1 115 ? -6.742 15.562 17.422 1 98.75 115 ASP B O 1
ATOM 2541 N N . LEU B 1 116 ? -8.492 16.906 17.656 1 98.75 116 LEU B N 1
ATOM 2542 C CA . LEU B 1 116 ? -7.938 17.984 16.859 1 98.75 116 LEU B CA 1
ATOM 2543 C C . LEU B 1 116 ? -7.051 18.891 17.703 1 98.75 116 LEU B C 1
ATOM 2545 O O . LEU B 1 116 ? -7.492 19.438 18.719 1 98.75 116 LEU B O 1
ATOM 2549 N N . ARG B 1 117 ? -5.867 19.031 17.25 1 98.62 117 ARG B N 1
ATOM 2550 C CA . ARG B 1 117 ? -4.895 19.906 17.891 1 98.62 117 ARG B CA 1
ATOM 2551 C C . ARG B 1 117 ? -4.52 21.078 16.984 1 98.62 117 ARG B C 1
ATOM 2553 O O . ARG B 1 117 ? -4.098 20.875 15.852 1 98.62 117 ARG B O 1
ATOM 2560 N N . ILE B 1 118 ? -4.676 22.281 17.516 1 98.38 118 ILE B N 1
ATOM 2561 C CA . ILE B 1 118 ? -4.344 23.469 16.734 1 98.38 118 ILE B CA 1
ATOM 2562 C C . ILE B 1 118 ? -2.996 24.031 17.188 1 98.38 118 ILE B C 1
ATOM 2564 O O . ILE B 1 118 ? -2.787 24.266 18.391 1 98.38 118 ILE B O 1
ATOM 2568 N N . GLY B 1 119 ? -2.061 24.234 16.266 1 97.56 119 GLY B N 1
ATOM 2569 C CA . GLY B 1 119 ? -0.727 24.75 16.531 1 97.56 119 GLY B CA 1
ATOM 2570 C C . GLY B 1 119 ? 0.321 24.219 15.562 1 97.56 119 GLY B C 1
ATOM 2571 O O . GLY B 1 119 ? 0.003 23.469 14.648 1 97.56 119 GLY B O 1
ATOM 2572 N N . GLU B 1 120 ? 1.509 24.656 15.789 1 97.19 120 GLU B N 1
ATOM 2573 C CA . GLU B 1 120 ? 2.617 24.172 14.969 1 97.19 120 GLU B CA 1
ATOM 2574 C C . GLU B 1 120 ? 2.811 22.672 15.133 1 97.19 120 GLU B C 1
ATOM 2576 O O . GLU B 1 120 ? 2.779 22.141 16.25 1 97.19 120 GLU B O 1
ATOM 2581 N N . ALA B 1 121 ? 2.982 21.984 14.031 1 97.44 121 ALA B N 1
ATOM 2582 C CA . ALA B 1 121 ? 3.047 20.516 14.023 1 97.44 121 ALA B CA 1
ATOM 2583 C C . ALA B 1 121 ? 4.211 20.016 14.875 1 97.44 121 ALA B C 1
ATOM 2585 O O . ALA B 1 121 ? 4.066 19.047 15.617 1 97.44 121 ALA B O 1
ATOM 2586 N N . THR B 1 122 ? 5.355 20.672 14.734 1 97 122 THR B N 1
ATOM 2587 C CA . THR B 1 122 ? 6.52 20.234 15.492 1 97 122 THR B CA 1
ATOM 2588 C C . THR B 1 122 ? 6.25 20.312 17 1 97 122 THR B C 1
ATOM 2590 O O . THR B 1 122 ? 6.656 19.422 17.75 1 97 122 THR B O 1
ATOM 2593 N N . ARG B 1 123 ? 5.637 21.375 17.406 1 97.56 123 ARG B N 1
ATOM 2594 C CA . ARG B 1 123 ? 5.289 21.531 18.828 1 97.56 123 ARG B CA 1
ATOM 2595 C C . ARG B 1 123 ? 4.25 20.484 19.25 1 97.56 123 ARG B C 1
ATOM 2597 O O . ARG B 1 123 ? 4.344 19.922 20.328 1 97.56 123 ARG B O 1
ATOM 2604 N N . THR B 1 124 ? 3.271 20.297 18.391 1 98.06 124 THR B N 1
ATOM 2605 C CA . THR B 1 124 ? 2.246 19.297 18.672 1 98.06 124 THR B CA 1
ATOM 2606 C C . THR B 1 124 ? 2.865 17.906 18.828 1 98.06 124 THR B C 1
ATOM 2608 O O . THR B 1 124 ? 2.553 17.188 19.766 1 98.06 124 THR B O 1
ATOM 2611 N N . LEU B 1 125 ? 3.748 17.469 17.922 1 98.56 125 LEU B N 1
ATOM 2612 C CA . LEU B 1 125 ? 4.395 16.172 17.969 1 98.56 125 LEU B CA 1
ATOM 2613 C C . LEU B 1 125 ? 5.258 16.031 19.219 1 98.56 125 LEU B C 1
ATOM 2615 O O . LEU B 1 125 ? 5.277 14.977 19.859 1 98.56 125 LEU B O 1
ATOM 2619 N N . ALA B 1 126 ? 5.949 17.125 19.562 1 98.31 126 ALA B N 1
ATOM 2620 C CA . ALA B 1 126 ? 6.746 17.109 20.781 1 98.31 126 ALA B CA 1
ATOM 2621 C C . ALA B 1 126 ? 5.855 16.938 22.016 1 98.31 126 ALA B C 1
ATOM 2623 O O . ALA B 1 126 ? 6.207 16.203 22.938 1 98.31 126 ALA B O 1
ATOM 2624 N N . ALA B 1 127 ? 4.797 17.641 22.047 1 98.56 127 ALA B N 1
ATOM 2625 C CA . ALA B 1 127 ? 3.852 17.531 23.156 1 98.56 127 ALA B CA 1
ATOM 2626 C C . ALA B 1 127 ? 3.299 16.109 23.25 1 98.56 127 ALA B C 1
ATOM 2628 O O . ALA B 1 127 ? 3.125 15.57 24.344 1 98.56 127 ALA B O 1
ATOM 2629 N N . LEU B 1 128 ? 2.965 15.508 22.109 1 98.56 128 LEU B N 1
ATOM 2630 C CA . LEU B 1 128 ? 2.449 14.148 22.094 1 98.56 128 LEU B CA 1
ATOM 2631 C C . LEU B 1 128 ? 3.477 13.172 22.656 1 98.56 128 LEU B C 1
ATOM 2633 O O . LEU B 1 128 ? 3.117 12.211 23.344 1 98.56 128 LEU B O 1
ATOM 2637 N N . LEU B 1 129 ? 4.738 13.398 22.266 1 98.44 129 LEU B N 1
ATOM 2638 C CA . LEU B 1 129 ? 5.789 12.539 22.797 1 98.44 129 LEU B CA 1
ATOM 2639 C C . LEU B 1 129 ? 5.812 12.586 24.328 1 98.44 129 LEU B C 1
ATOM 2641 O O . LEU B 1 129 ? 5.984 11.562 24.984 1 98.44 129 LEU B O 1
ATOM 2645 N N . THR B 1 130 ? 5.641 13.773 24.859 1 98.25 130 THR B N 1
ATOM 2646 C CA . THR B 1 130 ? 5.613 13.961 26.312 1 98.25 130 THR B CA 1
ATOM 2647 C C . THR B 1 130 ? 4.355 13.336 26.906 1 98.25 130 THR B C 1
ATOM 2649 O O . THR B 1 130 ? 4.422 12.672 27.953 1 98.25 130 THR B O 1
ATOM 2652 N N . GLU B 1 131 ? 3.24 13.5 26.266 1 98.5 131 GLU B N 1
ATOM 2653 C CA . GLU B 1 131 ? 1.938 13.078 26.766 1 98.5 131 GLU B CA 1
ATOM 2654 C C . GLU B 1 131 ? 1.785 11.562 26.688 1 98.5 131 GLU B C 1
ATOM 2656 O O . GLU B 1 131 ? 1.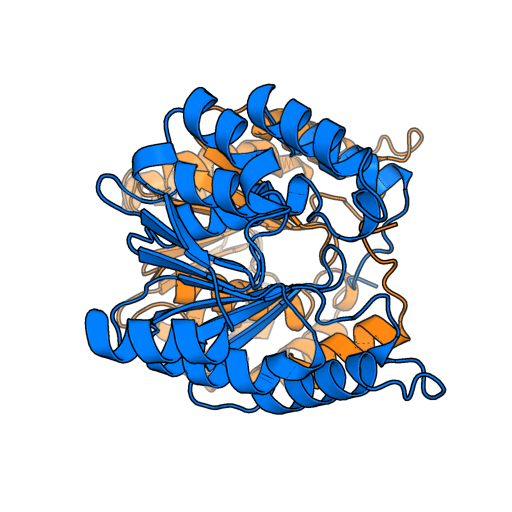257 10.938 27.609 1 98.5 131 GLU B O 1
ATOM 2661 N N . LEU B 1 132 ? 2.199 10.961 25.578 1 98 132 LEU B N 1
ATOM 2662 C CA . LEU B 1 132 ? 1.898 9.562 25.297 1 98 132 LEU B CA 1
ATOM 2663 C C . LEU B 1 132 ? 3.129 8.688 25.516 1 98 132 LEU B C 1
ATOM 2665 O O . LEU B 1 132 ? 3.008 7.477 25.719 1 98 132 LEU B O 1
ATOM 2669 N N . GLY B 1 133 ? 4.336 9.289 25.406 1 97.88 133 GLY B N 1
ATOM 2670 C CA . GLY B 1 133 ? 5.582 8.539 25.516 1 97.88 133 GLY B CA 1
ATOM 2671 C C . GLY B 1 133 ? 6.039 7.965 24.188 1 97.88 133 GLY B C 1
ATOM 2672 O O . GLY B 1 133 ? 5.266 7.906 23.234 1 97.88 133 GLY B O 1
ATOM 2673 N N . PRO B 1 134 ? 7.344 7.617 24.125 1 97.62 134 PRO B N 1
ATOM 2674 C CA . PRO B 1 134 ? 7.863 6.984 22.922 1 97.62 134 PRO B CA 1
ATOM 2675 C C . PRO B 1 134 ? 7.188 5.648 22.609 1 97.62 134 PRO B C 1
ATOM 2677 O O . PRO B 1 134 ? 6.812 4.918 23.531 1 97.62 134 PRO B O 1
ATOM 2680 N N . GLY B 1 135 ? 7.016 5.344 21.344 1 97.25 135 GLY B N 1
ATOM 2681 C CA . GLY B 1 135 ? 6.5 4.051 20.922 1 97.25 135 GLY B CA 1
ATOM 2682 C C . GLY B 1 135 ? 5.012 3.895 21.188 1 97.25 135 GLY B C 1
ATOM 2683 O O . GLY B 1 135 ? 4.512 2.775 21.312 1 97.25 135 GLY B O 1
ATOM 2684 N N . SER B 1 136 ? 4.238 5.023 21.219 1 97.75 136 SER B N 1
ATOM 2685 C CA . SER B 1 136 ? 2.842 4.98 21.641 1 97.75 136 SER B CA 1
ATOM 2686 C C . SER B 1 136 ? 1.897 5.113 20.453 1 97.75 136 SER B C 1
ATOM 2688 O O . SER B 1 136 ? 0.682 4.977 20.609 1 97.75 136 SER B O 1
ATOM 2690 N N . VAL B 1 137 ? 2.42 5.406 19.312 1 98.81 137 VAL B N 1
ATOM 2691 C CA . VAL B 1 137 ? 1.616 5.703 18.125 1 98.81 137 VAL B CA 1
ATOM 2692 C C . VAL B 1 137 ? 1.773 4.586 17.094 1 98.81 137 VAL B C 1
ATOM 2694 O O . VAL B 1 137 ? 2.893 4.164 16.797 1 98.81 137 VAL B O 1
ATOM 2697 N N . ASP B 1 138 ? 0.655 4.129 16.594 1 98.88 138 ASP B N 1
ATOM 2698 C CA . ASP B 1 138 ? 0.681 2.98 15.695 1 98.88 138 ASP B CA 1
ATOM 2699 C C . ASP B 1 138 ? 0.926 3.418 14.258 1 98.88 138 ASP B C 1
ATOM 2701 O O . ASP B 1 138 ? 1.541 2.688 13.477 1 98.88 138 ASP B O 1
ATOM 2705 N N . LEU B 1 139 ? 0.363 4.543 13.875 1 98.94 139 LEU B N 1
ATOM 2706 C CA . LEU B 1 139 ? 0.433 5.027 12.5 1 98.94 139 LEU B CA 1
ATOM 2707 C C . LEU B 1 139 ? 0.486 6.551 12.469 1 98.94 139 LEU B C 1
ATOM 2709 O O . LEU B 1 139 ? -0.233 7.219 13.211 1 98.94 139 LEU B O 1
ATOM 2713 N N . VAL B 1 140 ? 1.403 7.121 11.703 1 98.94 140 VAL B N 1
ATOM 2714 C CA . VAL B 1 140 ? 1.497 8.562 11.492 1 98.94 140 VAL B CA 1
ATOM 2715 C C . VAL B 1 140 ? 1.319 8.875 10.008 1 98.94 140 VAL B C 1
ATOM 2717 O O . VAL B 1 140 ? 1.935 8.234 9.148 1 98.94 140 VAL B O 1
ATOM 2720 N N . PHE B 1 141 ? 0.419 9.742 9.703 1 98.94 141 PHE B N 1
ATOM 2721 C CA . PHE B 1 141 ? 0.253 10.25 8.352 1 98.94 141 PHE B CA 1
ATOM 2722 C C . PHE B 1 141 ? 0.754 11.688 8.242 1 98.94 141 PHE B C 1
ATOM 2724 O O . PHE B 1 141 ? 0.284 12.562 8.969 1 98.94 141 PHE B O 1
ATOM 2731 N N . ILE B 1 142 ? 1.719 11.914 7.359 1 98.88 142 ILE B N 1
ATOM 2732 C CA . ILE B 1 142 ? 2.318 13.234 7.184 1 98.88 142 ILE B CA 1
ATOM 2733 C C . ILE B 1 142 ? 1.887 13.82 5.84 1 98.88 142 ILE B C 1
ATOM 2735 O O . ILE B 1 142 ? 2.242 13.297 4.781 1 98.88 142 ILE B O 1
ATOM 2739 N N . ASP B 1 143 ? 1.172 14.875 5.762 1 98.12 143 ASP B N 1
ATOM 2740 C CA . ASP B 1 143 ? 0.719 15.656 4.613 1 98.12 143 ASP B CA 1
ATOM 2741 C C . ASP B 1 143 ? 0.579 17.125 4.973 1 98.12 143 ASP B C 1
ATOM 2743 O O . ASP B 1 143 ? -0.534 17.625 5.164 1 98.12 143 ASP B O 1
ATOM 2747 N N . ALA B 1 144 ? 1.661 17.812 5.082 1 96.94 144 ALA B N 1
ATOM 2748 C CA . ALA B 1 144 ? 1.74 19.188 5.57 1 96.94 144 ALA B CA 1
ATOM 2749 C C . ALA B 1 144 ? 2.713 20.016 4.73 1 96.94 144 ALA B C 1
ATOM 2751 O O . ALA B 1 144 ? 2.799 19.828 3.516 1 96.94 144 ALA B O 1
ATOM 2752 N N . ASP B 1 145 ? 3.201 21.172 5.344 1 96.69 145 ASP B N 1
ATOM 2753 C CA . ASP B 1 145 ? 4.207 21.953 4.637 1 96.69 145 ASP B CA 1
ATOM 2754 C C . ASP B 1 145 ? 5.438 21.109 4.316 1 96.69 145 ASP B C 1
ATOM 2756 O O . ASP B 1 145 ? 6 20.469 5.207 1 96.69 145 ASP B O 1
ATOM 2760 N N . LYS B 1 146 ? 5.883 21.125 3.066 1 97.81 146 LYS B N 1
ATOM 2761 C CA . LYS B 1 146 ? 6.887 20.203 2.559 1 97.81 146 LYS B CA 1
ATOM 2762 C C . LYS B 1 146 ? 8.258 20.484 3.168 1 97.81 146 LYS B C 1
ATOM 2764 O O . LYS B 1 146 ? 9.031 19.562 3.416 1 97.81 146 LYS B O 1
ATOM 2769 N N . ALA B 1 147 ? 8.539 21.703 3.477 1 97.38 147 ALA B N 1
ATOM 2770 C CA . ALA B 1 147 ? 9.836 22.078 4.027 1 97.38 147 ALA B CA 1
ATOM 2771 C C . ALA B 1 147 ? 10.078 21.406 5.379 1 97.38 147 ALA B C 1
ATOM 2773 O O . ALA B 1 147 ? 11.219 21.281 5.816 1 97.38 147 ALA B O 1
ATOM 2774 N N . GLY B 1 148 ? 9.039 20.938 6.094 1 97.56 148 GLY B N 1
ATOM 2775 C CA . GLY B 1 148 ? 9.148 20.359 7.422 1 97.56 148 GLY B CA 1
ATOM 2776 C C . GLY B 1 148 ? 9.25 18.844 7.395 1 97.56 148 GLY B C 1
ATOM 2777 O O . GLY B 1 148 ? 9.375 18.203 8.445 1 97.56 148 GLY B O 1
ATOM 2778 N N . TYR B 1 149 ? 9.258 18.172 6.27 1 98.56 149 TYR B N 1
ATOM 2779 C CA . TYR B 1 149 ? 9.047 16.734 6.141 1 98.56 149 TYR B CA 1
ATOM 2780 C C . TYR B 1 149 ? 10.133 15.953 6.883 1 98.56 149 TYR B C 1
ATOM 2782 O O . TYR B 1 149 ? 9.844 14.984 7.586 1 98.56 149 TYR B O 1
ATOM 2790 N N . ALA B 1 150 ? 11.406 16.375 6.75 1 98.25 150 ALA B N 1
ATOM 2791 C CA . ALA B 1 150 ? 12.469 15.68 7.461 1 98.25 150 ALA B CA 1
ATOM 2792 C C . ALA B 1 150 ? 12.266 15.758 8.969 1 98.25 150 ALA B C 1
ATOM 2794 O O . ALA B 1 150 ? 12.453 14.766 9.68 1 98.25 150 ALA B O 1
ATOM 2795 N N . ARG B 1 151 ? 11.867 16.938 9.438 1 98.12 151 ARG B N 1
ATOM 2796 C CA . ARG B 1 151 ? 11.633 17.125 10.859 1 98.12 151 ARG B CA 1
ATOM 2797 C C . ARG B 1 151 ? 10.414 16.344 11.328 1 98.12 151 ARG B C 1
ATOM 2799 O O . ARG B 1 151 ? 10.438 15.734 12.406 1 98.12 151 ARG B O 1
ATOM 2806 N N . TYR B 1 152 ? 9.336 16.391 10.562 1 98.75 152 TYR B N 1
ATOM 2807 C CA . TYR B 1 152 ? 8.133 15.633 10.906 1 98.75 152 TYR B CA 1
ATOM 2808 C C . TYR B 1 152 ? 8.43 14.133 10.953 1 98.75 152 TYR B C 1
ATOM 2810 O O . TYR B 1 152 ? 7.934 13.422 11.828 1 98.75 152 TYR B O 1
ATOM 2818 N N . TYR B 1 153 ? 9.258 13.664 10.008 1 98.69 153 TYR B N 1
ATOM 2819 C CA . TYR B 1 153 ? 9.633 12.258 9.953 1 98.69 153 TYR B CA 1
ATOM 2820 C C . TYR B 1 153 ? 10.352 11.836 11.234 1 98.69 153 TYR B C 1
ATOM 2822 O O . TYR B 1 153 ? 9.977 10.836 11.867 1 98.69 153 TYR B O 1
ATOM 2830 N N . GLU B 1 154 ? 11.281 12.617 11.664 1 98.5 154 GLU B N 1
ATOM 2831 C CA . GLU B 1 154 ? 12.055 12.273 12.859 1 98.5 154 GLU B CA 1
ATOM 2832 C C . GLU B 1 154 ? 11.172 12.297 14.102 1 98.5 154 GLU B C 1
ATOM 2834 O O . GLU B 1 154 ? 11.258 11.406 14.953 1 98.5 154 GLU B O 1
ATOM 2839 N N . ALA B 1 155 ? 10.375 13.305 14.203 1 98.5 155 ALA B N 1
ATOM 2840 C CA . ALA B 1 155 ? 9.453 13.391 15.336 1 98.5 155 ALA B CA 1
ATOM 2841 C C . ALA B 1 155 ? 8.469 12.227 15.336 1 98.5 155 ALA B C 1
ATOM 2843 O O . ALA B 1 155 ? 8.18 11.656 16.391 1 98.5 155 ALA B O 1
ATOM 2844 N N . ALA B 1 156 ? 7.93 11.898 14.164 1 98.69 156 ALA B N 1
ATOM 2845 C CA . ALA B 1 156 ? 7.008 10.781 14.023 1 98.69 156 ALA B CA 1
ATOM 2846 C C . ALA B 1 156 ? 7.668 9.469 14.438 1 98.69 156 ALA B C 1
ATOM 2848 O O . ALA B 1 156 ? 7.055 8.648 15.125 1 98.69 156 ALA B O 1
ATOM 2849 N N . LEU B 1 157 ? 8.906 9.289 13.969 1 98.5 157 LEU B N 1
ATOM 2850 C CA . LEU B 1 157 ? 9.625 8.055 14.281 1 98.5 157 LEU B CA 1
ATOM 2851 C C . LEU B 1 157 ? 9.789 7.891 15.789 1 98.5 157 LEU B C 1
ATOM 2853 O O . LEU B 1 157 ? 9.688 6.777 16.312 1 98.5 157 LEU B O 1
ATOM 2857 N N . ALA B 1 158 ? 9.992 8.992 16.5 1 98.12 158 ALA B N 1
ATOM 2858 C CA . ALA B 1 158 ? 10.148 8.961 17.953 1 98.12 158 ALA B CA 1
ATOM 2859 C C . ALA B 1 158 ? 8.859 8.523 18.641 1 98.12 158 ALA B C 1
ATOM 2861 O O . ALA B 1 158 ? 8.891 7.895 19.703 1 98.12 158 ALA B O 1
ATOM 2862 N N . LEU B 1 159 ? 7.758 8.797 18.062 1 98.56 159 LEU B N 1
ATOM 2863 C CA . LEU B 1 159 ? 6.445 8.477 18.609 1 98.56 159 LEU B CA 1
ATOM 2864 C C . LEU B 1 159 ? 6.023 7.059 18.234 1 98.56 159 LEU B C 1
ATOM 2866 O O . LEU B 1 159 ? 5.168 6.461 18.891 1 98.56 159 LEU B O 1
ATOM 2870 N N . LEU B 1 160 ? 6.547 6.547 17.188 1 98.69 160 LEU B N 1
ATOM 2871 C CA . LEU B 1 160 ? 6.039 5.367 16.5 1 98.69 160 LEU B CA 1
ATOM 2872 C C . LEU B 1 160 ? 6.316 4.102 17.312 1 98.69 160 LEU B C 1
ATOM 2874 O O . LEU B 1 160 ? 7.426 3.922 17.828 1 98.69 160 LEU B O 1
ATOM 2878 N N . ALA B 1 161 ? 5.336 3.27 17.484 1 98.25 161 ALA B N 1
ATOM 2879 C CA . ALA B 1 161 ? 5.473 1.952 18.094 1 98.25 161 ALA B CA 1
ATOM 2880 C C . ALA B 1 161 ? 6.379 1.049 17.266 1 98.25 161 ALA B C 1
ATOM 2882 O O . ALA B 1 161 ? 6.605 1.307 16.078 1 98.25 161 ALA B O 1
ATOM 2883 N N . PRO B 1 162 ? 6.906 0.024 18 1 95.88 162 PRO B N 1
ATOM 2884 C CA . PRO B 1 162 ? 7.582 -0.979 17.172 1 95.88 162 PRO B CA 1
ATOM 2885 C C . PRO B 1 162 ? 6.691 -1.534 16.062 1 95.88 162 PRO B C 1
ATOM 2887 O O . PRO B 1 162 ? 5.512 -1.812 16.297 1 95.88 162 PRO B O 1
ATOM 2890 N N . ALA B 1 163 ? 7.219 -1.617 14.859 1 95.94 163 ALA B N 1
ATOM 2891 C CA . ALA B 1 163 ? 6.523 -2.117 13.68 1 95.94 163 ALA B CA 1
ATOM 2892 C C . ALA B 1 163 ? 5.449 -1.139 13.219 1 95.94 163 ALA B C 1
ATOM 2894 O O . ALA B 1 163 ? 4.637 -1.462 12.344 1 95.94 163 ALA B O 1
ATOM 2895 N N . GLY B 1 164 ? 5.43 0.061 13.906 1 98.62 164 GLY B N 1
ATOM 2896 C CA . GLY B 1 164 ? 4.484 1.085 13.492 1 98.62 164 GLY B CA 1
ATOM 2897 C C . GLY B 1 164 ? 4.738 1.598 12.086 1 98.62 164 GLY B C 1
ATOM 2898 O O . GLY B 1 164 ? 5.766 1.282 11.484 1 98.62 164 GLY B O 1
ATOM 2899 N N . LEU B 1 165 ? 3.781 2.361 11.523 1 98.94 165 LEU B N 1
ATOM 2900 C CA . LEU B 1 165 ? 3.803 2.773 10.125 1 98.94 165 LEU B CA 1
ATOM 2901 C C . LEU B 1 165 ? 3.76 4.293 10 1 98.94 165 LEU B C 1
ATOM 2903 O O . LEU B 1 165 ? 2.959 4.949 10.672 1 98.94 165 LEU B O 1
ATOM 2907 N N . ILE B 1 166 ? 4.668 4.871 9.258 1 98.94 166 ILE B N 1
ATOM 2908 C CA . ILE B 1 166 ? 4.586 6.262 8.82 1 98.94 166 ILE B CA 1
ATOM 2909 C C . ILE B 1 166 ? 4.219 6.312 7.336 1 98.94 166 ILE B C 1
ATOM 2911 O O . ILE B 1 166 ? 4.824 5.621 6.516 1 98.94 166 ILE B O 1
ATOM 2915 N N . VAL B 1 167 ? 3.18 7.02 6.996 1 98.94 167 VAL B N 1
ATOM 2916 C CA . VAL B 1 167 ? 2.758 7.281 5.621 1 98.94 167 VAL B CA 1
ATOM 2917 C C . VAL B 1 167 ? 3.035 8.742 5.27 1 98.94 167 VAL B C 1
ATOM 2919 O O . VAL B 1 167 ? 2.547 9.656 5.941 1 98.94 167 VAL B O 1
ATOM 2922 N N . VAL B 1 168 ? 3.807 8.977 4.238 1 98.88 168 VAL B N 1
ATOM 2923 C CA . VAL B 1 168 ? 4.176 10.328 3.85 1 98.88 168 VAL B CA 1
ATOM 2924 C C . VAL B 1 168 ? 3.654 10.625 2.445 1 98.88 168 VAL B C 1
ATOM 2926 O O . VAL B 1 168 ? 3.979 9.914 1.492 1 98.88 168 VAL B O 1
ATOM 2929 N N . ASP B 1 169 ? 2.91 11.672 2.312 1 98.06 169 ASP B N 1
ATOM 2930 C CA . ASP B 1 169 ? 2.262 12.039 1.058 1 98.06 169 ASP B CA 1
ATOM 2931 C C . ASP B 1 169 ? 3.154 12.961 0.228 1 98.06 169 ASP B C 1
ATOM 2933 O O . ASP B 1 169 ? 4.113 13.539 0.747 1 98.06 169 ASP B O 1
ATOM 2937 N N . ASN B 1 170 ? 2.941 13.07 -1.075 1 97.69 170 ASN B N 1
ATOM 2938 C CA . ASN B 1 170 ? 3.5 14.023 -2.027 1 97.69 170 ASN B CA 1
ATOM 2939 C C . ASN B 1 170 ? 5.016 13.891 -2.137 1 97.69 170 ASN B C 1
ATOM 2941 O O . ASN B 1 170 ? 5.727 14.891 -2.236 1 97.69 170 ASN B O 1
ATOM 2945 N N . THR B 1 171 ? 5.5 12.68 -2.092 1 98.44 171 THR B N 1
ATOM 2946 C CA . THR B 1 171 ? 6.949 12.516 -2.055 1 98.44 171 THR B CA 1
ATOM 2947 C C . THR B 1 171 ? 7.527 12.508 -3.467 1 98.44 171 THR B C 1
ATOM 2949 O O . THR B 1 171 ? 8.742 12.375 -3.643 1 98.44 171 THR B O 1
ATOM 2952 N N . LEU B 1 172 ? 6.703 12.648 -4.512 1 98 172 LEU B N 1
ATOM 2953 C CA . LEU B 1 172 ? 7.188 12.875 -5.871 1 98 172 LEU B CA 1
ATOM 2954 C C . LEU B 1 172 ? 6.922 14.305 -6.312 1 98 172 LEU B C 1
ATOM 2956 O O . LEU B 1 172 ? 7.465 14.758 -7.324 1 98 172 LEU B O 1
ATOM 2960 N N . PHE B 1 173 ? 6.148 15 -5.629 1 97.19 173 PHE B N 1
ATOM 2961 C CA . PHE B 1 173 ? 5.898 16.438 -5.66 1 97.19 173 PHE B CA 1
ATOM 2962 C C . PHE B 1 173 ? 5.656 16.906 -7.09 1 97.19 173 PHE B C 1
ATOM 2964 O O . PHE B 1 173 ? 6.375 17.781 -7.59 1 97.19 173 PHE B O 1
ATOM 2971 N N . PHE B 1 174 ? 4.559 16.312 -7.711 1 94.5 174 PHE B N 1
ATOM 2972 C CA . PHE B 1 174 ? 4.09 16.672 -9.047 1 94.5 174 PHE B CA 1
ATOM 2973 C C . PHE B 1 174 ? 5.164 16.406 -10.094 1 94.5 174 PHE B C 1
ATOM 2975 O O . PHE B 1 174 ? 5.195 17.047 -11.141 1 94.5 174 PHE B O 1
ATOM 2982 N N . GLY B 1 175 ? 6.09 15.531 -9.758 1 96.75 175 GLY B N 1
ATOM 2983 C CA . GLY B 1 175 ? 7.168 15.18 -10.664 1 96.75 175 GLY B CA 1
ATOM 2984 C C . GLY B 1 175 ? 8.32 16.172 -10.633 1 96.75 175 GLY B C 1
ATOM 2985 O O . GLY B 1 175 ? 9.328 15.977 -11.312 1 96.75 175 GLY B O 1
ATOM 2986 N N . ARG B 1 176 ? 8.242 17.141 -9.836 1 97.5 176 ARG B N 1
ATOM 2987 C CA . ARG B 1 176 ? 9.258 18.188 -9.773 1 97.5 176 ARG B CA 1
ATOM 2988 C C . ARG B 1 176 ? 10.578 17.641 -9.234 1 97.5 176 ARG B C 1
ATOM 2990 O O . ARG B 1 176 ? 11.641 18.203 -9.508 1 97.5 176 ARG B O 1
ATOM 2997 N N . VAL B 1 177 ? 10.539 16.609 -8.531 1 98.25 177 VAL B N 1
ATOM 2998 C CA . VAL B 1 177 ? 11.727 16.047 -7.906 1 98.25 177 VAL B CA 1
ATOM 2999 C C . VAL B 1 177 ? 12.727 15.617 -8.977 1 98.25 177 VAL B C 1
ATOM 3001 O O . VAL B 1 177 ? 13.922 15.477 -8.703 1 98.25 177 VAL B O 1
ATOM 3004 N N . VAL B 1 178 ? 12.297 15.422 -10.227 1 97.94 178 VAL B N 1
ATOM 3005 C CA . VAL B 1 178 ? 13.219 14.992 -11.273 1 97.94 178 VAL B CA 1
ATOM 3006 C C . VAL B 1 178 ? 13.5 16.141 -12.234 1 97.94 178 VAL B C 1
ATOM 3008 O O . VAL B 1 178 ? 14.172 15.969 -13.25 1 97.94 178 VAL B O 1
ATOM 3011 N N . ASP B 1 179 ? 12.922 17.266 -11.992 1 97.88 179 ASP B N 1
ATOM 3012 C CA . ASP B 1 179 ? 13.188 18.469 -12.789 1 97.88 179 ASP B CA 1
ATOM 3013 C C . ASP B 1 179 ? 14.391 19.234 -12.25 1 97.88 179 ASP B C 1
ATOM 3015 O O . ASP B 1 179 ? 14.305 19.875 -11.195 1 97.88 179 ASP B O 1
ATOM 3019 N N . PRO B 1 180 ? 15.461 19.172 -12.938 1 96.75 180 PRO B N 1
ATOM 3020 C CA . PRO B 1 180 ? 16.656 19.844 -12.414 1 96.75 180 PRO B CA 1
ATOM 3021 C C . PRO B 1 180 ? 16.469 21.344 -12.242 1 96.75 180 PRO B C 1
ATOM 3023 O O . PRO B 1 180 ? 17.172 21.984 -11.453 1 96.75 180 PRO B O 1
ATOM 3026 N N . ALA B 1 181 ? 15.531 21.922 -12.922 1 97.81 181 ALA B N 1
ATOM 3027 C CA . ALA B 1 181 ? 15.305 23.375 -12.844 1 97.81 181 ALA B CA 1
ATOM 3028 C C . ALA B 1 181 ? 14.461 23.734 -11.625 1 97.81 181 ALA B C 1
ATOM 3030 O O . ALA B 1 181 ? 14.391 24.906 -11.234 1 97.81 181 ALA B O 1
ATOM 3031 N N . ALA B 1 182 ? 13.742 22.781 -11.039 1 97.81 182 ALA B N 1
ATOM 3032 C CA . ALA B 1 182 ? 12.938 23.031 -9.844 1 97.81 182 ALA B CA 1
ATOM 3033 C C . ALA B 1 182 ? 13.82 23.156 -8.602 1 97.81 182 ALA B C 1
ATOM 3035 O O . ALA B 1 182 ? 14.266 22.141 -8.055 1 97.81 182 ALA B O 1
ATOM 3036 N N . THR B 1 183 ? 14.047 24.359 -8.109 1 97.19 183 THR B N 1
ATOM 3037 C CA . THR B 1 183 ? 14.977 24.562 -7.004 1 97.19 183 THR B CA 1
ATOM 3038 C C . THR B 1 183 ? 14.281 25.25 -5.836 1 97.19 183 THR B C 1
ATOM 3040 O O . THR B 1 183 ? 14.938 25.75 -4.918 1 97.19 183 THR B O 1
ATOM 3043 N N . ASP B 1 184 ? 13 25.328 -5.953 1 97.56 184 ASP B N 1
ATOM 3044 C CA . ASP B 1 184 ? 12.25 25.953 -4.871 1 97.56 184 ASP B CA 1
ATOM 3045 C C . ASP B 1 184 ? 12.391 25.156 -3.574 1 97.56 184 ASP B C 1
ATOM 3047 O O . ASP B 1 184 ? 12.789 24 -3.592 1 97.56 184 ASP B O 1
ATOM 3051 N N . VAL B 1 185 ? 12.039 25.75 -2.428 1 98.06 185 VAL B N 1
ATOM 3052 C CA . VAL B 1 185 ? 12.273 25.234 -1.082 1 98.06 185 VAL B CA 1
ATOM 3053 C C . VAL B 1 185 ? 11.531 23.922 -0.896 1 98.06 185 VAL B C 1
ATOM 3055 O O . VAL B 1 185 ? 12.062 22.984 -0.303 1 98.06 185 VAL B O 1
ATOM 3058 N N . ASP B 1 186 ? 10.32 23.781 -1.349 1 98.12 186 ASP B N 1
ATOM 3059 C CA . ASP B 1 186 ? 9.508 22.594 -1.168 1 98.12 186 ASP B CA 1
ATOM 3060 C C . ASP B 1 186 ? 10.094 21.406 -1.944 1 98.12 186 ASP B C 1
ATOM 3062 O O . ASP B 1 186 ? 10.203 20.297 -1.412 1 98.12 186 ASP B O 1
ATOM 3066 N N . THR B 1 187 ? 10.43 21.641 -3.229 1 98.5 187 THR B N 1
ATOM 3067 C CA . THR B 1 187 ? 11.023 20.578 -4.035 1 98.5 187 THR B CA 1
ATOM 3068 C C . THR B 1 187 ? 12.32 20.078 -3.41 1 98.5 187 THR B C 1
ATOM 3070 O O . THR B 1 187 ? 12.547 18.875 -3.311 1 98.5 187 THR B O 1
ATOM 3073 N N . ARG B 1 188 ? 13.156 21 -2.947 1 98.44 188 ARG B N 1
ATOM 3074 C CA . ARG B 1 188 ? 14.414 20.641 -2.297 1 98.44 188 ARG B CA 1
ATOM 3075 C C . ARG B 1 188 ? 14.156 19.828 -1.029 1 98.44 188 ARG B C 1
ATOM 3077 O O . ARG B 1 188 ? 14.867 18.859 -0.755 1 98.44 188 ARG B O 1
ATOM 3084 N N . ALA B 1 189 ? 13.188 20.219 -0.25 1 98.56 189 ALA B N 1
ATOM 3085 C CA . ALA B 1 189 ? 12.852 19.531 0.991 1 98.56 189 ALA B CA 1
ATOM 3086 C C . ALA B 1 189 ? 12.414 18.094 0.716 1 98.56 189 ALA B C 1
ATOM 3088 O O . ALA B 1 189 ? 12.797 17.172 1.442 1 98.56 189 ALA B O 1
ATOM 3089 N N . ILE B 1 190 ? 11.617 17.906 -0.315 1 98.75 190 ILE B N 1
ATOM 3090 C CA . ILE B 1 190 ? 11.133 16.578 -0.644 1 98.75 190 ILE B CA 1
ATOM 3091 C C . ILE B 1 190 ? 12.289 15.711 -1.134 1 98.75 190 ILE B C 1
ATOM 3093 O O . ILE B 1 190 ? 12.398 14.539 -0.763 1 98.75 190 ILE B O 1
ATOM 3097 N N . ARG B 1 191 ? 13.18 16.25 -2.012 1 98.69 191 ARG B N 1
ATOM 3098 C CA . ARG B 1 191 ? 14.375 15.523 -2.426 1 98.69 191 ARG B CA 1
ATOM 3099 C C . ARG B 1 191 ? 15.211 15.117 -1.22 1 98.69 191 ARG B C 1
ATOM 3101 O O . ARG B 1 191 ? 15.68 13.977 -1.139 1 98.69 191 ARG B O 1
ATOM 3108 N N . GLU B 1 192 ? 15.391 16.062 -0.319 1 98.19 192 GLU B N 1
ATOM 3109 C CA . GLU B 1 192 ? 16.156 15.789 0.895 1 98.19 192 GLU B CA 1
ATOM 3110 C C . GLU B 1 192 ? 15.5 14.695 1.728 1 98.19 192 GLU B C 1
ATOM 3112 O O . GLU B 1 192 ? 16.188 13.812 2.244 1 98.19 192 GLU B O 1
ATOM 3117 N N . PHE B 1 193 ? 14.242 14.75 1.91 1 98.75 193 PHE B N 1
ATOM 3118 C CA . PHE B 1 193 ? 13.5 13.734 2.646 1 98.75 193 PHE B CA 1
ATOM 3119 C C . PHE B 1 193 ? 13.688 12.359 2.014 1 98.75 193 PHE B C 1
ATOM 3121 O O . PHE B 1 193 ? 13.961 11.383 2.711 1 98.75 193 PHE B O 1
ATOM 3128 N N . ASN B 1 194 ? 13.484 12.305 0.645 1 98.81 194 ASN B N 1
ATOM 3129 C CA . ASN B 1 194 ? 13.617 11.031 -0.062 1 98.81 194 ASN B CA 1
ATOM 3130 C C . ASN B 1 194 ? 15.008 10.43 0.117 1 98.81 194 ASN B C 1
ATOM 3132 O O . ASN B 1 194 ? 15.141 9.219 0.321 1 98.81 194 ASN B O 1
ATOM 3136 N N . GLU B 1 195 ? 15.992 11.258 0.052 1 98.06 195 GLU B N 1
ATOM 3137 C CA . GLU B 1 195 ? 17.359 10.789 0.249 1 98.06 195 GLU B CA 1
ATOM 3138 C C . GLU B 1 195 ? 17.594 10.336 1.69 1 98.06 195 GLU B C 1
ATOM 3140 O O . GLU B 1 195 ? 18.281 9.344 1.936 1 98.06 195 GLU B O 1
ATOM 3145 N N . LEU B 1 196 ? 17.031 11.07 2.609 1 97.94 196 LEU B N 1
ATOM 3146 C CA . LEU B 1 196 ? 17.188 10.805 4.035 1 97.94 196 LEU B CA 1
ATOM 3147 C C . LEU B 1 196 ? 16.672 9.414 4.387 1 97.94 196 LEU B C 1
ATOM 3149 O O . LEU B 1 196 ? 17.328 8.664 5.113 1 97.94 196 LEU B O 1
ATOM 3153 N N . VAL B 1 197 ? 15.469 9.055 3.883 1 98.44 197 VAL B N 1
ATOM 3154 C CA . VAL B 1 197 ? 14.828 7.832 4.359 1 98.44 197 VAL B CA 1
ATOM 3155 C C . VAL B 1 197 ? 15.32 6.637 3.549 1 98.44 197 VAL B C 1
ATOM 3157 O O . VAL B 1 197 ? 15.164 5.484 3.967 1 98.44 197 VAL B O 1
ATOM 3160 N N . ARG B 1 198 ? 15.906 6.863 2.396 1 97.12 198 ARG B N 1
ATOM 3161 C CA . ARG B 1 198 ? 16.344 5.793 1.5 1 97.12 198 ARG B CA 1
ATOM 3162 C C . ARG B 1 198 ? 17.25 4.801 2.229 1 97.12 198 ARG B C 1
ATOM 3164 O O . ARG B 1 198 ? 17.078 3.588 2.088 1 97.12 198 ARG B O 1
ATOM 3171 N N . ASP B 1 199 ? 18.156 5.223 3.041 1 93.44 199 ASP B N 1
ATOM 3172 C CA . ASP B 1 199 ? 19.125 4.312 3.637 1 93.44 199 ASP B CA 1
ATOM 3173 C C . ASP B 1 199 ? 19 4.297 5.16 1 93.44 199 ASP B C 1
ATOM 3175 O O . ASP B 1 199 ? 19.922 3.871 5.855 1 93.44 199 ASP B O 1
ATOM 3179 N N . ASP B 1 200 ? 17.922 4.926 5.715 1 98.19 200 ASP B N 1
ATOM 3180 C CA . ASP B 1 200 ? 17.719 4.918 7.16 1 98.19 200 ASP B CA 1
ATOM 3181 C C . ASP B 1 200 ? 17.5 3.5 7.676 1 98.19 200 ASP B C 1
ATOM 3183 O O . ASP B 1 200 ? 16.516 2.852 7.32 1 98.19 200 ASP B O 1
ATOM 3187 N N . PRO B 1 201 ? 18.406 2.938 8.531 1 97.44 201 PRO B N 1
ATOM 3188 C CA . PRO B 1 201 ? 18.297 1.543 8.969 1 97.44 201 PRO B CA 1
ATOM 3189 C C . PRO B 1 201 ? 17.188 1.324 9.992 1 97.44 201 PRO B C 1
ATOM 3191 O O . PRO B 1 201 ? 16.859 0.18 10.312 1 97.44 201 PRO B O 1
ATOM 3194 N N . ARG B 1 202 ? 16.625 2.389 10.523 1 98.38 202 ARG B N 1
ATOM 3195 C CA . ARG B 1 202 ? 15.586 2.273 11.555 1 98.38 202 ARG B CA 1
ATOM 3196 C C . ARG B 1 202 ? 14.258 1.853 10.945 1 98.38 202 ARG B C 1
ATOM 3198 O O . ARG B 1 202 ? 13.336 1.456 11.664 1 98.38 202 ARG B O 1
ATOM 3205 N N . VAL B 1 203 ? 14.164 1.96 9.531 1 98.62 203 VAL B N 1
ATOM 3206 C CA . VAL B 1 203 ? 12.883 1.671 8.898 1 98.62 203 VAL B CA 1
ATOM 3207 C C . VAL B 1 203 ? 13.102 0.804 7.66 1 98.62 203 VAL B C 1
ATOM 3209 O O . VAL B 1 203 ? 14.203 0.76 7.113 1 98.62 203 VAL B O 1
ATOM 3212 N N . GLU B 1 204 ? 12.117 0.029 7.281 1 98.31 204 GLU B N 1
ATOM 3213 C CA . GLU B 1 204 ? 11.898 -0.44 5.918 1 98.31 204 GLU B CA 1
ATOM 3214 C C . GLU B 1 204 ? 10.977 0.507 5.152 1 98.31 204 GLU B C 1
ATOM 3216 O O . GLU B 1 204 ? 10.117 1.166 5.746 1 98.31 204 GLU B O 1
ATOM 3221 N N . LEU B 1 205 ? 11.195 0.599 3.855 1 98.44 205 LEU B N 1
ATOM 3222 C CA . LEU B 1 205 ? 10.367 1.584 3.162 1 98.44 205 LEU B CA 1
ATOM 3223 C C . LEU B 1 205 ? 9.977 1.084 1.777 1 98.44 205 LEU B C 1
ATOM 3225 O O . LEU B 1 205 ? 10.586 0.153 1.25 1 98.44 205 LEU B O 1
ATOM 3229 N N . THR B 1 206 ? 8.938 1.611 1.216 1 98.31 206 THR B N 1
ATOM 3230 C CA . THR B 1 206 ? 8.547 1.543 -0.187 1 98.31 206 THR B CA 1
ATOM 3231 C C . THR B 1 206 ? 7.891 2.848 -0.629 1 98.31 206 THR B C 1
ATOM 3233 O O . THR B 1 206 ? 7.156 3.471 0.14 1 98.31 206 THR B O 1
ATOM 3236 N N . LEU B 1 207 ? 8.305 3.35 -1.729 1 98.56 207 LEU B N 1
ATOM 3237 C CA . LEU B 1 207 ? 7.672 4.504 -2.352 1 98.56 207 LEU B CA 1
ATOM 3238 C C . LEU B 1 207 ? 6.734 4.074 -3.475 1 98.56 207 LEU B C 1
ATOM 3240 O O . LEU B 1 207 ? 7.18 3.49 -4.469 1 98.56 207 LEU B O 1
ATOM 3244 N N . LEU B 1 208 ? 5.461 4.25 -3.297 1 97.94 208 LEU B N 1
ATOM 3245 C CA . LEU B 1 208 ? 4.438 3.93 -4.285 1 97.94 208 LEU B CA 1
ATOM 3246 C C . LEU B 1 208 ? 4.16 5.125 -5.191 1 97.94 208 LEU B C 1
ATOM 3248 O O . LEU B 1 208 ? 3.812 6.207 -4.711 1 97.94 208 LEU B O 1
ATOM 3252 N N . PRO B 1 209 ? 4.375 4.953 -6.484 1 95.94 209 PRO B N 1
ATOM 3253 C CA . PRO B 1 209 ? 4.047 6.047 -7.402 1 95.94 209 PRO B CA 1
ATOM 3254 C C . PRO B 1 209 ? 2.543 6.191 -7.637 1 95.94 209 PRO B C 1
ATOM 3256 O O . PRO B 1 209 ? 2.09 6.172 -8.781 1 95.94 209 PRO B O 1
ATOM 3259 N N . THR B 1 210 ? 1.816 6.324 -6.609 1 93.69 210 THR B N 1
ATOM 3260 C CA . THR B 1 210 ? 0.378 6.562 -6.547 1 93.69 210 THR B CA 1
ATOM 3261 C C . THR B 1 210 ? 0.083 7.984 -6.086 1 93.69 210 THR B C 1
ATOM 3263 O O . THR B 1 210 ? 0.801 8.531 -5.246 1 93.69 210 THR B O 1
ATOM 3266 N N . ALA B 1 211 ? -1.008 8.586 -6.691 1 93.88 211 ALA B N 1
ATOM 3267 C CA . ALA B 1 211 ? -1.295 9.992 -6.441 1 93.88 211 ALA B CA 1
ATOM 3268 C C . ALA B 1 211 ? -0.074 10.859 -6.734 1 93.88 211 ALA B C 1
ATOM 3270 O O . ALA B 1 211 ? 0.451 10.852 -7.848 1 93.88 211 ALA B O 1
ATOM 3271 N N . ASP B 1 212 ? 0.491 11.594 -5.828 1 95.62 212 ASP B N 1
ATOM 3272 C CA . ASP B 1 212 ? 1.668 12.438 -5.996 1 95.62 212 ASP B CA 1
ATOM 3273 C C . ASP B 1 212 ? 2.883 11.836 -5.289 1 95.62 212 ASP B C 1
ATOM 3275 O O . ASP B 1 212 ? 3.762 12.57 -4.828 1 95.62 212 ASP B O 1
ATOM 3279 N N . GLY B 1 213 ? 2.852 10.445 -5.176 1 97.12 213 GLY B N 1
ATOM 3280 C CA . GLY B 1 213 ? 3.885 9.727 -4.441 1 97.12 213 GLY B CA 1
ATOM 3281 C C . GLY B 1 213 ? 3.539 9.516 -2.977 1 97.12 213 GLY B C 1
ATOM 3282 O O . GLY B 1 213 ? 3.258 10.477 -2.258 1 97.12 213 GLY B O 1
ATOM 3283 N N . ILE B 1 214 ? 3.471 8.273 -2.568 1 98.5 214 ILE B N 1
ATOM 3284 C CA . ILE B 1 214 ? 3.221 7.918 -1.177 1 98.5 214 ILE B CA 1
ATOM 3285 C C . ILE B 1 214 ? 4.34 7.016 -0.667 1 98.5 214 ILE B C 1
ATOM 3287 O O . ILE B 1 214 ? 4.543 5.914 -1.186 1 98.5 214 ILE B O 1
ATOM 3291 N N . THR B 1 215 ? 5.105 7.488 0.306 1 98.88 215 THR B N 1
ATOM 3292 C CA . THR B 1 215 ? 6.152 6.672 0.913 1 98.88 215 THR B CA 1
ATOM 3293 C C . THR B 1 215 ? 5.648 6.016 2.193 1 98.88 215 THR B C 1
ATOM 3295 O O . THR B 1 215 ? 5.074 6.68 3.057 1 98.88 215 THR B O 1
ATOM 3298 N N . LEU B 1 216 ? 5.727 4.723 2.242 1 98.94 216 LEU B N 1
ATOM 3299 C CA . LEU B 1 216 ? 5.426 3.936 3.434 1 98.94 216 LEU B CA 1
ATOM 3300 C C . LEU B 1 216 ? 6.707 3.557 4.172 1 98.94 216 LEU B C 1
ATOM 3302 O O . LEU B 1 216 ? 7.652 3.051 3.561 1 98.94 216 LEU B O 1
ATOM 3306 N N . LEU B 1 217 ? 6.77 3.873 5.461 1 98.94 217 LEU B N 1
ATOM 3307 C CA . LEU B 1 217 ? 7.914 3.539 6.301 1 98.94 217 LEU B CA 1
ATOM 3308 C C . LEU B 1 217 ? 7.473 2.762 7.535 1 98.94 217 LEU B C 1
ATOM 3310 O O . LEU B 1 217 ? 6.629 3.232 8.305 1 98.94 217 LEU B O 1
ATOM 3314 N N . ARG B 1 218 ? 7.961 1.554 7.707 1 98.75 218 ARG B N 1
ATOM 3315 C CA . ARG B 1 218 ? 7.691 0.734 8.883 1 98.75 218 ARG B CA 1
ATOM 3316 C C . ARG B 1 218 ? 8.906 0.665 9.797 1 98.75 218 ARG B C 1
ATOM 3318 O O . ARG B 1 218 ? 10.016 0.366 9.344 1 98.75 218 ARG B O 1
ATOM 3325 N N . ARG B 1 219 ? 8.688 0.931 11.023 1 98.12 219 ARG B N 1
ATOM 3326 C CA . ARG B 1 219 ? 9.789 0.871 11.984 1 98.12 219 ARG B CA 1
ATOM 3327 C C . ARG B 1 219 ? 10.234 -0.569 12.211 1 98.12 219 ARG B C 1
ATOM 3329 O O . ARG B 1 219 ? 9.406 -1.461 12.398 1 98.12 219 ARG B O 1
ATOM 3336 N N . VAL B 1 220 ? 11.547 -0.889 12.148 1 93.38 220 VAL B N 1
ATOM 3337 C CA . VAL B 1 220 ? 12.078 -2.238 12.32 1 93.38 220 VAL B CA 1
ATOM 3338 C C . VAL B 1 220 ? 12.594 -2.408 13.75 1 93.38 220 VAL B C 1
ATOM 3340 O O . VAL B 1 220 ? 12.992 -1.434 14.391 1 93.38 220 VAL B O 1
#

Nearest PDB structures (foldseek):
  5lhm-assembly1_A  TM=9.675E-01  e=6.353E-28  Myxococcus xanthus
  3tr6-assembly1_A-2  TM=9.653E-01  e=1.032E-25  Coxiella burnetii
  3r3h-assembly1_B  TM=9.504E-01  e=4.347E-25  Legionella pneumophila subsp. pneumophila str. Philadelphia 1
  2avd-assembly1_B  TM=9.463E-01  e=1.402E-23  Homo sapiens
  3cbg-assembly1_A-2  TM=9.598E-01  e=4.931E-23  Synechocystis sp. PCC 6803

Solvent-accessible surface area (backbone atoms only — not comparable to full-atom values): 22244 Å² total; per-residue (Å²): 124,46,46,68,49,70,57,45,73,68,49,51,51,48,49,44,69,38,34,53,85,76,50,69,63,57,47,50,50,52,55,56,39,43,71,39,91,64,21,52,60,69,42,77,41,70,61,53,25,46,42,50,15,48,52,28,46,57,62,58,22,35,36,33,38,32,39,42,37,51,47,29,64,53,55,46,34,34,37,72,29,30,37,94,92,26,34,28,39,30,25,25,73,54,64,74,40,38,61,67,26,46,62,49,29,49,74,69,71,35,46,92,25,51,46,80,42,75,36,57,60,70,60,51,50,52,48,45,34,70,72,64,31,67,43,58,26,34,32,35,40,42,54,61,71,45,68,45,45,55,60,51,49,54,52,47,57,53,24,31,16,88,57,12,38,38,38,34,53,48,61,34,51,85,59,37,66,73,37,87,82,54,73,50,66,45,46,47,29,35,50,51,35,41,57,55,57,48,74,38,82,60,40,49,60,37,64,42,68,38,41,36,17,35,34,42,34,34,34,106,127,44,46,68,50,69,56,45,73,67,50,50,51,49,50,43,70,38,34,55,83,76,50,69,64,58,47,50,51,53,56,56,41,45,72,40,91,64,20,50,58,69,42,77,41,70,62,54,26,46,40,49,17,47,52,29,46,57,62,58,24,35,35,32,37,31,40,44,40,53,48,29,65,54,54,46,35,34,37,72,29,29,37,93,92,26,34,27,38,30,25,24,72,54,63,74,40,37,60,67,26,46,62,50,29,50,75,69,70,35,44,92,25,50,46,80,41,74,35,55,58,70,59,50,51,52,48,44,35,70,74,63,32,69,43,56,26,35,31,35,39,42,54,61,70,46,68,45,45,55,59,51,50,54,52,46,58,52,24,31,16,89,56,13,38,38,40,34,52,49,60,33,51,84,58,37,65,74,36,88,83,53,72,49,67,46,46,48,28,34,48,51,35,41,57,55,58,48,74,38,82,61,40,49,61,37,62,42,68,39,42,34,17,34,34,42,34,33,35,106

Secondary structure (DSSP, 8-state):
--SPPP--HHHHHHHHHHH----HHHHHHHHHHHTSTTHHHHSPPHHHHHHHHHHHHHHT-SEEEEE--TTSHHHHHHHHHSPTT-EEEEEES-STTHHHHHHHHHHTT-GGGEEEEES-HHHHHHHHHHHH-TT-EEEEEE-S-GGGHHHHHHHHHHHEEEEEEEEEE-SSGGGGGG-TT--SHHHHHHHHHHHHHHT-TTEEEEEE-STT-EEEEEE-/--SPPP--HHHHHHHHHHH----HHHHHHHHHHHTSTTHHHHSPPHHHHHHHHHHHHHHT-SEEEEE--TTSHHHHHHHHHSPTT-EEEEEES-STTHHHHHHHHHHTT-GGGEEEEES-HHHHHHHHHHHH-TT-EEEEEE-S-GGGHHHHHHHHHHHEEEEEEEEEE-SSGGGGGG-TT--SHHHHHHHHHHHHHHT-TTEEEEEE-STT-EEEEEE-

Organism: NCBI:txid927661

InterPro domains:
  IPR002935 Class I-like SAM-dependent O-methyltransferase [PF01596] (18-220)
  IPR002935 Class I-like SAM-dependent O-methyltransferase [PS51682] (2-220)
  IPR029063 S-adenosyl-L-methionine-dependent methyltransferase superfamily [G3DSA:3.40.50.150] (2-219)
  IPR029063 S-adenosyl-L-methionine-dependent methyltransferase superfamily [SSF53335] (8-219)
  IPR050362 Cation-dependent O-methyltransferase [PTHR10509] (5-220)

Foldseek 3Di:
DPDDDDQDPVNVVVCCVVPQDQDPLLVVLLVVQVPDVCSPVQDDDSVVLLVLLVVQQVLLWQEEEEEDQFCNSSVLSNLVNHPVNGAYEYEDQDCVRVVNNLVSCVVSVRNVRYHYYHRDPLVVLVVCCVVQNFQRGQEYEYRDQQLCLQVNVVSCNRRHHAQGKYKYPLLCVQVCLPPPVPDDSNSVSSVVNCVVVVPPPQWDWDWDPPDNIMIMTTGD/DPDDDDQDPVNVVVCCVVPQDQDPLLVVLLVVQVPDVCSPVQDDDSVVLLVLLVVQQVLLWQEEEEEDQFCNSSVLSNLVNHPVNGAYEYEDQDCVRVVNNLVSCVVSVRNVRYHYYHRDPLVVLVVCCVVQNFQRGQEYEYRDQQLCLQVNVVSCNRRHHAQGKYKYPLLCVQVCLPPPVPPDSNSVSSVVNCVVVVPPPQWDWDWDPPDNIMIMTTGD